Protein AF-A0A7S3TQ12-F1 (afdb_monomer_lite)

pLDDT: mean 71.75, std 22.71, range [23.5, 98.75]

Structure (mmCIF, N/CA/C/O backbone):
data_AF-A0A7S3TQ12-F1
#
_entry.id   AF-A0A7S3TQ12-F1
#
loop_
_atom_site.group_PDB
_atom_site.id
_atom_site.type_symbol
_atom_site.label_atom_id
_atom_site.label_alt_id
_atom_site.label_comp_id
_atom_site.label_asym_id
_atom_site.label_entity_id
_atom_site.label_seq_id
_atom_site.pdbx_PDB_ins_code
_atom_site.Cartn_x
_atom_site.Cartn_y
_atom_site.Cartn_z
_atom_site.occupancy
_atom_site.B_iso_or_equiv
_atom_site.auth_seq_id
_atom_site.auth_comp_id
_atom_site.auth_asym_id
_atom_site.auth_atom_id
_atom_site.pdbx_PDB_model_num
ATOM 1 N N . MET A 1 1 ? 10.642 45.759 5.817 1.00 55.00 1 MET A N 1
ATOM 2 C CA . MET A 1 1 ? 9.210 46.138 5.720 1.00 55.00 1 MET A CA 1
ATOM 3 C C . MET A 1 1 ? 8.360 45.030 6.314 1.00 55.00 1 MET A C 1
ATOM 5 O O . MET A 1 1 ? 8.680 43.887 6.025 1.00 55.00 1 MET A O 1
ATOM 9 N N . THR A 1 2 ? 7.345 45.321 7.137 1.00 54.53 2 THR A N 1
ATOM 10 C CA . THR A 1 2 ? 6.460 44.286 7.714 1.00 54.53 2 THR A CA 1
ATOM 11 C C . THR A 1 2 ? 4.990 44.557 7.395 1.00 54.53 2 THR A C 1
ATOM 13 O O . THR A 1 2 ? 4.515 45.676 7.584 1.00 54.53 2 THR A O 1
ATOM 16 N N . CYS A 1 3 ? 4.270 43.537 6.918 1.00 55.12 3 CYS A N 1
ATOM 17 C CA . CYS A 1 3 ? 2.811 43.570 6.753 1.00 55.12 3 CYS A CA 1
ATOM 18 C C . CYS A 1 3 ? 2.204 42.652 7.820 1.00 55.12 3 CYS A C 1
ATOM 20 O O . CYS A 1 3 ? 2.144 41.436 7.630 1.00 55.12 3 CYS A O 1
ATOM 22 N N . SER A 1 4 ? 1.874 43.208 8.989 1.00 52.31 4 SER A N 1
ATOM 23 C CA . SER A 1 4 ? 1.590 42.411 10.189 1.00 52.31 4 SER A CA 1
ATOM 24 C C . SER A 1 4 ? 0.135 41.963 10.291 1.00 52.31 4 SER A C 1
ATOM 26 O O . SER A 1 4 ? -0.778 42.781 10.173 1.00 52.31 4 SER A O 1
ATOM 28 N N . GLN A 1 5 ? -0.055 40.699 10.664 1.00 55.28 5 GLN A N 1
ATOM 29 C CA . GLN A 1 5 ? -1.237 40.247 11.397 1.00 55.28 5 GLN A CA 1
ATOM 30 C C . GLN A 1 5 ? -0.834 39.921 12.846 1.00 55.28 5 GLN A C 1
ATOM 32 O O . GLN A 1 5 ? 0.321 39.589 13.115 1.00 55.28 5 GLN A O 1
ATOM 37 N N . ALA A 1 6 ? -1.777 40.042 13.784 1.00 56.12 6 ALA A N 1
ATOM 38 C CA . ALA A 1 6 ? -1.541 39.993 15.232 1.00 56.12 6 ALA A CA 1
ATOM 39 C C . ALA A 1 6 ? -0.713 38.802 15.797 1.00 56.12 6 ALA A C 1
ATOM 41 O O . ALA A 1 6 ? 0.033 39.043 16.746 1.00 56.12 6 ALA A O 1
ATOM 42 N N . PRO A 1 7 ? -0.758 37.556 15.267 1.00 62.94 7 PRO A N 1
ATOM 43 C CA . PRO A 1 7 ? -0.213 36.394 15.987 1.00 62.94 7 PRO A CA 1
ATOM 44 C C . PRO A 1 7 ? 1.313 36.307 16.092 1.00 62.94 7 PRO A C 1
ATOM 46 O O . PRO A 1 7 ? 1.816 35.665 17.004 1.00 62.94 7 PRO A O 1
ATOM 49 N N . TRP A 1 8 ? 2.062 36.885 15.151 1.00 71.75 8 TRP A N 1
ATOM 50 C CA . TRP A 1 8 ? 3.530 36.757 15.106 1.00 71.75 8 TRP A CA 1
ATOM 51 C C . TRP A 1 8 ? 4.263 38.093 15.167 1.00 71.75 8 TRP A C 1
ATOM 53 O O . TRP A 1 8 ? 5.494 38.126 15.206 1.00 71.75 8 TRP A O 1
ATOM 63 N N . ALA A 1 9 ? 3.520 39.201 15.213 1.00 70.31 9 ALA A N 1
ATOM 64 C CA . ALA A 1 9 ? 4.102 40.529 15.314 1.00 70.31 9 ALA A CA 1
ATOM 65 C C . ALA A 1 9 ? 5.012 40.639 16.549 1.00 70.31 9 ALA A C 1
ATOM 67 O O . ALA A 1 9 ? 6.119 41.140 16.422 1.00 70.31 9 ALA A O 1
ATOM 68 N N . GLY A 1 10 ? 4.605 40.105 17.708 1.00 71.94 10 GLY A N 1
ATOM 69 C CA . GLY A 1 10 ? 5.402 40.150 18.942 1.00 71.94 10 GLY A CA 1
ATOM 70 C C . GLY A 1 10 ? 6.796 39.527 18.800 1.00 71.94 10 GLY A C 1
ATOM 71 O O . GLY A 1 10 ? 7.789 40.208 19.035 1.00 71.94 10 GLY A O 1
ATOM 72 N N . ALA A 1 11 ? 6.873 38.278 18.333 1.00 77.19 11 ALA A N 1
ATOM 73 C CA . ALA A 1 11 ? 8.138 37.557 18.163 1.00 77.19 11 ALA A CA 1
ATOM 74 C C . ALA A 1 11 ? 9.063 38.210 17.121 1.00 77.19 11 ALA A C 1
ATOM 76 O O . ALA A 1 11 ? 10.272 38.304 17.327 1.00 77.19 11 ALA A O 1
ATOM 77 N N . LEU A 1 12 ? 8.505 38.716 16.015 1.00 79.50 12 LEU A N 1
ATOM 78 C CA . LEU A 1 12 ? 9.281 39.471 15.027 1.00 79.50 12 LEU A CA 1
ATOM 79 C C . LEU A 1 12 ? 9.837 40.772 15.620 1.00 79.50 12 LEU A C 1
ATOM 81 O O . LEU A 1 12 ? 10.981 41.138 15.372 1.00 79.50 12 LEU A O 1
ATOM 85 N N . LEU A 1 13 ? 9.029 41.492 16.392 1.00 75.69 13 LEU A N 1
ATOM 86 C CA . LEU A 1 13 ? 9.428 42.752 17.014 1.00 75.69 13 LEU A CA 1
ATOM 87 C C . LEU A 1 13 ? 10.510 42.536 18.080 1.00 75.69 13 LEU A C 1
ATOM 89 O O . LEU A 1 13 ? 11.465 43.310 18.139 1.00 75.69 13 LEU A O 1
ATOM 93 N N . GLU A 1 14 ? 10.406 41.463 18.862 1.00 77.75 14 GLU A N 1
ATOM 94 C CA . GLU A 1 14 ? 11.444 41.032 19.799 1.00 77.75 14 GLU A CA 1
ATOM 95 C C . GLU A 1 14 ? 12.765 40.744 19.070 1.00 77.75 14 GLU A C 1
ATOM 97 O O . GLU A 1 14 ? 13.804 41.275 19.464 1.00 77.75 14 GLU A O 1
ATOM 102 N N . ALA A 1 15 ? 12.715 40.020 17.945 1.00 79.56 15 ALA A N 1
ATOM 103 C CA . ALA A 1 15 ? 13.879 39.712 17.112 1.00 79.56 15 ALA A CA 1
ATOM 104 C C . ALA A 1 15 ? 14.580 40.961 16.547 1.00 79.56 15 ALA A C 1
ATOM 106 O O . ALA A 1 15 ? 15.800 40.987 16.383 1.00 79.56 15 ALA A O 1
ATOM 107 N N . LEU A 1 16 ? 13.809 42.010 16.251 1.00 75.31 16 LEU A N 1
ATOM 108 C CA . LE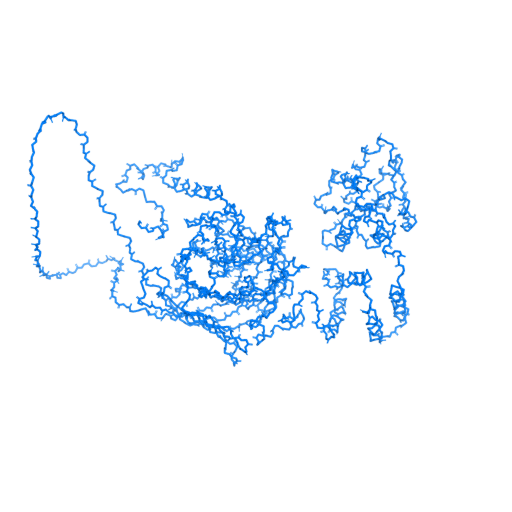U A 1 16 ? 14.318 43.273 15.712 1.00 75.31 16 LEU A CA 1
ATOM 109 C C . LEU A 1 16 ? 14.870 44.211 16.800 1.00 75.31 16 LEU A C 1
ATOM 111 O O . LEU A 1 16 ? 15.533 45.193 16.471 1.00 75.31 16 LEU A O 1
ATOM 115 N N . SER A 1 17 ? 14.628 43.939 18.086 1.00 69.25 17 SER A N 1
ATOM 116 C CA . SER A 1 17 ? 15.048 44.822 19.184 1.00 69.25 17 SER A CA 1
ATOM 117 C C . SER A 1 17 ? 16.577 44.931 19.388 1.00 69.25 17 SER A C 1
ATOM 119 O O . SER A 1 17 ? 17.050 46.058 19.573 1.00 69.25 17 SER A O 1
ATOM 121 N N . PRO A 1 18 ? 17.397 43.859 19.277 1.00 60.69 18 PRO A N 1
ATOM 122 C CA . PRO A 1 18 ? 18.849 43.942 19.469 1.00 60.69 18 PRO A CA 1
ATOM 123 C C . PRO A 1 18 ? 19.565 44.553 18.257 1.00 60.69 18 PRO A C 1
ATOM 125 O O . PRO A 1 18 ? 20.506 45.326 18.421 1.00 60.69 18 PRO A O 1
ATOM 128 N N . GLN A 1 19 ? 19.072 44.283 17.040 1.00 57.75 19 GLN A N 1
ATOM 129 C CA . GLN A 1 19 ? 19.636 44.787 15.776 1.00 57.75 19 GLN A CA 1
ATOM 130 C C . GLN A 1 19 ? 19.560 46.322 15.645 1.00 57.75 19 GLN A C 1
ATOM 132 O O . GLN A 1 19 ? 20.240 46.915 14.809 1.00 57.75 19 GLN A O 1
ATOM 137 N N . ARG A 1 20 ? 18.758 46.984 16.489 1.00 60.72 20 ARG A N 1
ATOM 138 C CA . ARG A 1 20 ? 18.564 48.443 16.491 1.00 60.72 20 ARG A CA 1
ATOM 139 C C . ARG A 1 20 ? 19.492 49.198 17.423 1.00 60.72 20 ARG A C 1
ATOM 141 O O . ARG A 1 20 ? 19.812 50.346 17.141 1.00 60.72 20 ARG A O 1
ATOM 148 N N . ARG A 1 21 ? 19.980 48.556 18.489 1.00 54.94 21 ARG A N 1
ATOM 149 C CA . ARG A 1 21 ? 20.946 49.177 19.413 1.00 54.94 21 ARG A CA 1
ATOM 150 C C . ARG A 1 21 ? 22.310 49.446 18.750 1.00 54.94 21 ARG A C 1
ATOM 152 O O . ARG A 1 21 ? 23.098 50.196 19.305 1.00 54.94 21 ARG A O 1
ATOM 159 N N . GLY A 1 22 ? 22.555 48.880 17.560 1.00 54.34 22 GLY A N 1
ATOM 160 C CA . GLY A 1 22 ? 23.761 49.070 16.744 1.00 54.34 22 GLY A CA 1
ATOM 161 C C . GLY A 1 22 ? 23.630 50.014 15.533 1.00 54.34 22 GLY A C 1
ATOM 162 O O . GLY A 1 22 ? 24.534 50.030 14.706 1.00 54.34 22 GLY A O 1
ATOM 163 N N . GLY A 1 23 ? 22.535 50.777 15.384 1.00 54.38 23 GLY A N 1
ATOM 164 C CA . GLY A 1 23 ? 22.472 51.935 14.468 1.00 54.38 23 GLY A CA 1
ATOM 165 C C . GLY A 1 23 ? 22.356 51.683 12.950 1.00 54.38 23 GLY A C 1
ATOM 166 O O . GLY A 1 23 ? 22.638 52.596 12.180 1.00 54.38 23 GLY A O 1
ATOM 167 N N . GLY A 1 24 ? 21.945 50.493 12.486 1.00 64.94 24 GLY A N 1
ATOM 168 C CA . GLY A 1 24 ? 22.000 50.148 11.048 1.00 64.94 24 GLY A CA 1
ATOM 169 C C . GLY A 1 24 ? 20.680 49.887 10.301 1.00 64.94 24 GLY A C 1
ATOM 170 O O . GLY A 1 24 ? 20.692 49.845 9.072 1.00 64.94 24 GLY A O 1
ATOM 171 N N . VAL A 1 25 ? 19.540 49.683 10.979 1.00 69.75 25 VAL A N 1
ATOM 172 C CA . VAL A 1 25 ? 18.304 49.176 10.333 1.00 69.75 25 VAL A CA 1
ATOM 173 C C . VAL A 1 25 ? 17.093 50.064 10.630 1.00 69.75 25 VAL A C 1
ATOM 175 O O . VAL A 1 25 ? 16.661 50.177 11.775 1.00 69.75 25 VAL A O 1
ATOM 178 N N . ARG A 1 26 ? 16.500 50.643 9.575 1.00 81.38 26 ARG A N 1
ATOM 179 C CA . ARG A 1 26 ? 15.239 51.407 9.630 1.00 81.38 26 ARG A CA 1
ATOM 180 C C . ARG A 1 26 ? 14.048 50.513 9.284 1.00 81.38 26 ARG A C 1
ATOM 182 O O . ARG A 1 26 ? 14.097 49.757 8.312 1.00 81.38 26 ARG A O 1
ATOM 189 N N . LEU A 1 27 ? 12.960 50.615 10.047 1.00 83.44 27 LEU A N 1
ATOM 190 C CA . LEU A 1 27 ? 11.768 49.777 9.882 1.00 83.44 27 LEU A CA 1
ATOM 191 C C . LEU A 1 27 ? 10.598 50.566 9.279 1.00 83.44 27 LEU A C 1
ATOM 193 O O . LEU A 1 27 ? 10.139 51.541 9.860 1.00 83.44 27 LEU A O 1
ATOM 197 N N . LEU A 1 28 ? 10.059 50.090 8.154 1.00 86.44 28 LEU A N 1
ATOM 198 C CA . LEU A 1 28 ? 8.741 50.490 7.644 1.00 86.44 28 LEU A CA 1
ATOM 199 C C . LEU A 1 28 ? 7.703 49.430 8.041 1.00 86.44 28 LEU A C 1
ATOM 201 O O . LEU A 1 28 ? 7.785 48.290 7.567 1.00 86.44 28 LEU A O 1
ATOM 205 N N . ALA A 1 29 ? 6.755 49.796 8.903 1.00 82.69 29 ALA A N 1
ATOM 206 C CA . ALA A 1 29 ? 5.682 48.925 9.388 1.00 82.69 29 ALA A CA 1
ATOM 207 C C . ALA A 1 29 ? 4.334 49.346 8.787 1.00 82.69 29 ALA A C 1
ATOM 209 O O . ALA A 1 29 ? 3.987 50.528 8.818 1.00 82.69 29 ALA A O 1
ATOM 210 N N . ILE A 1 30 ? 3.579 48.391 8.238 1.00 79.62 30 ILE A N 1
ATOM 211 C CA . ILE A 1 30 ? 2.382 48.675 7.437 1.00 79.62 30 ILE A CA 1
ATOM 212 C C . ILE A 1 30 ? 1.182 47.910 7.976 1.00 79.62 30 ILE A C 1
ATOM 214 O O . ILE A 1 30 ? 1.250 46.702 8.215 1.00 79.62 30 ILE A O 1
ATOM 218 N N . GLY A 1 31 ? 0.066 48.624 8.111 1.00 73.75 31 GLY A N 1
ATOM 219 C CA . GLY A 1 31 ? -1.235 48.052 8.437 1.00 73.75 31 GLY A CA 1
ATOM 220 C C . GLY A 1 31 ? -1.777 48.496 9.792 1.00 73.75 31 GLY A C 1
ATOM 221 O O . GLY A 1 31 ? -1.042 48.834 10.725 1.00 73.75 31 GLY A O 1
ATOM 222 N N . ALA A 1 32 ? -3.105 48.474 9.909 1.00 66.56 32 ALA A N 1
ATOM 223 C CA . ALA A 1 32 ? -3.823 48.896 11.112 1.00 66.56 32 ALA A CA 1
ATOM 224 C C . ALA A 1 32 ? -3.546 48.001 12.337 1.00 66.56 32 ALA A C 1
ATOM 226 O O . ALA A 1 32 ? -3.613 48.482 13.466 1.00 66.56 32 ALA A O 1
ATOM 227 N N . ALA A 1 33 ? -3.179 46.733 12.111 1.00 62.72 33 ALA A N 1
ATOM 228 C CA . ALA A 1 33 ? -2.918 45.731 13.146 1.00 62.72 33 ALA A CA 1
ATOM 229 C C . ALA A 1 33 ? -1.496 45.783 13.749 1.00 62.72 33 ALA A C 1
ATOM 231 O O . ALA A 1 33 ? -1.149 44.933 14.568 1.00 62.72 33 ALA A O 1
ATOM 232 N N . VAL A 1 34 ? -0.664 46.760 13.365 1.00 67.38 34 VAL A N 1
ATOM 233 C CA . VAL A 1 34 ? 0.664 46.952 13.971 1.00 67.38 34 VAL A CA 1
ATOM 234 C C . VAL A 1 34 ? 0.500 47.395 15.437 1.00 67.38 34 VAL A C 1
ATOM 236 O O . VAL A 1 34 ? -0.186 48.398 15.683 1.00 67.38 34 VAL A O 1
ATOM 239 N N . PRO A 1 35 ? 1.141 46.717 16.415 1.00 70.31 35 PRO A N 1
ATOM 240 C CA . PRO A 1 35 ? 1.020 47.069 17.830 1.00 70.31 35 PRO A CA 1
ATOM 241 C C . PRO A 1 35 ? 1.398 48.530 18.106 1.00 70.31 35 PRO A C 1
ATOM 243 O O . PRO A 1 35 ? 2.407 49.023 17.601 1.00 70.31 35 PRO A O 1
ATOM 246 N N . ARG A 1 36 ? 0.621 49.230 18.950 1.00 70.62 36 ARG A N 1
ATOM 247 C CA . ARG A 1 36 ? 0.847 50.659 19.269 1.00 70.62 36 ARG A CA 1
ATOM 248 C C . ARG A 1 36 ? 2.264 50.945 19.769 1.00 70.62 36 ARG A C 1
ATOM 250 O O . ARG A 1 36 ? 2.821 51.977 19.410 1.00 70.62 36 ARG A O 1
ATOM 257 N N . ALA A 1 37 ? 2.855 50.015 20.519 1.00 68.00 37 ALA A N 1
ATOM 258 C CA . ALA A 1 37 ? 4.220 50.125 21.033 1.00 68.00 37 ALA A CA 1
ATOM 259 C C . ALA A 1 37 ? 5.265 50.374 19.927 1.00 68.00 37 ALA A C 1
ATOM 261 O O . ALA A 1 37 ? 6.217 51.113 20.147 1.00 68.00 37 ALA A O 1
ATOM 262 N N . VAL A 1 38 ? 5.050 49.833 18.722 1.00 65.75 38 VAL A N 1
ATOM 263 C CA . VAL A 1 38 ? 5.962 49.950 17.568 1.00 65.75 38 VAL A CA 1
ATOM 264 C C . VAL A 1 38 ? 5.969 51.354 16.967 1.00 65.75 38 VAL A C 1
ATOM 266 O O . VAL A 1 38 ? 6.955 51.768 16.366 1.00 65.75 38 VAL A O 1
ATOM 269 N N . ARG A 1 39 ? 4.880 52.112 17.140 1.00 71.38 39 ARG A N 1
ATOM 270 C CA . ARG A 1 39 ? 4.736 53.460 16.568 1.00 71.38 39 ARG A CA 1
ATOM 271 C C . ARG A 1 39 ? 5.622 54.498 17.260 1.00 71.38 39 ARG A C 1
ATOM 273 O O . ARG A 1 39 ? 5.899 55.529 16.666 1.00 71.38 39 ARG A O 1
ATOM 280 N N . GLY A 1 40 ? 6.053 54.226 18.494 1.00 67.31 40 GLY A N 1
ATOM 281 C CA . GLY A 1 40 ? 6.948 55.094 19.269 1.00 67.31 40 GLY A CA 1
ATOM 282 C C . GLY A 1 40 ? 8.427 54.721 19.161 1.00 67.31 40 GLY A C 1
ATOM 283 O O . GLY A 1 40 ? 9.252 55.268 19.885 1.00 67.31 40 GLY A O 1
ATOM 284 N N . TRP A 1 41 ? 8.781 53.752 18.317 1.00 73.81 41 TRP A N 1
ATOM 285 C CA . TRP A 1 41 ? 10.149 53.270 18.211 1.00 73.81 41 TRP A CA 1
ATOM 286 C C . TRP A 1 41 ? 11.043 54.207 17.372 1.00 73.81 41 TRP A C 1
ATOM 288 O O . TRP A 1 41 ? 10.722 54.489 16.219 1.00 73.81 41 TRP A O 1
ATOM 298 N N . ALA A 1 42 ? 12.212 54.601 17.896 1.00 64.94 42 ALA A N 1
ATOM 299 C CA . ALA A 1 42 ? 13.214 55.391 17.161 1.00 64.94 42 ALA A CA 1
ATOM 300 C C . ALA A 1 42 ? 13.715 54.636 15.916 1.00 64.94 42 ALA A C 1
ATOM 302 O O . ALA A 1 42 ? 14.134 53.494 16.049 1.00 64.94 42 ALA A O 1
ATOM 303 N N . ASP A 1 43 ? 13.652 55.228 14.717 1.00 74.06 43 ASP A N 1
ATOM 304 C CA . ASP A 1 43 ? 13.915 54.580 13.410 1.00 74.06 43 ASP A CA 1
ATOM 305 C C . ASP A 1 43 ? 12.821 53.612 12.903 1.00 74.06 43 ASP A C 1
ATOM 307 O O . ASP A 1 43 ? 13.087 52.698 12.116 1.00 74.06 43 ASP A O 1
ATOM 311 N N . THR A 1 44 ? 11.566 53.789 13.335 1.00 78.00 44 THR A N 1
ATOM 312 C CA . THR A 1 44 ? 10.392 53.154 12.708 1.00 78.00 44 THR A CA 1
ATOM 313 C C . THR A 1 44 ? 9.456 54.190 12.102 1.00 78.00 44 THR A C 1
ATOM 315 O O . THR A 1 44 ? 9.029 55.119 12.777 1.00 78.00 44 THR A O 1
ATOM 318 N N . LEU A 1 45 ? 9.077 53.981 10.842 1.00 83.44 45 LEU A N 1
ATOM 319 C CA . LEU A 1 45 ? 7.961 54.672 10.212 1.00 83.44 45 LEU A CA 1
ATOM 320 C C . LEU A 1 45 ? 6.777 53.708 10.128 1.00 83.44 45 LEU A C 1
ATOM 322 O O . LEU A 1 45 ? 6.868 52.651 9.501 1.00 83.44 45 LEU A O 1
ATOM 326 N N . TRP A 1 46 ? 5.665 54.072 10.761 1.00 83.88 46 TRP A N 1
ATOM 327 C CA . TRP A 1 46 ? 4.407 53.344 10.635 1.00 83.88 46 TRP A CA 1
ATOM 328 C C . TRP A 1 46 ? 3.469 54.058 9.666 1.00 83.88 46 TRP A C 1
ATOM 330 O O . TRP A 1 46 ? 3.287 55.271 9.757 1.00 83.88 46 TRP A O 1
ATOM 340 N N . VAL A 1 47 ? 2.838 53.293 8.777 1.00 81.38 47 VAL A N 1
ATOM 341 C CA . VAL A 1 47 ? 1.805 53.784 7.858 1.00 81.38 47 VAL A CA 1
ATOM 342 C C . VAL A 1 47 ? 0.617 52.826 7.828 1.00 81.38 47 VAL A C 1
ATOM 344 O O . VAL A 1 47 ? 0.766 51.610 7.958 1.00 81.38 47 VAL A O 1
ATOM 347 N N . ALA A 1 48 ? -0.588 53.363 7.633 1.00 72.88 48 ALA A N 1
ATOM 348 C CA . ALA A 1 48 ? -1.793 52.539 7.527 1.00 72.88 48 ALA A CA 1
ATOM 349 C C . ALA A 1 48 ? -1.783 51.671 6.255 1.00 72.88 48 ALA A C 1
ATOM 351 O O . ALA A 1 48 ? -2.173 50.507 6.297 1.00 72.88 48 ALA A O 1
ATOM 352 N N . SER A 1 49 ? -1.297 52.230 5.146 1.00 76.31 49 SER A N 1
ATOM 353 C CA . SER A 1 49 ? -1.113 51.562 3.859 1.00 76.31 49 SER A CA 1
ATOM 354 C C . SER A 1 49 ? -0.056 52.314 3.046 1.00 76.31 49 SER A C 1
ATOM 356 O O . SER A 1 49 ? 0.136 53.515 3.242 1.00 76.31 49 SER A O 1
ATOM 358 N N . VAL A 1 50 ? 0.635 51.619 2.144 1.00 80.62 50 VAL A N 1
ATOM 359 C CA . VAL A 1 50 ? 1.559 52.219 1.172 1.00 80.62 50 VAL A CA 1
ATOM 360 C C . VAL A 1 50 ? 1.594 51.364 -0.098 1.00 80.62 50 VAL A C 1
ATOM 362 O O . VAL A 1 50 ? 1.605 50.135 0.008 1.00 80.62 50 VAL A O 1
ATOM 365 N N . PRO A 1 51 ? 1.651 51.962 -1.302 1.00 77.69 51 PRO A N 1
ATOM 366 C CA . PRO A 1 51 ? 1.839 51.199 -2.529 1.00 77.69 51 PRO A CA 1
ATOM 367 C C . PRO A 1 51 ? 3.154 50.408 -2.494 1.00 77.69 51 PRO A C 1
ATOM 369 O O . PRO A 1 51 ? 4.246 50.979 -2.456 1.00 77.69 51 PRO A O 1
ATOM 372 N N . HIS A 1 52 ? 3.062 49.078 -2.532 1.00 79.00 52 HIS A N 1
ATOM 373 C CA . HIS A 1 52 ? 4.227 48.191 -2.467 1.00 79.00 52 HIS A CA 1
ATOM 374 C C . HIS A 1 52 ? 5.208 48.414 -3.625 1.00 79.00 52 HIS A C 1
ATOM 376 O O . HIS A 1 52 ? 6.415 48.414 -3.402 1.00 79.00 52 HIS A O 1
ATOM 382 N N . ALA A 1 53 ? 4.703 48.705 -4.828 1.00 71.88 53 ALA A N 1
ATOM 383 C CA . ALA A 1 53 ? 5.525 49.049 -5.991 1.00 71.88 53 ALA A CA 1
ATOM 384 C C . ALA A 1 53 ? 6.406 50.292 -5.759 1.00 71.88 53 ALA A C 1
ATOM 386 O O . ALA A 1 53 ? 7.498 50.389 -6.310 1.00 71.88 53 ALA A O 1
ATOM 387 N N . TYR A 1 54 ? 5.964 51.223 -4.907 1.00 78.88 54 TYR A N 1
ATOM 388 C CA . TYR A 1 54 ? 6.753 52.387 -4.512 1.00 78.88 54 TYR A CA 1
ATOM 389 C C . TYR A 1 54 ? 7.709 52.062 -3.352 1.00 78.88 54 TYR A C 1
ATOM 391 O O . TYR A 1 54 ? 8.870 52.468 -3.363 1.00 78.88 54 TYR A O 1
ATOM 399 N N . ALA A 1 55 ? 7.245 51.337 -2.334 1.00 83.69 55 ALA A N 1
ATOM 400 C CA . ALA A 1 55 ? 8.024 51.104 -1.117 1.00 83.69 55 ALA A CA 1
ATOM 401 C C . ALA A 1 55 ? 9.127 50.041 -1.281 1.00 83.69 55 ALA A C 1
ATOM 403 O O . ALA A 1 55 ? 10.249 50.238 -0.810 1.00 83.69 55 ALA A O 1
ATOM 404 N N . PHE A 1 56 ? 8.835 48.922 -1.948 1.00 87.75 56 PHE A N 1
ATOM 405 C CA . PHE A 1 56 ? 9.728 47.761 -2.007 1.00 87.75 56 PHE A CA 1
ATOM 406 C C . PHE A 1 56 ? 11.076 48.002 -2.694 1.00 87.75 56 PHE A C 1
ATOM 408 O O . PHE A 1 56 ? 12.072 47.543 -2.136 1.00 87.75 56 PHE A O 1
ATOM 415 N N . PRO A 1 57 ? 11.182 48.765 -3.799 1.00 87.44 57 PRO A N 1
ATOM 416 C CA . PRO A 1 57 ? 12.481 49.059 -4.411 1.00 87.44 57 PRO A CA 1
ATOM 417 C C . PRO A 1 57 ? 13.455 49.822 -3.499 1.00 87.44 57 PRO A C 1
ATOM 419 O O . PRO A 1 57 ? 14.652 49.850 -3.762 1.00 87.44 57 PRO A O 1
ATOM 422 N N . ARG A 1 58 ? 12.951 50.458 -2.432 1.00 89.88 58 ARG A N 1
ATOM 423 C CA . ARG A 1 58 ? 13.741 51.223 -1.450 1.00 89.88 58 ARG A CA 1
ATOM 424 C C . ARG A 1 58 ? 14.024 50.435 -0.170 1.00 89.88 58 ARG A C 1
ATOM 426 O O . ARG A 1 58 ? 14.640 50.962 0.753 1.00 89.88 58 ARG A O 1
ATOM 433 N N . CYS A 1 59 ? 13.534 49.202 -0.082 1.00 90.56 59 CYS A N 1
ATOM 434 C CA . CYS A 1 59 ? 13.710 48.344 1.078 1.00 90.56 59 CYS A CA 1
ATOM 435 C C . CYS A 1 59 ? 14.876 47.377 0.862 1.00 90.56 59 CYS A C 1
ATOM 437 O O . CYS A 1 59 ? 15.103 46.892 -0.241 1.00 90.56 59 CYS A O 1
ATOM 439 N N . SER A 1 60 ? 15.566 47.023 1.946 1.00 89.69 60 SER A N 1
ATOM 440 C CA . SER A 1 60 ? 16.580 45.964 1.907 1.00 89.69 60 SER A CA 1
ATOM 441 C C . SER A 1 60 ? 15.953 44.570 1.991 1.00 89.69 60 SER A C 1
ATOM 443 O O . SER A 1 60 ? 16.423 43.663 1.313 1.00 89.69 60 SER A O 1
ATOM 445 N N . ALA A 1 61 ? 14.876 44.384 2.758 1.00 91.69 61 ALA A N 1
ATOM 446 C CA . ALA A 1 61 ? 14.120 43.130 2.814 1.00 91.69 61 ALA A CA 1
ATOM 447 C C . ALA A 1 61 ? 12.648 43.349 3.217 1.00 91.69 61 ALA A C 1
ATOM 449 O O . ALA A 1 61 ? 12.286 44.379 3.813 1.00 91.69 61 ALA A O 1
ATOM 450 N N . ALA A 1 62 ? 11.801 42.357 2.934 1.00 92.38 62 ALA A N 1
ATOM 451 C CA . ALA A 1 62 ? 10.407 42.298 3.378 1.00 92.38 62 ALA A CA 1
ATOM 452 C C . ALA A 1 62 ? 10.162 41.139 4.355 1.00 92.38 62 ALA A C 1
ATOM 454 O O . ALA A 1 62 ? 10.806 40.104 4.280 1.00 92.38 62 ALA A O 1
ATOM 455 N N . VAL A 1 63 ? 9.197 41.302 5.257 1.00 91.00 63 VAL A N 1
ATOM 456 C CA . VAL A 1 63 ? 8.622 40.239 6.084 1.00 91.00 63 VAL A CA 1
ATOM 457 C C . VAL A 1 63 ? 7.107 40.324 5.929 1.00 91.00 63 VAL A C 1
ATOM 459 O O . VAL A 1 63 ? 6.508 41.353 6.245 1.00 91.00 63 VAL A O 1
ATOM 462 N N . HIS A 1 64 ? 6.463 39.294 5.397 1.00 88.62 64 HIS A N 1
ATOM 463 C CA . HIS A 1 64 ? 5.025 39.341 5.122 1.00 88.62 64 HIS A CA 1
ATOM 464 C C . HIS A 1 64 ? 4.376 37.968 5.238 1.00 88.62 64 HIS A C 1
ATOM 466 O O . HIS A 1 64 ? 5.038 36.939 5.228 1.00 88.62 64 HIS A O 1
ATOM 472 N N . HIS A 1 65 ? 3.049 37.947 5.303 1.00 82.75 65 HIS A N 1
ATOM 473 C CA . HIS A 1 65 ? 2.285 36.717 5.497 1.00 82.75 65 HIS A CA 1
ATOM 474 C C . HIS A 1 65 ? 2.123 35.847 4.237 1.00 82.75 65 HIS A C 1
ATOM 476 O O . HIS A 1 65 ? 1.335 34.918 4.250 1.00 82.75 65 HIS A O 1
ATOM 482 N N . GLY A 1 66 ? 2.784 36.164 3.122 1.00 78.00 66 GLY A N 1
ATOM 483 C CA . GLY A 1 66 ? 2.675 35.376 1.884 1.00 78.00 66 GLY A CA 1
ATOM 484 C C . GLY A 1 66 ? 1.464 35.650 0.987 1.00 78.00 66 GLY A C 1
ATOM 485 O O . GLY A 1 66 ? 1.237 34.881 0.065 1.00 78.00 66 GLY A O 1
ATOM 486 N N . GLY A 1 67 ? 0.690 36.722 1.195 1.00 76.31 67 GLY A N 1
ATOM 487 C CA . GLY A 1 67 ? -0.416 37.061 0.283 1.00 76.31 67 GLY A CA 1
ATOM 488 C C . GLY A 1 67 ? 0.049 37.318 -1.159 1.00 76.31 67 GLY A C 1
ATOM 489 O O . GLY A 1 67 ? 1.051 38.008 -1.355 1.00 76.31 67 GLY A O 1
ATOM 490 N N . ALA A 1 68 ? -0.701 36.815 -2.148 1.00 67.44 68 ALA A N 1
ATOM 491 C CA . ALA A 1 68 ? -0.336 36.803 -3.572 1.00 67.44 68 ALA A CA 1
ATOM 492 C C . ALA A 1 68 ? 0.214 38.144 -4.096 1.00 67.44 68 ALA A C 1
ATOM 494 O O . ALA A 1 68 ? 1.323 38.198 -4.625 1.00 67.44 68 ALA A O 1
ATOM 495 N N . GLY A 1 69 ? -0.513 39.249 -3.883 1.00 70.44 69 GLY A N 1
ATOM 496 C CA . GLY A 1 69 ? -0.099 40.576 -4.357 1.00 70.44 69 GLY A CA 1
ATOM 497 C C . GLY A 1 69 ? 1.167 41.113 -3.676 1.00 70.44 69 GLY A C 1
ATOM 498 O O . GLY A 1 69 ? 1.998 41.754 -4.315 1.00 70.44 69 GLY A O 1
ATOM 499 N N . THR A 1 70 ? 1.360 40.816 -2.390 1.00 78.81 70 THR A N 1
ATOM 500 C CA . THR A 1 70 ? 2.562 41.220 -1.642 1.00 78.81 70 THR A CA 1
ATOM 501 C C . THR A 1 70 ? 3.776 40.402 -2.079 1.00 78.81 70 THR A C 1
ATOM 503 O O . THR A 1 70 ? 4.841 40.973 -2.299 1.00 78.81 70 THR A O 1
ATOM 506 N N . SER A 1 71 ? 3.600 39.090 -2.268 1.00 83.00 71 SER A N 1
ATOM 507 C CA . SER A 1 71 ? 4.628 38.176 -2.778 1.00 83.00 71 SER A CA 1
ATOM 508 C C . SER A 1 71 ? 5.068 38.563 -4.194 1.00 83.00 71 SER A C 1
ATOM 510 O O . SER A 1 71 ? 6.263 38.675 -4.461 1.00 83.00 71 SER A O 1
ATOM 512 N N . ALA A 1 72 ? 4.111 38.850 -5.082 1.00 74.44 72 ALA A N 1
ATOM 513 C CA . ALA A 1 72 ? 4.383 39.289 -6.449 1.00 74.44 72 ALA A CA 1
ATOM 514 C C . ALA A 1 72 ? 5.111 40.641 -6.485 1.00 74.44 72 ALA A C 1
ATOM 516 O O . ALA A 1 72 ? 6.100 40.794 -7.200 1.00 74.44 72 ALA A O 1
ATOM 517 N N . ALA A 1 73 ? 4.677 41.610 -5.675 1.00 79.00 73 ALA A N 1
ATOM 518 C CA . ALA A 1 73 ? 5.331 42.912 -5.607 1.00 79.00 73 ALA A CA 1
ATOM 519 C C . ALA A 1 73 ? 6.765 42.814 -5.049 1.00 79.00 73 ALA A C 1
ATOM 521 O O . ALA A 1 73 ? 7.657 43.500 -5.551 1.00 79.00 73 ALA A O 1
ATOM 522 N N . ALA A 1 74 ? 7.011 41.959 -4.048 1.00 86.00 74 ALA A N 1
ATOM 523 C CA . ALA A 1 74 ? 8.354 41.731 -3.513 1.00 86.00 74 ALA A CA 1
ATOM 524 C C . ALA A 1 74 ? 9.269 41.086 -4.568 1.00 86.00 74 ALA A C 1
ATOM 526 O O . ALA A 1 74 ? 10.387 41.558 -4.790 1.00 86.00 74 ALA A O 1
ATOM 527 N N . ALA A 1 75 ? 8.760 40.080 -5.285 1.00 83.50 75 ALA A N 1
ATOM 528 C CA . ALA A 1 75 ? 9.468 39.430 -6.382 1.00 83.50 75 ALA A CA 1
ATOM 529 C C . ALA A 1 75 ? 9.800 40.409 -7.522 1.00 83.50 75 ALA A C 1
ATOM 531 O O . ALA A 1 75 ? 10.946 40.474 -7.957 1.00 83.50 75 ALA A O 1
ATOM 532 N N . ALA A 1 76 ? 8.841 41.230 -7.964 1.00 79.00 76 ALA A N 1
ATOM 533 C CA . ALA A 1 76 ? 9.050 42.220 -9.026 1.00 79.00 76 ALA A CA 1
ATOM 534 C C . ALA A 1 76 ? 10.088 43.294 -8.640 1.00 79.00 76 ALA A C 1
ATOM 536 O O . ALA A 1 76 ? 10.898 43.734 -9.467 1.00 79.00 76 ALA A O 1
ATOM 537 N N . ALA A 1 77 ? 10.108 43.684 -7.362 1.00 84.81 77 ALA A N 1
ATOM 538 C CA . ALA A 1 77 ? 11.086 44.622 -6.821 1.00 84.81 77 ALA A CA 1
ATOM 539 C C . ALA A 1 77 ? 12.495 44.017 -6.669 1.00 84.81 77 ALA A C 1
ATOM 541 O O . ALA A 1 77 ? 13.455 44.768 -6.511 1.00 84.81 77 ALA A O 1
ATOM 542 N N . GLY A 1 78 ? 12.641 42.690 -6.746 1.00 89.31 78 GLY A N 1
ATOM 543 C CA . GLY A 1 78 ? 13.899 41.996 -6.453 1.00 89.31 78 GLY A CA 1
ATOM 544 C C . GLY A 1 78 ? 14.247 42.027 -4.973 1.00 89.31 78 GLY A C 1
ATOM 545 O O . GLY A 1 78 ? 15.417 42.101 -4.598 1.00 89.31 78 GLY A O 1
ATOM 546 N N . LEU A 1 79 ? 13.214 42.018 -4.132 1.00 92.88 79 LEU A N 1
ATOM 547 C CA . LEU A 1 79 ? 13.321 42.173 -2.695 1.00 92.88 79 LEU A CA 1
ATOM 548 C C . LEU A 1 79 ? 13.289 40.798 -2.012 1.00 92.88 79 LEU A C 1
ATOM 550 O O . LEU A 1 79 ? 12.244 40.148 -2.032 1.00 92.88 79 LEU A O 1
ATOM 554 N N . PRO A 1 80 ? 14.383 40.363 -1.361 1.00 94.56 80 PRO A N 1
ATOM 555 C CA . PRO A 1 80 ? 14.374 39.171 -0.532 1.00 94.56 80 PRO A CA 1
ATOM 556 C C . PRO A 1 80 ? 13.340 39.282 0.585 1.00 94.56 80 PRO A C 1
ATOM 558 O O . PRO A 1 80 ? 13.209 40.337 1.224 1.00 94.56 80 PRO A O 1
ATOM 561 N N . ALA A 1 81 ? 12.622 38.189 0.827 1.00 94.19 81 ALA A N 1
ATOM 562 C CA . ALA A 1 81 ? 11.504 38.175 1.760 1.00 94.19 81 ALA A CA 1
ATOM 563 C C . ALA A 1 81 ? 11.623 37.086 2.835 1.00 94.19 81 ALA A C 1
ATOM 565 O O . ALA A 1 81 ? 12.127 35.996 2.592 1.00 94.19 81 ALA A O 1
ATOM 566 N N . VAL A 1 82 ? 11.106 37.364 4.027 1.00 93.50 82 VAL A N 1
ATOM 567 C CA . VAL A 1 82 ? 10.722 36.345 5.006 1.00 93.50 82 VAL A CA 1
ATOM 568 C C . VAL A 1 82 ? 9.213 36.174 4.901 1.00 93.50 82 VAL A C 1
ATOM 570 O O . VAL A 1 82 ? 8.458 37.124 5.127 1.00 93.50 82 VAL A O 1
ATOM 573 N N . VAL A 1 83 ? 8.766 34.978 4.538 1.00 91.06 83 VAL A N 1
ATOM 574 C CA . VAL A 1 83 ? 7.347 34.681 4.342 1.00 91.06 83 VAL A CA 1
ATOM 575 C C . VAL A 1 83 ? 6.839 33.875 5.527 1.00 91.06 83 VAL A C 1
ATOM 577 O O . VAL A 1 83 ? 7.398 32.828 5.846 1.00 91.06 83 VAL A O 1
ATOM 580 N N . VAL A 1 84 ? 5.791 34.372 6.186 1.00 88.00 84 VAL A N 1
ATOM 581 C CA . VAL A 1 84 ? 5.230 33.788 7.415 1.00 88.00 84 VAL A CA 1
ATOM 582 C C . VAL A 1 84 ? 3.730 33.541 7.251 1.00 88.00 84 VAL A C 1
ATOM 584 O O . VAL A 1 84 ? 2.923 34.380 7.669 1.00 88.00 84 VAL A O 1
ATOM 587 N N . PRO A 1 85 ? 3.327 32.419 6.632 1.00 79.94 85 PRO A N 1
ATOM 588 C CA . PRO A 1 85 ? 1.918 32.094 6.431 1.00 79.94 85 PRO A CA 1
ATOM 589 C C . PRO A 1 85 ? 1.149 32.108 7.749 1.00 79.94 85 PRO A C 1
ATOM 591 O O . PRO A 1 85 ? 1.664 31.657 8.773 1.00 79.94 85 PRO A O 1
ATOM 594 N N . PHE A 1 86 ? -0.082 32.623 7.744 1.00 67.19 86 PHE A N 1
ATOM 595 C CA . PHE A 1 86 ? -0.947 32.678 8.929 1.00 67.19 86 PHE A CA 1
ATOM 596 C C . PHE A 1 86 ? -1.458 31.286 9.340 1.00 67.19 86 PHE A C 1
ATOM 598 O O . PHE A 1 86 ? -1.466 30.959 10.529 1.00 67.19 86 PHE A O 1
ATOM 605 N N . LEU A 1 87 ? -1.791 30.445 8.362 1.00 57.09 87 LEU A N 1
ATOM 606 C CA . LEU A 1 87 ? -2.179 29.045 8.531 1.00 57.09 87 LEU A CA 1
ATOM 607 C C . LEU A 1 87 ? -1.303 28.198 7.610 1.00 57.09 87 LEU A C 1
ATOM 609 O O . LEU A 1 87 ? -1.071 28.591 6.471 1.00 57.09 87 LEU A O 1
ATOM 613 N N . ALA A 1 88 ? -0.831 27.043 8.085 1.00 50.50 88 ALA A N 1
ATOM 614 C CA . ALA A 1 88 ? 0.058 26.173 7.308 1.00 50.50 88 ALA A CA 1
ATOM 615 C C . ALA A 1 88 ? -0.577 25.715 5.979 1.00 50.50 88 ALA A C 1
ATOM 617 O O . ALA A 1 88 ? 0.129 25.497 4.999 1.00 50.50 88 ALA A O 1
ATOM 618 N N . TRP A 1 89 ? -1.909 25.649 5.934 1.00 47.16 89 TRP A N 1
ATOM 619 C CA . TRP A 1 89 ? -2.702 25.077 4.844 1.00 47.16 89 TRP A CA 1
ATOM 620 C C . TRP A 1 89 ? -3.229 26.104 3.823 1.00 47.16 89 TRP A C 1
ATOM 622 O O . TRP A 1 89 ? -3.941 25.721 2.897 1.00 47.16 89 TRP A O 1
ATOM 632 N N . SER A 1 90 ? -2.935 27.402 3.979 1.00 54.78 90 SER A N 1
ATOM 633 C CA . SER A 1 90 ? -3.429 28.437 3.058 1.00 54.78 90 SER A CA 1
ATOM 634 C C . SER A 1 90 ? -2.564 28.584 1.798 1.00 54.78 90 SER A C 1
ATOM 636 O O . SER A 1 90 ? -1.445 28.074 1.704 1.00 54.78 90 SER A O 1
ATOM 638 N N . ASP A 1 91 ? -3.088 29.316 0.814 1.00 59.19 91 ASP A N 1
ATOM 639 C CA . ASP A 1 91 ? -2.385 29.724 -0.411 1.00 59.19 91 ASP A CA 1
ATOM 640 C C . ASP A 1 91 ? -1.042 30.431 -0.130 1.00 59.19 91 ASP A C 1
ATOM 642 O O . ASP A 1 91 ? -0.085 30.295 -0.891 1.00 59.19 91 ASP A O 1
ATOM 646 N N . GLN A 1 92 ? -0.937 31.105 1.016 1.00 74.06 92 GLN A N 1
ATOM 647 C CA . GLN A 1 92 ? 0.261 31.783 1.513 1.00 74.06 92 GLN A CA 1
ATOM 648 C C . GLN A 1 92 ? 1.489 30.871 1.630 1.00 74.06 92 GLN A C 1
ATOM 650 O O . GLN A 1 92 ? 2.596 31.304 1.305 1.00 74.06 92 GLN A O 1
ATOM 655 N N . SER A 1 93 ? 1.308 29.616 2.056 1.00 71.25 93 SER A N 1
ATOM 656 C CA . SER A 1 93 ? 2.398 28.632 2.139 1.00 71.25 93 SER A CA 1
ATOM 657 C C . SER A 1 93 ? 2.913 28.240 0.755 1.00 71.25 93 SER A C 1
ATOM 659 O O . SER A 1 93 ? 4.110 28.031 0.574 1.00 71.25 93 SER A O 1
ATOM 661 N N . SER A 1 94 ? 2.030 28.215 -0.246 1.00 62.31 94 SER A N 1
ATOM 662 C CA . SER A 1 94 ? 2.391 27.921 -1.637 1.00 62.31 94 SER A CA 1
ATOM 663 C C . SER A 1 94 ? 3.214 29.061 -2.242 1.00 62.31 94 SER A C 1
ATOM 665 O O . SER A 1 94 ? 4.234 28.822 -2.885 1.00 62.31 94 SER A O 1
ATOM 667 N N . PHE A 1 95 ? 2.841 30.316 -1.968 1.00 71.88 95 PHE A N 1
ATOM 668 C CA . PHE A 1 95 ? 3.644 31.473 -2.379 1.00 71.88 95 PHE A CA 1
ATOM 669 C C . PHE A 1 95 ? 4.994 31.535 -1.654 1.00 71.88 95 PHE A C 1
ATOM 671 O O . PHE A 1 95 ? 5.990 31.946 -2.252 1.00 71.88 95 PHE A O 1
ATOM 678 N N . ALA A 1 96 ? 5.051 31.103 -0.390 1.00 77.31 96 ALA A N 1
ATOM 679 C CA . ALA A 1 96 ? 6.305 30.963 0.342 1.00 77.31 96 ALA A CA 1
ATOM 680 C C . ALA A 1 96 ? 7.224 29.924 -0.319 1.00 77.31 96 ALA A C 1
ATOM 682 O O . ALA A 1 96 ? 8.381 30.232 -0.598 1.00 77.31 96 ALA A O 1
ATOM 683 N N . ALA A 1 97 ? 6.698 28.734 -0.626 1.00 70.19 97 ALA A N 1
ATOM 684 C CA . ALA A 1 97 ? 7.439 27.663 -1.291 1.00 70.19 97 ALA A CA 1
ATOM 685 C C . ALA A 1 97 ? 7.957 28.089 -2.674 1.00 70.19 97 ALA A C 1
ATOM 687 O O . ALA A 1 97 ? 9.125 27.863 -2.987 1.00 70.19 97 ALA A O 1
ATOM 688 N N . TRP A 1 98 ? 7.134 28.788 -3.463 1.00 76.38 98 TRP A N 1
ATOM 689 C CA . TRP A 1 98 ? 7.554 29.351 -4.747 1.00 76.38 98 TRP A CA 1
ATOM 690 C C . TRP A 1 98 ? 8.713 30.343 -4.593 1.00 76.38 98 TRP A C 1
ATOM 692 O O . TRP A 1 98 ? 9.721 30.224 -5.279 1.00 76.38 98 TRP A O 1
ATOM 702 N N . LEU A 1 99 ? 8.635 31.306 -3.672 1.00 78.44 99 LEU A N 1
ATOM 703 C CA . LEU A 1 99 ? 9.737 32.254 -3.479 1.00 78.44 99 LEU A CA 1
ATOM 704 C C . LEU A 1 99 ? 11.014 31.574 -2.953 1.00 78.44 99 LEU A C 1
ATOM 706 O O . LEU A 1 99 ? 12.117 31.976 -3.327 1.00 78.44 99 LEU A O 1
ATOM 710 N N . VAL A 1 100 ? 10.888 30.536 -2.121 1.00 82.75 100 VAL A N 1
ATOM 711 C CA . VAL A 1 100 ? 12.025 29.739 -1.628 1.00 82.75 100 VAL A CA 1
ATOM 712 C C . VAL A 1 100 ? 12.682 28.946 -2.760 1.00 82.75 100 VAL A C 1
ATOM 714 O O . VAL A 1 100 ? 13.906 28.989 -2.879 1.00 82.75 100 VAL A O 1
ATOM 717 N N . SER A 1 101 ? 11.911 28.298 -3.643 1.00 68.69 101 SER A N 1
ATOM 718 C CA . SER A 1 101 ? 12.464 27.526 -4.774 1.00 68.69 101 SER A CA 1
ATOM 719 C C . SER A 1 101 ? 13.246 28.399 -5.761 1.00 68.69 101 SER A C 1
ATOM 721 O O . SER A 1 101 ? 14.168 27.937 -6.430 1.00 68.69 101 SER A O 1
ATOM 723 N N . ARG A 1 102 ? 12.941 29.701 -5.806 1.00 79.25 102 ARG A N 1
ATOM 724 C CA . ARG A 1 102 ? 13.672 30.706 -6.596 1.00 79.25 102 ARG A CA 1
ATOM 725 C C . ARG A 1 102 ? 14.830 31.351 -5.838 1.00 79.25 102 ARG A C 1
ATOM 727 O O . ARG A 1 102 ? 15.420 32.309 -6.334 1.00 79.25 102 ARG A O 1
ATOM 734 N N . SER A 1 103 ? 15.161 30.848 -4.647 1.00 88.12 103 SER A N 1
ATOM 735 C CA . SER A 1 103 ? 16.150 31.448 -3.748 1.00 88.12 103 SER A CA 1
ATOM 736 C C . SER A 1 103 ? 15.874 32.936 -3.498 1.00 88.12 103 SER A C 1
ATOM 738 O O . SER A 1 103 ? 16.797 33.739 -3.460 1.00 88.12 103 SER A O 1
ATOM 740 N N . ALA A 1 104 ? 14.606 33.334 -3.387 1.00 86.94 104 ALA A N 1
ATOM 741 C CA . ALA A 1 104 ? 14.194 34.725 -3.190 1.00 86.94 104 ALA A CA 1
ATOM 742 C C . ALA A 1 104 ? 13.593 34.976 -1.796 1.00 86.94 104 ALA A C 1
ATOM 744 O O . ALA A 1 104 ? 13.368 36.128 -1.422 1.00 86.94 104 ALA A O 1
ATOM 745 N N . ALA A 1 105 ? 13.345 33.927 -1.005 1.00 92.25 105 ALA A N 1
ATOM 746 C CA . ALA A 1 105 ? 12.783 34.064 0.331 1.00 92.25 105 ALA A CA 1
ATOM 747 C C . ALA A 1 105 ? 13.259 33.002 1.328 1.00 92.25 105 ALA A C 1
ATOM 749 O O . ALA A 1 105 ? 13.790 31.962 0.950 1.00 92.25 105 ALA A O 1
ATOM 750 N N . VAL A 1 106 ? 13.005 33.278 2.608 1.00 92.44 106 VAL A N 1
ATOM 751 C CA . VAL A 1 106 ? 13.020 32.315 3.714 1.00 92.44 106 VAL A CA 1
ATOM 752 C C . VAL A 1 106 ? 11.576 32.087 4.158 1.00 92.44 106 VAL A C 1
ATOM 754 O O . VAL A 1 106 ? 10.857 33.048 4.435 1.00 92.44 106 VAL A O 1
ATOM 757 N N . HIS A 1 107 ? 11.146 30.831 4.241 1.00 91.19 107 HIS A N 1
ATOM 758 C CA . HIS A 1 107 ? 9.827 30.468 4.756 1.00 91.19 107 HIS A CA 1
ATOM 759 C C . HIS A 1 107 ? 9.917 30.137 6.250 1.00 91.19 107 HIS A C 1
ATOM 761 O O . HIS A 1 107 ? 10.699 29.275 6.643 1.00 91.19 107 HIS A O 1
ATOM 767 N N . LEU A 1 108 ? 9.114 30.812 7.077 1.00 86.69 108 LEU A N 1
ATOM 768 C CA . LEU A 1 108 ? 8.934 30.463 8.487 1.00 86.69 108 LEU A CA 1
ATOM 769 C C . LEU A 1 108 ? 7.534 29.865 8.694 1.00 86.69 108 LEU A C 1
ATOM 771 O O . LEU A 1 108 ? 6.549 30.615 8.652 1.00 86.69 108 LEU A O 1
ATOM 775 N N . PRO A 1 109 ? 7.420 28.545 8.927 1.00 77.25 109 PRO A N 1
ATOM 776 C CA . PRO A 1 109 ? 6.131 27.910 9.158 1.00 77.25 109 PRO A CA 1
ATOM 777 C C . PRO A 1 109 ? 5.535 28.334 10.513 1.00 77.25 109 PRO A C 1
ATOM 779 O O . PRO A 1 109 ? 6.248 28.849 11.382 1.00 77.25 109 PRO A O 1
ATOM 782 N N . PRO A 1 110 ? 4.227 28.104 10.744 1.00 65.75 110 PRO A N 1
ATOM 783 C CA . PRO A 1 110 ? 3.564 28.492 11.989 1.00 65.75 110 PRO A CA 1
ATOM 784 C C . PRO A 1 110 ? 4.213 27.961 13.275 1.00 65.75 110 PRO A C 1
ATOM 786 O O . PRO A 1 110 ? 4.184 28.655 14.290 1.00 65.75 110 PRO A O 1
ATOM 789 N N . SER A 1 111 ? 4.835 26.782 13.217 1.00 67.69 111 SER A N 1
ATOM 790 C CA . SER A 1 111 ? 5.569 26.144 14.317 1.00 67.69 111 SER A CA 1
ATOM 791 C C . SER A 1 111 ? 6.904 26.823 14.660 1.00 67.69 111 SER A C 1
ATOM 793 O O . SER A 1 111 ? 7.425 26.622 15.753 1.00 67.69 111 SER A O 1
ATOM 795 N N . SER A 1 112 ? 7.445 27.671 13.778 1.00 72.31 112 SER A N 1
ATOM 796 C CA . SER A 1 112 ? 8.769 28.301 13.924 1.00 72.31 112 SER A CA 1
ATOM 797 C C . SER A 1 112 ? 8.701 29.808 14.211 1.00 72.31 112 SER A C 1
ATOM 799 O O . SER A 1 112 ? 9.654 30.539 13.955 1.00 72.31 112 SER A O 1
ATOM 801 N N . ARG A 1 113 ? 7.591 30.315 14.762 1.00 74.81 113 ARG A N 1
ATOM 802 C CA . ARG A 1 113 ? 7.362 31.753 15.033 1.00 74.81 113 ARG A CA 1
ATOM 803 C C . ARG A 1 113 ? 8.003 32.254 16.339 1.00 74.81 113 ARG A C 1
ATOM 805 O O . ARG A 1 113 ? 7.361 32.963 17.109 1.00 74.81 113 ARG A O 1
ATOM 812 N N . SER A 1 114 ? 9.261 31.900 16.601 1.00 83.69 114 SER A N 1
ATOM 813 C CA . SER A 1 114 ? 10.011 32.419 17.757 1.00 83.69 114 SER A CA 1
ATOM 814 C C . SER A 1 114 ? 10.918 33.588 17.365 1.00 83.69 114 SER A C 1
ATOM 816 O O . SER A 1 114 ? 11.331 33.707 16.208 1.00 83.69 114 SER A O 1
ATOM 818 N N . ALA A 1 115 ? 11.268 34.443 18.331 1.00 82.00 115 ALA A N 1
ATOM 819 C CA . ALA A 1 115 ? 12.162 35.578 18.100 1.00 82.00 115 ALA A CA 1
ATOM 820 C C . ALA A 1 115 ? 13.528 35.150 17.526 1.00 82.00 115 ALA A C 1
ATOM 822 O O . ALA A 1 115 ? 14.070 35.820 16.650 1.00 82.00 115 ALA A O 1
ATOM 823 N N . ALA A 1 116 ? 14.051 33.992 17.943 1.00 82.94 116 ALA A N 1
ATOM 824 C CA . ALA A 1 116 ? 15.303 33.439 17.428 1.00 82.94 116 ALA A CA 1
ATOM 825 C C . ALA A 1 116 ? 15.223 33.077 15.933 1.00 82.94 116 ALA A C 1
ATOM 827 O O . ALA A 1 116 ? 16.092 33.469 15.151 1.00 82.94 116 ALA A O 1
ATOM 828 N N . HIS A 1 117 ? 14.156 32.392 15.510 1.00 85.12 117 HIS A N 1
ATOM 829 C CA . HIS A 1 117 ? 13.946 32.052 14.100 1.00 85.12 117 HIS A CA 1
ATOM 830 C C . HIS A 1 117 ? 13.738 33.303 13.240 1.00 85.12 117 HIS A C 1
ATOM 832 O O . HIS A 1 117 ? 14.296 33.405 12.146 1.00 85.12 117 HIS A O 1
ATOM 838 N N . PHE A 1 118 ? 12.999 34.292 13.751 1.00 87.06 118 PHE A N 1
ATOM 839 C CA . PHE A 1 118 ? 12.855 35.586 13.088 1.00 87.06 118 PHE A CA 1
ATOM 840 C C . PHE A 1 118 ? 14.190 36.323 12.953 1.00 87.06 118 PHE A C 1
ATOM 842 O O . PHE A 1 118 ? 14.471 36.858 11.883 1.00 87.06 118 PHE A O 1
ATOM 849 N N . ALA A 1 119 ? 15.031 36.324 13.990 1.00 85.19 119 ALA A N 1
ATOM 850 C CA . ALA A 1 119 ? 16.339 36.971 13.949 1.00 85.19 119 ALA A CA 1
ATOM 851 C C . ALA A 1 119 ? 17.243 36.335 12.883 1.00 85.19 119 ALA A C 1
ATOM 853 O O . ALA A 1 119 ? 17.843 37.058 12.086 1.00 85.19 119 ALA A O 1
ATOM 854 N N . GLY A 1 120 ? 17.278 34.999 12.820 1.00 86.19 120 GLY A N 1
ATOM 855 C CA . GLY A 1 120 ? 18.025 34.256 11.802 1.00 86.19 120 GLY A CA 1
ATOM 856 C C . GLY A 1 120 ? 17.513 34.518 10.383 1.00 86.19 120 GLY A C 1
ATOM 857 O O . GLY A 1 120 ? 18.296 34.846 9.492 1.00 86.19 120 GLY A O 1
ATOM 858 N N . ALA A 1 121 ? 16.194 34.459 10.176 1.00 89.38 121 ALA A N 1
ATOM 859 C CA . ALA A 1 121 ? 15.587 34.701 8.868 1.00 89.38 121 ALA A CA 1
ATOM 860 C C . ALA A 1 121 ? 15.804 36.143 8.382 1.00 89.38 121 ALA A C 1
ATOM 862 O O . ALA A 1 121 ? 16.162 36.355 7.223 1.00 89.38 121 ALA A O 1
ATOM 863 N N . VAL A 1 122 ? 15.645 37.136 9.268 1.00 87.94 122 VAL A N 1
ATOM 864 C CA . VAL A 1 122 ? 15.905 38.550 8.958 1.00 87.94 122 VAL A CA 1
ATOM 865 C C . VAL A 1 122 ? 17.385 38.774 8.646 1.00 87.94 122 VAL A C 1
ATOM 867 O O . VAL A 1 122 ? 17.698 39.437 7.658 1.00 87.94 122 VAL A O 1
ATOM 870 N N . ALA A 1 123 ? 18.300 38.193 9.427 1.00 86.19 123 ALA A N 1
ATOM 871 C CA . ALA A 1 123 ? 19.734 38.291 9.164 1.00 86.19 123 ALA A CA 1
ATOM 872 C C . ALA A 1 123 ? 20.104 37.702 7.792 1.00 86.19 123 ALA A C 1
ATOM 874 O O . ALA A 1 123 ? 20.857 38.326 7.040 1.00 86.19 123 ALA A O 1
ATOM 875 N N . ALA A 1 124 ? 19.519 36.558 7.420 1.00 86.06 124 ALA A N 1
ATOM 876 C CA . ALA A 1 124 ? 19.738 35.931 6.120 1.00 86.06 124 ALA A CA 1
ATOM 877 C C . ALA A 1 124 ? 19.327 36.852 4.955 1.00 86.06 124 ALA A C 1
ATOM 879 O O . ALA A 1 124 ? 20.135 37.092 4.054 1.00 86.06 124 ALA A O 1
ATOM 880 N N . VAL A 1 125 ? 18.118 37.432 4.992 1.00 89.31 125 VAL A N 1
ATOM 881 C CA . VAL A 1 125 ? 17.613 38.303 3.907 1.00 89.31 125 VAL A CA 1
ATOM 882 C C . VAL A 1 125 ? 18.275 39.688 3.868 1.00 89.31 125 VAL A C 1
ATOM 884 O O . VAL A 1 125 ? 18.345 40.310 2.805 1.00 89.31 125 VAL A O 1
ATOM 887 N N . MET A 1 126 ? 18.786 40.179 5.003 1.00 85.19 126 MET A N 1
ATOM 888 C CA . MET A 1 126 ? 19.438 41.492 5.113 1.00 85.19 126 MET A CA 1
ATOM 889 C C . MET A 1 126 ? 20.916 41.495 4.701 1.00 85.19 126 MET A C 1
ATOM 891 O O . MET A 1 126 ? 21.482 42.572 4.530 1.00 85.19 126 MET A O 1
ATOM 895 N N . GLY A 1 127 ? 21.535 40.330 4.491 1.00 75.62 127 GLY A N 1
ATOM 896 C CA . GLY A 1 127 ? 22.923 40.247 4.019 1.00 75.62 127 GLY A CA 1
ATOM 897 C C . GLY A 1 127 ? 23.666 38.964 4.387 1.00 75.62 127 GLY A C 1
ATOM 898 O O . GLY A 1 127 ? 24.693 38.681 3.781 1.00 75.62 127 GLY A O 1
ATOM 899 N N . GLY A 1 128 ? 23.142 38.161 5.320 1.00 70.56 128 GLY A N 1
ATOM 900 C CA . GLY A 1 128 ? 23.761 36.904 5.754 1.00 70.56 128 GLY A CA 1
ATOM 901 C C . GLY A 1 128 ? 23.768 35.799 4.693 1.00 70.56 128 GLY A C 1
ATOM 902 O O . GLY A 1 128 ? 24.578 34.884 4.776 1.00 70.56 128 GLY A O 1
ATOM 903 N N . ALA A 1 129 ? 22.909 35.889 3.671 1.00 80.06 129 ALA A N 1
ATOM 904 C CA . ALA A 1 129 ? 22.869 34.943 2.560 1.00 80.06 129 ALA A CA 1
ATOM 905 C C . ALA A 1 129 ? 22.855 35.677 1.203 1.00 80.06 129 ALA A C 1
ATOM 907 O O . ALA A 1 129 ? 21.785 35.984 0.666 1.00 80.06 129 ALA A O 1
ATOM 908 N N . PRO A 1 130 ? 24.027 35.921 0.581 1.00 83.44 130 PRO A N 1
ATOM 909 C CA . PRO A 1 130 ? 24.123 36.579 -0.728 1.00 83.44 130 PRO A CA 1
ATOM 910 C C . PRO A 1 130 ? 23.325 35.880 -1.841 1.00 83.44 130 PRO A C 1
ATOM 912 O O . PRO A 1 130 ? 22.891 36.526 -2.796 1.00 83.44 130 PRO A O 1
ATOM 915 N N . ALA A 1 131 ? 23.099 34.568 -1.710 1.00 82.56 131 ALA A N 1
ATOM 916 C CA . ALA A 1 131 ? 22.266 33.785 -2.618 1.00 82.56 131 ALA A CA 1
ATOM 917 C C . ALA A 1 131 ? 20.813 34.285 -2.668 1.00 82.56 131 ALA A C 1
ATOM 919 O O . ALA A 1 131 ? 20.256 34.364 -3.759 1.00 82.56 131 ALA A O 1
ATOM 920 N N . LEU A 1 132 ? 20.244 34.716 -1.533 1.00 88.25 132 LEU A N 1
ATOM 921 C CA . LEU A 1 132 ? 18.866 35.214 -1.474 1.00 88.25 132 LEU A CA 1
ATOM 922 C C . LEU A 1 132 ? 18.684 36.512 -2.266 1.00 88.25 132 LEU A C 1
ATOM 924 O O . LEU A 1 132 ? 17.694 36.707 -2.969 1.00 88.25 132 LEU A O 1
ATOM 928 N N . ARG A 1 133 ? 19.679 37.403 -2.196 1.00 89.62 133 ARG A N 1
ATOM 929 C CA . ARG A 1 133 ? 19.701 38.633 -2.997 1.00 89.62 133 ARG A CA 1
ATOM 930 C C . ARG A 1 133 ? 19.821 38.321 -4.483 1.00 89.62 133 ARG A C 1
ATOM 932 O O . ARG A 1 133 ? 19.095 38.907 -5.278 1.00 89.62 133 ARG A O 1
ATOM 939 N N . ARG A 1 134 ? 20.728 37.413 -4.858 1.00 86.81 134 ARG A N 1
ATOM 940 C CA . ARG A 1 134 ? 20.914 37.016 -6.261 1.00 86.81 134 ARG A CA 1
ATOM 941 C C . ARG A 1 134 ? 19.652 36.379 -6.837 1.00 86.81 134 ARG A C 1
ATOM 943 O O . ARG A 1 134 ? 19.253 36.766 -7.930 1.00 86.81 134 ARG A O 1
ATOM 950 N N . GLY A 1 135 ? 19.010 35.472 -6.099 1.00 86.44 135 GLY A N 1
ATOM 951 C CA . GLY A 1 135 ? 17.761 34.834 -6.515 1.00 86.44 135 GLY A CA 1
ATOM 952 C C . GLY A 1 135 ? 16.615 35.834 -6.659 1.00 86.44 135 GLY A C 1
ATOM 953 O O . GLY A 1 135 ? 15.962 35.861 -7.699 1.00 86.44 135 GLY A O 1
ATOM 954 N N . ALA A 1 136 ? 16.439 36.743 -5.693 1.00 87.62 136 ALA A N 1
ATOM 955 C CA . ALA A 1 136 ? 15.436 37.805 -5.793 1.00 87.62 136 ALA A CA 1
ATOM 956 C C . ALA A 1 136 ? 15.679 38.735 -6.999 1.00 87.62 136 ALA A C 1
ATOM 958 O O . ALA A 1 136 ? 14.749 39.020 -7.752 1.00 87.62 136 ALA A O 1
ATOM 959 N N . THR A 1 137 ? 16.922 39.168 -7.241 1.00 88.69 137 THR A N 1
ATOM 960 C CA . THR A 1 137 ? 17.272 39.996 -8.411 1.00 88.69 137 THR A CA 1
ATOM 961 C C . THR A 1 137 ? 17.052 39.251 -9.729 1.00 88.69 137 THR A C 1
ATOM 963 O O . THR A 1 137 ? 16.518 39.831 -10.675 1.00 88.69 137 THR A O 1
ATOM 966 N N . ALA A 1 138 ? 17.426 37.971 -9.802 1.00 81.06 138 ALA A N 1
ATOM 967 C CA . ALA A 1 138 ? 17.214 37.144 -10.987 1.00 81.06 138 ALA A CA 1
ATOM 968 C C . ALA A 1 138 ? 15.718 36.974 -11.290 1.00 81.06 138 ALA A C 1
ATOM 970 O O . ALA A 1 138 ? 15.293 37.165 -12.430 1.00 81.06 138 ALA A O 1
ATOM 971 N N . LEU A 1 139 ? 14.915 36.705 -10.256 1.00 79.12 139 LEU A N 1
ATOM 972 C CA . LEU A 1 139 ? 13.463 36.600 -10.356 1.00 79.12 139 LEU A CA 1
ATOM 973 C C . LEU A 1 139 ? 12.830 37.924 -10.806 1.00 79.12 139 LEU A C 1
ATOM 975 O O . LEU A 1 139 ? 11.980 37.930 -11.691 1.00 79.12 139 LEU A O 1
ATOM 979 N N . ALA A 1 140 ? 13.281 39.058 -10.272 1.00 80.50 140 ALA A N 1
ATOM 980 C CA . ALA A 1 140 ? 12.822 40.373 -10.711 1.00 80.50 140 ALA A CA 1
ATOM 981 C C . ALA A 1 140 ? 13.160 40.654 -12.175 1.00 80.50 140 ALA A C 1
ATOM 983 O O . ALA A 1 140 ? 12.324 41.175 -12.910 1.00 80.50 140 ALA A O 1
ATOM 984 N N . GLY A 1 141 ? 14.373 40.300 -12.605 1.00 75.44 141 GLY A N 1
ATOM 985 C CA . GLY A 1 141 ? 14.780 40.399 -14.004 1.00 75.44 141 GLY A CA 1
ATOM 986 C C . GLY A 1 141 ? 13.902 39.539 -14.909 1.00 75.44 141 GLY A C 1
ATOM 987 O O . GLY A 1 141 ? 13.554 39.956 -16.006 1.00 75.44 141 GLY A O 1
ATOM 988 N N . GLU A 1 142 ? 13.485 38.368 -14.437 1.00 69.31 142 GLU A N 1
ATOM 989 C CA . GLU A 1 142 ? 12.555 37.501 -15.154 1.00 69.31 142 GLU A CA 1
ATOM 990 C C . GLU A 1 142 ? 11.131 38.047 -15.227 1.00 69.31 142 GLU A C 1
ATOM 992 O O . GLU A 1 142 ? 10.488 37.905 -16.266 1.00 69.31 142 GLU A O 1
ATOM 997 N N . LEU A 1 143 ? 10.651 38.690 -14.164 1.00 64.38 143 LEU A N 1
ATOM 998 C CA . LEU A 1 143 ? 9.319 39.293 -14.118 1.00 64.38 143 LEU A CA 1
ATOM 999 C C . LEU A 1 143 ? 9.227 40.606 -14.908 1.00 64.38 143 LEU A C 1
ATOM 1001 O O . LEU A 1 143 ? 8.172 40.903 -15.452 1.00 64.38 143 LEU A O 1
ATOM 1005 N N . ARG A 1 144 ? 10.315 41.384 -14.988 1.00 64.75 144 ARG A N 1
ATOM 1006 C CA . ARG A 1 144 ? 10.367 42.655 -15.740 1.00 64.75 144 ARG A CA 1
ATOM 1007 C C . ARG A 1 144 ? 10.556 42.485 -17.238 1.00 64.75 144 ARG A C 1
ATOM 1009 O O . ARG A 1 144 ? 10.352 43.442 -17.977 1.00 64.75 144 ARG A O 1
ATOM 1016 N N . ARG A 1 145 ? 10.981 41.305 -17.692 1.00 60.62 145 ARG A N 1
ATOM 1017 C CA . ARG A 1 145 ? 10.966 40.987 -19.118 1.00 60.62 145 ARG A CA 1
ATOM 1018 C C . ARG A 1 145 ? 9.504 40.878 -19.544 1.00 60.62 145 ARG A C 1
ATOM 1020 O O . ARG A 1 145 ? 8.892 39.828 -19.354 1.00 60.62 145 ARG A O 1
ATOM 1027 N N . SER A 1 146 ? 8.961 41.978 -20.070 1.00 48.47 146 SER A N 1
ATOM 1028 C CA . SER A 1 146 ? 7.705 41.957 -20.812 1.00 48.47 146 SER A CA 1
ATOM 1029 C C . SER A 1 146 ? 7.851 40.939 -21.926 1.00 48.47 146 SER A C 1
ATOM 1031 O O . SER A 1 146 ? 8.781 41.022 -22.732 1.00 48.47 146 SER A O 1
ATOM 1033 N N . SER A 1 147 ? 6.964 39.955 -21.935 1.00 48.28 147 SER A N 1
ATOM 1034 C CA . SER A 1 147 ? 6.840 39.050 -23.060 1.00 48.28 147 SER A CA 1
ATOM 1035 C C . SER A 1 147 ? 5.560 39.399 -23.811 1.00 48.28 147 SER A C 1
ATOM 1037 O O . SER A 1 147 ? 4.535 39.657 -23.170 1.00 48.28 147 SER A O 1
ATOM 1039 N N . PRO A 1 148 ? 5.579 39.360 -25.153 1.00 45.94 148 PRO A N 1
ATOM 1040 C CA . PRO A 1 148 ? 4.367 39.490 -25.959 1.00 45.94 148 PRO A CA 1
ATOM 1041 C C . PRO A 1 148 ? 3.255 38.531 -25.501 1.00 45.94 148 PRO A C 1
ATOM 1043 O O . PRO A 1 148 ? 2.078 38.846 -25.605 1.00 45.94 148 PRO A O 1
ATOM 1046 N N . ALA A 1 149 ? 3.628 37.384 -24.922 1.00 43.88 149 ALA A N 1
ATOM 1047 C CA . ALA A 1 149 ? 2.722 36.405 -24.329 1.00 43.88 149 ALA A CA 1
ATOM 1048 C C . ALA A 1 149 ? 2.061 36.876 -23.023 1.00 43.88 149 ALA A C 1
ATOM 1050 O O . ALA A 1 149 ? 0.876 36.631 -22.817 1.00 43.88 149 ALA A O 1
ATOM 1051 N N . GLY A 1 150 ? 2.804 37.544 -22.135 1.00 45.03 150 GLY A N 1
ATOM 1052 C CA . GLY A 1 150 ? 2.249 38.132 -20.916 1.00 45.03 150 GLY A CA 1
ATOM 1053 C C . GLY A 1 150 ? 1.294 39.283 -21.226 1.00 45.03 150 GLY A C 1
ATOM 1054 O O . GLY A 1 150 ? 0.223 39.363 -20.634 1.00 45.03 150 GLY A O 1
ATOM 1055 N N . GLU A 1 151 ? 1.642 40.122 -22.202 1.00 48.69 151 GLU A N 1
ATOM 1056 C CA . GLU A 1 151 ? 0.780 41.210 -22.679 1.00 48.69 151 GLU A CA 1
ATOM 1057 C C . GLU A 1 151 ? -0.466 40.677 -23.396 1.00 48.69 151 GLU A C 1
ATOM 1059 O O . GLU A 1 151 ? -1.564 41.161 -23.138 1.00 48.69 151 GLU A O 1
ATOM 1064 N N . ALA A 1 152 ? -0.334 39.621 -24.206 1.00 48.88 152 ALA A N 1
ATOM 1065 C CA . ALA A 1 152 ? -1.470 38.945 -24.831 1.00 48.88 152 ALA A CA 1
ATOM 1066 C C . ALA A 1 152 ? -2.392 38.271 -23.802 1.00 48.88 152 ALA A C 1
ATOM 1068 O O . ALA A 1 152 ? -3.609 38.358 -23.926 1.00 48.88 152 ALA A O 1
ATOM 1069 N N . ALA A 1 153 ? -1.836 37.643 -22.760 1.00 47.97 153 ALA A N 1
ATOM 1070 C CA . ALA A 1 153 ? -2.623 37.037 -21.687 1.00 47.97 153 ALA A CA 1
ATOM 1071 C C . ALA A 1 153 ? -3.375 38.089 -20.856 1.00 47.97 153 ALA A C 1
ATOM 1073 O O . ALA A 1 153 ? -4.545 37.889 -20.538 1.00 47.97 153 ALA A O 1
ATOM 1074 N N . VAL A 1 154 ? -2.733 39.218 -20.533 1.00 48.44 154 VAL A N 1
ATOM 1075 C CA . VAL A 1 154 ? -3.387 40.345 -19.848 1.00 48.44 154 VAL A CA 1
ATOM 1076 C C . VAL A 1 154 ? -4.462 40.965 -20.738 1.00 48.44 154 VAL A C 1
ATOM 1078 O O . VAL A 1 154 ? -5.582 41.128 -20.275 1.00 48.44 154 VAL A O 1
ATOM 1081 N N . ALA A 1 155 ? -4.186 41.211 -22.021 1.00 50.19 155 ALA A N 1
ATOM 1082 C CA . ALA A 1 155 ? -5.172 41.741 -22.962 1.00 50.19 155 ALA A CA 1
ATOM 1083 C C . ALA A 1 155 ? -6.374 40.798 -23.153 1.00 50.19 155 ALA A C 1
ATOM 1085 O O . ALA A 1 155 ? -7.509 41.262 -23.219 1.00 50.19 155 ALA A O 1
ATOM 1086 N N . ALA A 1 156 ? -6.147 39.482 -23.191 1.00 50.47 156 ALA A N 1
ATOM 1087 C CA . ALA A 1 156 ? -7.212 38.484 -23.272 1.00 50.47 156 ALA A CA 1
ATOM 1088 C C . ALA A 1 156 ? -8.057 38.434 -21.988 1.00 50.47 156 ALA A C 1
ATOM 1090 O O . ALA A 1 156 ? -9.283 38.351 -22.060 1.00 50.47 156 ALA A O 1
ATOM 1091 N N . LEU A 1 157 ? -7.426 38.524 -20.812 1.00 47.25 157 LEU A N 1
ATOM 1092 C CA . LEU A 1 157 ? -8.128 38.590 -19.528 1.00 47.25 157 LEU A CA 1
ATOM 1093 C C . LEU A 1 157 ? -8.905 39.903 -19.373 1.00 47.25 157 LEU A C 1
ATOM 1095 O O . LEU A 1 157 ? -10.060 39.871 -18.960 1.00 47.25 157 LEU A O 1
ATOM 1099 N N . ASP A 1 158 ? -8.321 41.039 -19.748 1.00 46.56 158 ASP A N 1
ATOM 1100 C CA . ASP A 1 158 ? -8.973 42.349 -19.701 1.00 46.56 158 ASP A CA 1
ATOM 1101 C C . ASP A 1 158 ? -10.144 42.425 -20.687 1.00 46.56 158 ASP A C 1
ATOM 1103 O O . ASP A 1 158 ? -11.221 42.887 -20.315 1.00 46.56 158 ASP A O 1
ATOM 1107 N N . ALA A 1 159 ? -9.992 41.903 -21.909 1.00 49.94 159 ALA A N 1
ATOM 1108 C CA . ALA A 1 159 ? -11.090 41.780 -22.867 1.00 49.94 159 ALA A CA 1
ATOM 1109 C C . ALA A 1 159 ? -12.202 40.865 -22.334 1.00 49.94 159 ALA A C 1
ATOM 1111 O O . ALA A 1 159 ? -13.382 41.187 -22.465 1.00 49.94 159 ALA A O 1
ATOM 1112 N N . HIS A 1 160 ? -11.841 39.761 -21.674 1.00 48.00 160 HIS A N 1
ATOM 1113 C CA . HIS A 1 160 ? -12.798 38.853 -21.051 1.00 48.00 160 HIS A CA 1
ATOM 1114 C C . HIS A 1 160 ? -13.553 39.506 -19.889 1.00 48.00 160 HIS A C 1
ATOM 1116 O O . HIS A 1 160 ? -14.772 39.391 -19.826 1.00 48.00 160 HIS A O 1
ATOM 1122 N N . PHE A 1 161 ? -12.876 40.212 -18.980 1.00 43.44 161 PHE A N 1
ATOM 1123 C CA . PHE A 1 161 ? -13.534 40.882 -17.854 1.00 43.44 161 PHE A CA 1
ATOM 1124 C C . PHE A 1 161 ? -14.309 42.135 -18.282 1.00 43.44 161 PHE A C 1
ATOM 1126 O O . PHE A 1 161 ? -15.358 42.420 -17.704 1.00 43.44 161 PHE A O 1
ATOM 1133 N N . ALA A 1 162 ? -13.867 42.835 -19.331 1.00 47.34 162 ALA A N 1
ATOM 1134 C CA . ALA A 1 162 ? -14.631 43.906 -19.967 1.00 47.34 162 ALA A CA 1
ATOM 1135 C C . ALA A 1 162 ? -15.903 43.370 -20.648 1.00 47.34 162 ALA A C 1
ATOM 1137 O O . ALA A 1 162 ? -16.967 43.969 -20.507 1.00 47.34 162 ALA A O 1
ATOM 1138 N N . ALA A 1 163 ? -15.821 42.213 -21.315 1.00 46.59 163 ALA A N 1
ATOM 1139 C CA . ALA A 1 163 ? -16.974 41.530 -21.901 1.00 46.59 163 ALA A CA 1
ATOM 1140 C C . ALA A 1 163 ? -17.902 40.929 -20.829 1.00 46.59 163 ALA A C 1
ATOM 1142 O O . ALA A 1 163 ? -19.116 41.043 -20.935 1.00 46.59 163 ALA A O 1
ATOM 1143 N N . ALA A 1 164 ? -17.360 40.363 -19.748 1.00 43.34 164 ALA A N 1
ATOM 1144 C CA . ALA A 1 164 ? -18.131 39.810 -18.632 1.00 43.34 164 ALA A CA 1
ATOM 1145 C C . ALA A 1 164 ? -18.814 40.891 -17.769 1.00 43.34 164 ALA A C 1
ATOM 1147 O O . ALA A 1 164 ? -19.760 40.586 -17.040 1.00 43.34 164 ALA A O 1
ATOM 1148 N N . GLY A 1 165 ? -18.372 42.150 -17.870 1.00 40.28 165 GLY A N 1
ATOM 1149 C CA . GLY A 1 165 ? -19.054 43.316 -17.305 1.00 40.28 165 GLY A CA 1
ATOM 1150 C C . GLY A 1 165 ? -20.365 43.686 -18.018 1.00 40.28 165 GLY A C 1
ATOM 1151 O O . GLY A 1 165 ? -21.176 44.412 -17.445 1.00 40.28 165 GLY A O 1
ATOM 1152 N N . GLY A 1 166 ? -20.610 43.164 -19.227 1.00 42.41 166 GLY A N 1
ATOM 1153 C CA . GLY A 1 166 ? -21.877 43.267 -19.954 1.00 42.41 166 GLY A CA 1
ATOM 1154 C C . GLY A 1 166 ? -22.482 41.878 -20.140 1.00 42.41 166 GLY A C 1
ATOM 1155 O O . GLY A 1 166 ? -22.040 41.119 -20.989 1.00 42.41 166 GLY A O 1
ATOM 1156 N N . GLY A 1 167 ? -23.460 41.515 -19.309 1.00 42.25 167 GLY A N 1
ATOM 1157 C CA . GLY A 1 167 ? -23.942 40.138 -19.174 1.00 42.25 167 GLY A CA 1
ATOM 1158 C C . GLY A 1 167 ? -24.223 39.390 -20.486 1.00 42.25 167 GLY A C 1
ATOM 1159 O O . GLY A 1 167 ? -24.908 39.890 -21.373 1.00 42.25 167 GLY A O 1
ATOM 1160 N N . GLY A 1 168 ? -23.759 38.140 -20.549 1.00 38.91 168 GLY A N 1
ATOM 1161 C CA . GLY A 1 168 ? -24.111 37.185 -21.599 1.00 38.91 168 GLY A CA 1
ATOM 1162 C C . GLY A 1 168 ? -22.993 36.181 -21.854 1.00 38.91 168 GLY A C 1
ATOM 1163 O O . GLY A 1 168 ? -21.953 36.528 -22.392 1.00 38.91 168 GLY A O 1
ATOM 1164 N N . GLY A 1 169 ? -23.196 34.932 -21.431 1.00 44.94 169 GLY A N 1
ATOM 1165 C CA . GLY A 1 169 ? -22.232 33.849 -21.605 1.00 44.94 169 GLY A CA 1
ATOM 1166 C C . GLY A 1 169 ? -22.023 33.455 -23.069 1.00 44.94 169 GLY A C 1
ATOM 1167 O O . GLY A 1 169 ? -22.978 33.315 -23.825 1.00 44.94 169 GLY A O 1
ATOM 1168 N N . GLY A 1 170 ? -20.764 33.207 -23.428 1.00 46.09 170 GLY A N 1
ATOM 1169 C CA . GLY A 1 170 ? -20.364 32.614 -24.703 1.00 46.09 170 GLY A CA 1
ATOM 1170 C C . GLY A 1 170 ? -18.999 33.135 -25.142 1.00 46.09 170 GLY A C 1
ATOM 1171 O O . GLY A 1 170 ? -18.888 34.290 -25.522 1.00 46.09 170 GLY A O 1
ATOM 1172 N N . GLY A 1 171 ? -17.956 32.302 -25.073 1.00 40.91 171 GLY A N 1
ATOM 1173 C CA . GLY A 1 171 ? -16.625 32.699 -25.562 1.00 40.91 171 GLY A CA 1
ATOM 1174 C C . GLY A 1 171 ? -15.430 31.846 -25.126 1.00 40.91 171 GLY A C 1
ATOM 1175 O O . GLY A 1 171 ? -14.295 32.269 -25.303 1.00 40.91 171 GLY A O 1
ATOM 1176 N N . GLY A 1 172 ? -15.633 30.655 -24.549 1.00 37.66 172 GLY A N 1
ATOM 1177 C CA . GLY A 1 172 ? -14.517 29.804 -24.103 1.00 37.66 172 GLY A CA 1
ATOM 1178 C C . GLY A 1 172 ? -13.605 29.306 -25.235 1.00 37.66 172 GLY A C 1
ATOM 1179 O O . GLY A 1 172 ? -12.418 29.108 -25.009 1.00 37.66 172 GLY A O 1
ATOM 1180 N N . GLY A 1 173 ? -14.129 29.141 -26.456 1.00 39.62 173 GLY A N 1
ATOM 1181 C CA . GLY A 1 173 ? -13.367 28.596 -27.589 1.00 39.62 173 GLY A CA 1
ATOM 1182 C C . GLY A 1 173 ? -12.333 29.556 -28.186 1.00 39.62 173 GLY A C 1
ATOM 1183 O O . GLY A 1 173 ? -11.266 29.126 -28.611 1.00 39.62 173 GLY A O 1
ATOM 1184 N N . GLU A 1 174 ? -12.604 30.861 -28.170 1.00 43.78 174 GLU A N 1
ATOM 1185 C CA . GLU A 1 174 ? -11.718 31.869 -28.773 1.00 43.78 174 GLU A CA 1
ATOM 1186 C C . GLU A 1 174 ? -10.479 32.133 -27.898 1.00 43.78 174 GLU A C 1
ATOM 1188 O O . GLU A 1 174 ? -9.365 32.280 -28.399 1.00 43.78 174 GLU A O 1
ATOM 1193 N N . VAL A 1 175 ? -10.653 32.049 -26.574 1.00 41.28 175 VAL A N 1
ATOM 1194 C CA . VAL A 1 175 ? -9.561 32.094 -25.588 1.00 41.28 175 VAL A CA 1
ATOM 1195 C C . VAL A 1 175 ? -8.636 30.878 -25.726 1.00 41.28 175 VAL A C 1
ATOM 1197 O O . VAL A 1 175 ? -7.419 31.009 -25.603 1.00 41.28 175 VAL A O 1
ATOM 1200 N N . MET A 1 176 ? -9.189 29.697 -26.018 1.00 40.31 176 MET A N 1
ATOM 1201 C CA . MET A 1 176 ? -8.412 28.461 -26.176 1.00 40.31 176 MET A CA 1
ATOM 1202 C C . MET A 1 176 ? -7.530 28.479 -27.426 1.00 40.31 176 MET A C 1
ATOM 1204 O O . MET A 1 176 ? -6.352 28.143 -27.327 1.00 40.31 176 MET A O 1
ATOM 1208 N N . ALA A 1 177 ? -8.038 28.973 -28.558 1.00 45.25 177 ALA A N 1
ATOM 1209 C CA . ALA A 1 177 ? -7.239 29.140 -29.775 1.00 45.25 177 ALA A CA 1
ATOM 1210 C C . ALA A 1 177 ? -6.073 30.134 -29.578 1.00 45.25 177 ALA A C 1
ATOM 1212 O O . ALA A 1 177 ? -4.969 29.933 -30.089 1.00 45.25 177 ALA A O 1
ATOM 1213 N N . GLN A 1 178 ? -6.287 31.188 -28.783 1.00 44.53 178 GLN A N 1
ATOM 1214 C CA . GLN A 1 178 ? -5.254 32.175 -28.453 1.00 44.53 178 GLN A CA 1
ATOM 1215 C C . GLN A 1 178 ? -4.218 31.638 -27.448 1.00 44.53 178 GLN A C 1
ATOM 1217 O O . GLN A 1 178 ? -3.032 31.935 -27.582 1.00 44.53 178 GLN A O 1
ATOM 1222 N N . LEU A 1 179 ? -4.621 30.796 -26.487 1.00 43.66 179 LEU A N 1
ATOM 1223 C CA . LEU A 1 179 ? -3.710 30.088 -25.575 1.00 43.66 179 LEU A CA 1
ATOM 1224 C C . LEU A 1 179 ? -2.915 28.973 -26.280 1.00 43.66 179 LEU A C 1
ATOM 1226 O O . LEU A 1 179 ? -1.757 28.733 -25.936 1.00 43.66 179 LEU A O 1
ATOM 1230 N N . GLU A 1 180 ? -3.492 28.304 -27.281 1.00 44.25 180 GLU A N 1
ATOM 1231 C CA . GLU A 1 180 ? -2.782 27.318 -28.104 1.00 44.25 180 GLU A CA 1
ATOM 1232 C C . GLU A 1 180 ? -1.691 27.951 -28.968 1.00 44.25 180 GLU A C 1
ATOM 1234 O O . GLU A 1 180 ? -0.605 27.380 -29.077 1.00 44.25 180 GLU A O 1
ATOM 1239 N N . ALA A 1 181 ? -1.899 29.169 -29.477 1.00 43.62 181 ALA A N 1
ATOM 1240 C CA . ALA A 1 181 ? -0.847 29.923 -30.160 1.00 43.62 181 ALA A CA 1
ATOM 1241 C C . ALA A 1 181 ? 0.375 30.198 -29.249 1.00 43.62 181 ALA A C 1
ATOM 1243 O O . ALA A 1 181 ? 1.512 30.238 -29.729 1.00 43.62 181 ALA A O 1
ATOM 1244 N N . LEU A 1 182 ? 0.173 30.293 -27.925 1.00 40.69 182 LEU A N 1
ATOM 1245 C CA . LEU A 1 182 ? 1.237 30.493 -26.927 1.00 40.69 182 LEU A CA 1
ATOM 1246 C C . LEU A 1 182 ? 2.053 29.224 -26.619 1.00 40.69 182 LEU A C 1
ATOM 1248 O O . LEU A 1 182 ? 3.141 29.330 -26.052 1.00 40.69 182 LEU A O 1
ATOM 1252 N N . ARG A 1 183 ? 1.585 28.024 -27.004 1.00 40.44 183 ARG A N 1
ATOM 1253 C CA . ARG A 1 183 ? 2.330 26.756 -26.823 1.00 40.44 183 ARG A CA 1
ATOM 1254 C C . ARG A 1 183 ? 3.599 26.661 -27.663 1.00 40.44 183 ARG A C 1
ATOM 1256 O O . ARG A 1 183 ? 4.463 25.844 -27.361 1.00 40.44 183 ARG A O 1
ATOM 1263 N N . SER A 1 184 ? 3.717 27.493 -28.693 1.00 43.31 184 SER A N 1
ATOM 1264 C CA . SER A 1 184 ? 4.895 27.568 -29.561 1.00 43.31 184 SER A CA 1
ATOM 1265 C C . SER A 1 184 ? 6.124 28.212 -28.891 1.00 43.31 184 SER A C 1
ATOM 1267 O O . SER A 1 184 ? 7.198 28.249 -29.489 1.00 43.31 184 SER A O 1
ATOM 1269 N N . LEU A 1 185 ? 6.006 28.699 -27.647 1.00 41.97 185 LEU A N 1
ATOM 1270 C CA . LEU A 1 185 ? 7.057 29.447 -26.955 1.00 41.97 185 LEU A CA 1
ATOM 1271 C C . LEU A 1 185 ? 7.787 28.592 -25.904 1.00 41.97 185 LEU A C 1
ATOM 1273 O O . LEU A 1 185 ? 7.244 28.244 -24.855 1.00 41.97 185 LEU A O 1
ATOM 1277 N N . GLY A 1 186 ? 9.059 28.283 -26.167 1.00 42.66 186 GLY A N 1
ATOM 1278 C CA . GLY A 1 186 ? 9.988 27.727 -25.176 1.00 42.66 186 GLY A CA 1
ATOM 1279 C C . GLY A 1 186 ? 10.543 28.788 -24.210 1.00 42.66 186 GLY A C 1
ATOM 1280 O O . GLY A 1 186 ? 10.513 29.983 -24.493 1.00 42.66 186 GLY A O 1
ATOM 1281 N N . GLY A 1 187 ? 11.094 28.353 -23.069 1.00 49.28 187 GLY A N 1
ATOM 1282 C CA . GLY A 1 187 ? 11.807 29.218 -22.110 1.00 49.28 187 GLY A CA 1
ATOM 1283 C C . GLY A 1 187 ? 11.025 29.589 -20.837 1.00 49.28 187 GLY A C 1
ATOM 1284 O O . GLY A 1 187 ? 10.101 28.883 -20.430 1.00 49.28 187 GLY A O 1
ATOM 1285 N N . SER A 1 188 ? 11.417 30.693 -20.173 1.00 39.75 188 SER A N 1
ATOM 1286 C CA . SER A 1 188 ? 10.915 31.104 -18.840 1.00 39.75 188 SER A CA 1
ATOM 1287 C C . SER A 1 188 ? 9.409 31.364 -18.778 1.00 39.75 188 SER A C 1
ATOM 1289 O O . SER A 1 188 ? 8.813 31.330 -17.704 1.00 39.75 188 SER A O 1
ATOM 1291 N N . ASP A 1 189 ? 8.775 31.612 -19.918 1.00 40.09 189 ASP A N 1
ATOM 1292 C CA . ASP A 1 189 ? 7.367 31.997 -19.979 1.00 40.09 189 ASP A CA 1
ATOM 1293 C C . ASP A 1 189 ? 6.424 30.783 -19.937 1.00 40.09 189 ASP A C 1
ATOM 1295 O O . ASP A 1 189 ? 5.360 30.857 -19.322 1.00 40.09 189 ASP A O 1
ATOM 1299 N N . ALA A 1 190 ? 6.872 29.614 -20.416 1.00 46.44 190 ALA A N 1
ATOM 1300 C CA . ALA A 1 190 ? 6.189 28.340 -20.180 1.00 46.44 190 ALA A CA 1
ATOM 1301 C C . ALA A 1 190 ? 6.182 27.965 -18.685 1.00 46.44 190 ALA A C 1
ATOM 1303 O O . ALA A 1 190 ? 5.215 27.388 -18.190 1.00 46.44 190 ALA A O 1
ATOM 1304 N N . ALA A 1 191 ? 7.233 28.326 -17.942 1.00 38.94 191 ALA A N 1
ATOM 1305 C CA . ALA A 1 191 ? 7.318 28.083 -16.501 1.00 38.94 191 ALA A CA 1
ATOM 1306 C C . ALA A 1 191 ? 6.362 28.983 -15.692 1.00 38.94 191 ALA A C 1
ATOM 1308 O O . ALA A 1 191 ? 5.742 28.522 -14.729 1.00 38.94 191 ALA A O 1
ATOM 1309 N N . LYS A 1 192 ? 6.183 30.247 -16.106 1.00 41.44 192 LYS A N 1
ATOM 1310 C CA . LYS A 1 192 ? 5.232 31.192 -15.486 1.00 41.44 192 LYS A CA 1
ATOM 1311 C C . LYS A 1 192 ? 3.774 30.773 -15.696 1.00 41.44 192 LYS A C 1
ATOM 1313 O O . LYS A 1 192 ? 2.996 30.802 -14.745 1.00 41.44 192 LYS A O 1
ATOM 1318 N N . LEU A 1 193 ? 3.419 30.321 -16.903 1.00 46.12 193 LEU A N 1
ATOM 1319 C CA . LEU A 1 193 ? 2.062 29.859 -17.222 1.00 46.12 193 LEU A CA 1
ATOM 1320 C C . LEU A 1 193 ? 1.720 28.538 -16.504 1.00 46.12 193 LEU A C 1
ATOM 1322 O O . LEU A 1 193 ? 0.640 28.408 -15.929 1.00 46.12 193 LEU A O 1
ATOM 1326 N N . ARG A 1 194 ? 2.669 27.589 -16.444 1.00 43.41 194 ARG A N 1
ATOM 1327 C CA . ARG A 1 194 ? 2.525 26.337 -15.673 1.00 43.41 194 ARG A CA 1
ATOM 1328 C C . ARG A 1 194 ? 2.336 26.589 -14.173 1.00 43.41 194 ARG A C 1
ATOM 1330 O O . ARG A 1 194 ? 1.555 25.887 -13.545 1.00 43.41 194 ARG A O 1
ATOM 1337 N N . SER A 1 195 ? 2.984 27.617 -13.618 1.00 36.72 195 SER A N 1
ATOM 1338 C CA . SER A 1 195 ? 2.843 27.994 -12.199 1.00 36.72 195 SER A CA 1
ATOM 1339 C C . SER A 1 195 ? 1.459 28.576 -11.870 1.00 36.72 195 SER A C 1
ATOM 1341 O O . SER A 1 195 ? 0.928 28.327 -10.792 1.00 36.72 195 SER A O 1
ATOM 1343 N N . GLY A 1 196 ? 0.841 29.317 -12.798 1.00 41.88 196 GLY A N 1
ATOM 1344 C CA . GLY A 1 196 ? -0.542 29.797 -12.663 1.00 41.88 196 GLY A CA 1
ATOM 1345 C C . GLY A 1 196 ? -1.581 28.679 -12.804 1.00 41.88 196 GLY A C 1
ATOM 1346 O O . GLY A 1 196 ? -2.550 28.642 -12.047 1.00 41.88 196 GLY A O 1
ATOM 1347 N N . LEU A 1 197 ? -1.342 27.724 -13.713 1.00 44.06 197 LEU A N 1
ATOM 1348 C CA . LEU A 1 197 ? -2.157 26.510 -13.853 1.00 44.06 197 LEU A CA 1
ATOM 1349 C C . LEU A 1 197 ? -2.067 25.611 -12.607 1.00 44.06 197 LEU A C 1
ATOM 1351 O O . LEU A 1 197 ? -3.075 25.072 -12.168 1.00 44.06 197 LEU A O 1
ATOM 1355 N N . TYR A 1 198 ? -0.884 25.494 -11.997 1.00 35.81 198 TYR A N 1
ATOM 1356 C CA . TYR A 1 198 ? -0.658 24.728 -10.765 1.00 35.81 198 TYR A CA 1
ATOM 1357 C C . TYR A 1 198 ? -1.546 25.210 -9.603 1.00 35.81 198 TYR A C 1
ATOM 1359 O O . TYR A 1 198 ? -2.118 24.402 -8.876 1.00 35.81 198 TYR A O 1
ATOM 1367 N N . CYS A 1 199 ? -1.758 26.525 -9.480 1.00 39.62 199 CYS A N 1
ATOM 1368 C CA . CYS A 1 199 ? -2.670 27.102 -8.488 1.00 39.62 199 CYS A CA 1
ATOM 1369 C C . CYS A 1 199 ? -4.154 26.803 -8.766 1.00 39.62 199 CYS A C 1
ATOM 1371 O O . CYS A 1 199 ? -4.950 26.787 -7.830 1.00 39.62 199 CYS A O 1
ATOM 1373 N N . LEU A 1 200 ? -4.530 26.557 -10.026 1.00 43.22 200 LEU A N 1
ATOM 1374 C CA . LEU A 1 200 ? -5.887 26.157 -10.414 1.00 43.22 200 LEU A CA 1
ATOM 1375 C C . LEU A 1 200 ? -6.141 24.659 -10.200 1.00 43.22 200 LEU A C 1
ATOM 1377 O O . LEU A 1 200 ? -7.289 24.264 -10.053 1.00 43.22 200 LEU A O 1
ATOM 1381 N N . LEU A 1 201 ? -5.096 23.829 -10.162 1.00 39.56 201 LEU A N 1
ATOM 1382 C CA . LEU A 1 201 ? -5.200 22.366 -10.074 1.00 39.56 201 LEU A CA 1
ATOM 1383 C C . LEU A 1 201 ? -5.350 21.826 -8.639 1.00 39.56 201 LEU A C 1
ATOM 1385 O O . LEU A 1 201 ? -5.671 20.645 -8.473 1.00 39.56 201 LEU A O 1
ATOM 1389 N N . ARG A 1 202 ? -5.148 22.665 -7.611 1.00 39.22 202 ARG A N 1
ATOM 1390 C CA . ARG A 1 202 ? -5.222 22.268 -6.195 1.00 39.22 202 ARG A CA 1
ATOM 1391 C C . ARG A 1 202 ? -6.607 22.533 -5.602 1.00 39.22 202 ARG A C 1
ATOM 1393 O O . ARG A 1 202 ? -7.175 23.607 -5.794 1.00 39.22 202 ARG A O 1
ATOM 1400 N N . ASP A 1 203 ? -7.130 21.581 -4.835 1.00 39.25 203 ASP A N 1
ATOM 1401 C CA . ASP A 1 203 ? -8.328 21.812 -4.026 1.00 39.25 203 ASP A CA 1
ATOM 1402 C C . ASP A 1 203 ? -8.022 22.781 -2.867 1.00 39.25 203 ASP A C 1
ATOM 1404 O O . ASP A 1 203 ? -6.963 22.742 -2.233 1.00 39.25 203 ASP A O 1
ATOM 1408 N N . SER A 1 204 ? -8.965 23.684 -2.611 1.00 42.25 204 SER A N 1
ATOM 1409 C CA . SER A 1 204 ? -8.978 24.678 -1.536 1.00 42.25 204 SER A CA 1
ATOM 1410 C C . SER A 1 204 ? -10.274 24.561 -0.729 1.00 42.25 204 SER A C 1
ATOM 1412 O O . SER A 1 204 ? -11.354 24.879 -1.227 1.00 42.25 204 SER A O 1
ATOM 1414 N N . ALA A 1 205 ? -10.200 24.186 0.548 1.00 35.84 205 ALA A N 1
ATOM 1415 C CA . ALA A 1 205 ? -11.372 24.011 1.423 1.00 35.84 205 ALA A CA 1
ATOM 1416 C C . ALA A 1 205 ? -12.270 25.267 1.597 1.00 35.84 205 ALA A C 1
ATOM 1418 O O . ALA A 1 205 ? -13.267 25.222 2.309 1.00 35.84 205 ALA A O 1
ATOM 1419 N N . VAL A 1 206 ? -11.921 26.391 0.960 1.00 32.78 206 VAL A N 1
ATOM 1420 C CA . VAL A 1 206 ? -12.588 27.696 1.056 1.00 32.78 206 VAL A CA 1
ATOM 1421 C C . VAL A 1 206 ? -13.202 28.158 -0.277 1.00 32.78 206 VAL A C 1
ATOM 1423 O O . VAL A 1 206 ? -13.882 29.183 -0.316 1.00 32.78 206 VAL A O 1
ATOM 1426 N N . ALA A 1 207 ? -12.963 27.447 -1.385 1.00 36.69 207 ALA A N 1
ATOM 1427 C CA . ALA A 1 207 ? -13.507 27.822 -2.689 1.00 36.69 207 ALA A CA 1
ATOM 1428 C C . ALA A 1 207 ? -14.997 27.425 -2.808 1.00 36.69 207 ALA A C 1
ATOM 1430 O O . ALA A 1 207 ? -15.368 26.313 -2.428 1.00 36.69 207 ALA A O 1
ATOM 1431 N N . PRO A 1 208 ? -15.874 28.295 -3.344 1.00 40.59 208 PRO A N 1
ATOM 1432 C CA . PRO A 1 208 ? -17.280 27.954 -3.553 1.00 40.59 208 PRO A CA 1
ATOM 1433 C C . PRO A 1 208 ? -17.454 26.740 -4.478 1.00 40.59 208 PRO A C 1
ATOM 1435 O O . PRO A 1 208 ? -16.768 26.633 -5.493 1.00 40.59 208 PRO A O 1
ATOM 1438 N N . LEU A 1 209 ? -18.446 25.881 -4.206 1.00 40.81 209 LEU A N 1
ATOM 1439 C CA . LEU A 1 209 ? -18.799 24.713 -5.041 1.00 40.81 209 LEU A CA 1
ATOM 1440 C C . LEU A 1 209 ? -18.980 25.056 -6.531 1.00 40.81 209 LEU A C 1
ATOM 1442 O O . LEU A 1 209 ? -18.654 24.260 -7.404 1.00 40.81 209 LEU A O 1
ATOM 1446 N N . ARG A 1 210 ? -19.456 26.267 -6.842 1.00 40.41 210 ARG A N 1
ATOM 1447 C CA . ARG A 1 210 ? -19.590 26.746 -8.225 1.00 40.41 210 ARG A CA 1
ATOM 1448 C C . ARG A 1 210 ? -18.237 26.993 -8.898 1.00 40.41 210 ARG A C 1
ATOM 1450 O O . ARG A 1 210 ? -18.099 26.730 -10.087 1.00 40.41 210 ARG A O 1
ATOM 1457 N N . THR A 1 211 ? -17.249 27.475 -8.149 1.00 41.81 211 THR A N 1
ATOM 1458 C CA . THR A 1 211 ? -15.870 27.647 -8.627 1.00 41.81 211 THR A CA 1
ATOM 1459 C C . THR A 1 211 ? -15.247 26.291 -8.939 1.00 41.81 211 THR A C 1
ATOM 1461 O O . THR A 1 211 ? -14.599 26.155 -9.970 1.00 41.81 211 THR A O 1
ATOM 1464 N N . TYR A 1 212 ? -15.526 25.280 -8.113 1.00 46.81 212 TYR A N 1
ATOM 1465 C CA . TYR A 1 212 ? -15.155 23.893 -8.383 1.00 46.81 212 TYR A CA 1
ATOM 1466 C C . TYR A 1 212 ? -15.821 23.342 -9.634 1.00 46.81 212 TYR A C 1
ATOM 1468 O O . TYR A 1 212 ? -15.123 22.911 -10.537 1.00 46.81 212 TYR A O 1
ATOM 1476 N N . ALA A 1 213 ? -17.142 23.462 -9.759 1.00 45.44 213 ALA A N 1
ATOM 1477 C CA . ALA A 1 213 ? -17.857 22.977 -10.937 1.00 45.44 213 ALA A CA 1
ATOM 1478 C C . ALA A 1 213 ? -17.370 23.635 -12.244 1.00 45.44 213 ALA A C 1
ATOM 1480 O O . ALA A 1 213 ? -17.258 22.962 -13.264 1.00 45.44 213 ALA A O 1
ATOM 1481 N N . LEU A 1 214 ? -17.049 24.935 -12.222 1.00 44.94 214 LEU A N 1
ATOM 1482 C CA . LEU A 1 214 ? -16.506 25.654 -13.381 1.00 44.94 214 LEU A CA 1
ATOM 1483 C C . LEU A 1 214 ? -15.056 25.260 -13.688 1.00 44.94 214 LEU A C 1
ATOM 1485 O O . LEU A 1 214 ? -14.720 25.052 -14.852 1.00 44.94 214 LEU A O 1
ATOM 1489 N N . ARG A 1 215 ? -14.214 25.118 -12.657 1.00 47.66 215 ARG A N 1
ATOM 1490 C CA . ARG A 1 215 ? -12.851 24.588 -12.783 1.00 47.66 215 ARG A CA 1
ATOM 1491 C C . ARG A 1 215 ? -12.876 23.176 -13.357 1.00 47.66 215 ARG A C 1
ATOM 1493 O O . ARG A 1 215 ? -12.161 22.903 -14.309 1.00 47.66 215 ARG A O 1
ATOM 1500 N N . ASP A 1 216 ? -13.694 22.297 -12.800 1.00 48.62 216 ASP A N 1
ATOM 1501 C CA . ASP A 1 216 ? -13.770 20.887 -13.169 1.00 48.62 216 ASP A CA 1
ATOM 1502 C C . ASP A 1 216 ? -14.366 20.725 -14.570 1.00 48.62 216 ASP A C 1
ATOM 1504 O O . ASP A 1 216 ? -13.866 19.919 -15.345 1.00 48.62 216 ASP A O 1
ATOM 1508 N N . ALA A 1 217 ? -15.352 21.544 -14.957 1.00 50.41 217 ALA A N 1
ATOM 1509 C CA . ALA A 1 217 ? -15.846 21.599 -16.334 1.00 50.41 217 ALA A CA 1
ATOM 1510 C C . ALA A 1 217 ? -14.756 22.050 -17.325 1.00 50.41 217 ALA A C 1
ATOM 1512 O O . ALA A 1 217 ? -14.653 21.496 -18.419 1.00 50.41 217 ALA A O 1
ATOM 1513 N N . TRP A 1 218 ? -13.919 23.012 -16.930 1.00 45.22 218 TRP A N 1
ATOM 1514 C CA . TRP A 1 218 ? -12.789 23.500 -17.725 1.00 45.22 218 TRP A CA 1
ATOM 1515 C C . TRP A 1 218 ? -11.625 22.491 -17.796 1.00 45.22 218 TRP A C 1
ATOM 1517 O O . TRP A 1 218 ? -11.063 22.258 -18.864 1.00 45.22 218 TRP A O 1
ATOM 1527 N N . LEU A 1 219 ? -11.300 21.800 -16.699 1.00 45.91 219 LEU A N 1
ATOM 1528 C CA . LEU A 1 219 ? -10.329 20.697 -16.680 1.00 45.91 219 LEU A CA 1
ATOM 1529 C C . LEU A 1 219 ? -10.843 19.474 -17.463 1.00 45.91 219 LEU A C 1
ATOM 1531 O O . LEU A 1 219 ? -10.076 18.795 -18.148 1.00 45.91 219 LEU A O 1
ATOM 1535 N N . ALA A 1 220 ? -12.150 19.208 -17.424 1.00 46.50 220 ALA A N 1
ATOM 1536 C CA . ALA A 1 220 ? -12.801 18.167 -18.215 1.00 46.50 220 ALA A CA 1
ATOM 1537 C C . ALA A 1 220 ? -12.819 18.498 -19.715 1.00 46.50 220 ALA A C 1
ATOM 1539 O O . ALA A 1 220 ? -12.728 17.584 -20.534 1.00 46.50 220 ALA A O 1
ATOM 1540 N N . SER A 1 221 ? -12.907 19.777 -20.102 1.00 46.78 221 SER A N 1
ATOM 1541 C CA . SER A 1 221 ? -12.737 20.170 -21.505 1.00 46.78 221 SER A CA 1
ATOM 1542 C C . SER A 1 221 ? -11.273 20.072 -21.940 1.00 46.78 221 SER A C 1
ATOM 1544 O O . SER A 1 221 ? -11.001 19.514 -22.994 1.00 46.78 221 SER A O 1
ATOM 1546 N N . LEU A 1 222 ? -10.325 20.493 -21.095 1.00 38.72 222 LEU A N 1
ATOM 1547 C CA . LEU A 1 222 ? -8.884 20.367 -21.355 1.00 38.72 222 LEU A CA 1
ATOM 1548 C C . LEU A 1 222 ? -8.424 18.909 -21.500 1.00 38.72 222 LEU A C 1
ATOM 1550 O O . LEU A 1 222 ? -7.662 18.596 -22.405 1.00 38.72 222 LEU A O 1
ATOM 1554 N N . SER A 1 223 ? -8.894 18.000 -20.642 1.00 40.66 223 SER A N 1
ATOM 1555 C CA . SER A 1 223 ? -8.524 16.572 -20.679 1.00 40.66 223 SER A CA 1
ATOM 1556 C C . SER A 1 223 ? -9.109 15.798 -21.865 1.00 40.66 223 SER A C 1
ATOM 1558 O O . SER A 1 223 ? -8.646 14.698 -22.158 1.00 40.66 223 SER A O 1
ATOM 1560 N N . LYS A 1 224 ? -10.097 16.357 -22.579 1.00 40.53 224 LYS A N 1
ATOM 1561 C CA . LYS A 1 224 ? -10.546 15.820 -23.875 1.00 40.53 224 LYS A CA 1
ATOM 1562 C C . LYS A 1 224 ? -9.580 16.154 -25.016 1.00 40.53 224 LYS A C 1
ATOM 1564 O O . LYS A 1 224 ? -9.593 15.448 -26.018 1.00 40.53 224 LYS A O 1
ATOM 1569 N N . GLU A 1 225 ? -8.750 17.184 -24.856 1.00 35.84 225 GLU A N 1
ATOM 1570 C CA . GLU A 1 225 ? -7.878 17.729 -25.909 1.00 35.84 225 GLU A CA 1
ATOM 1571 C C . GLU A 1 225 ? -6.375 17.604 -25.585 1.00 35.84 225 GLU A C 1
ATOM 1573 O O . GLU A 1 225 ? -5.530 17.797 -26.456 1.00 35.84 225 GLU A O 1
ATOM 1578 N N . LEU A 1 226 ? -6.014 17.244 -24.346 1.00 37.78 226 LEU A N 1
ATOM 1579 C CA . LEU A 1 226 ? -4.634 17.085 -23.880 1.00 37.78 226 LEU A CA 1
ATOM 1580 C C . LEU A 1 226 ? -4.371 15.670 -23.362 1.00 37.78 226 LEU A C 1
ATOM 1582 O O . LEU A 1 226 ? -4.658 15.388 -22.198 1.00 37.78 226 LEU A O 1
ATOM 1586 N N . PRO A 1 227 ? -3.757 14.798 -24.178 1.00 39.28 227 PRO A N 1
ATOM 1587 C CA . PRO A 1 227 ? -3.429 13.436 -23.765 1.00 39.28 227 PRO A CA 1
ATOM 1588 C C . PRO A 1 227 ? -2.347 13.350 -22.675 1.00 39.28 227 PRO A C 1
ATOM 1590 O O . PRO A 1 227 ? -2.186 12.299 -22.069 1.00 39.28 227 PRO A O 1
ATOM 1593 N N . ALA A 1 228 ? -1.582 14.419 -22.423 1.00 45.72 228 ALA A N 1
ATOM 1594 C CA . ALA A 1 228 ? -0.377 14.370 -21.593 1.00 45.72 228 ALA A CA 1
ATOM 1595 C C . ALA A 1 228 ? -0.459 15.330 -20.397 1.00 45.72 228 ALA A C 1
ATOM 1597 O O . ALA A 1 228 ? -0.029 16.484 -20.468 1.00 45.72 228 ALA A O 1
ATOM 1598 N N . HIS A 1 229 ? -1.000 14.846 -19.278 1.00 46.09 229 HIS A N 1
ATOM 1599 C CA . HIS A 1 229 ? -0.811 15.493 -17.981 1.00 46.09 229 HIS A CA 1
ATOM 1600 C C . HIS A 1 229 ? 0.549 15.045 -17.409 1.00 46.09 229 HIS A C 1
ATOM 1602 O O . HIS A 1 229 ? 0.757 13.846 -17.279 1.00 46.09 229 HIS A O 1
ATOM 1608 N N . PRO A 1 230 ? 1.471 15.944 -17.014 1.00 47.78 230 PRO A N 1
ATOM 1609 C CA . PRO A 1 230 ? 2.846 15.574 -16.639 1.00 47.78 230 PRO A CA 1
ATOM 1610 C C . PRO A 1 230 ? 2.978 14.679 -15.391 1.00 47.78 230 PRO A C 1
ATOM 1612 O O . PRO A 1 230 ? 4.061 14.172 -15.136 1.00 47.78 230 PRO A O 1
ATOM 1615 N N . LEU A 1 231 ? 1.895 14.483 -14.629 1.00 52.44 231 LEU A N 1
ATOM 1616 C CA . LEU A 1 231 ? 1.841 13.564 -13.477 1.00 52.44 231 LEU A CA 1
ATOM 1617 C C . LEU A 1 231 ? 1.275 12.168 -13.803 1.00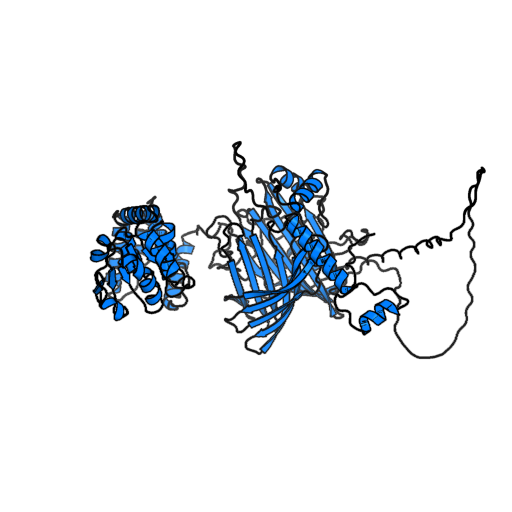 52.44 231 LEU A C 1
ATOM 1619 O O . LEU A 1 231 ? 1.412 11.272 -12.982 1.00 52.44 231 LEU A O 1
ATOM 1623 N N . TYR A 1 232 ? 0.609 11.981 -14.949 1.00 67.94 232 TYR A N 1
ATOM 1624 C CA . TYR A 1 232 ? -0.030 10.709 -15.312 1.00 67.94 232 TYR A CA 1
ATOM 1625 C C . TYR A 1 232 ? 0.677 10.129 -16.531 1.00 67.94 232 TYR A C 1
ATOM 1627 O O . TYR A 1 232 ? 0.783 10.795 -17.564 1.00 67.94 232 TYR A O 1
ATOM 1635 N N . LYS A 1 233 ? 1.167 8.893 -16.420 1.00 75.62 233 LYS A N 1
ATOM 1636 C CA . LYS A 1 233 ? 1.783 8.206 -17.558 1.00 75.62 233 LYS A CA 1
ATOM 1637 C C . LYS A 1 233 ? 0.705 7.781 -18.576 1.00 75.62 233 LYS A C 1
ATOM 1639 O O . LYS A 1 233 ? -0.466 7.689 -18.210 1.00 75.62 233 LYS A O 1
ATOM 1644 N N . PRO A 1 234 ? 1.059 7.549 -19.856 1.00 76.19 234 PRO A N 1
ATOM 1645 C CA . PRO A 1 234 ? 0.075 7.349 -20.929 1.00 76.19 234 PRO A CA 1
ATOM 1646 C C . PRO A 1 234 ? -0.876 6.159 -20.745 1.00 76.19 234 PRO A C 1
ATOM 1648 O O . PRO A 1 234 ? -1.987 6.186 -21.262 1.00 76.19 234 PRO A O 1
ATOM 1651 N N . ASP A 1 235 ? -0.434 5.120 -20.039 1.00 84.56 235 ASP A N 1
ATOM 1652 C CA . ASP A 1 235 ? -1.190 3.903 -19.735 1.00 84.56 235 ASP A CA 1
ATOM 1653 C C . ASP A 1 235 ? -1.860 3.942 -18.348 1.00 84.56 235 ASP A C 1
ATOM 1655 O O . ASP A 1 235 ? -2.484 2.967 -17.946 1.00 84.56 235 ASP A O 1
ATOM 1659 N N . TRP A 1 236 ? -1.778 5.059 -17.614 1.00 87.56 236 TRP A N 1
ATOM 1660 C CA . TRP A 1 236 ? -2.419 5.206 -16.305 1.00 87.56 236 TRP A CA 1
ATOM 1661 C C . TRP A 1 236 ? -3.878 5.668 -16.423 1.00 87.56 236 TRP A C 1
ATOM 1663 O O . TRP A 1 236 ? -4.202 6.492 -17.289 1.00 87.56 236 TRP A O 1
ATOM 1673 N N . PRO A 1 237 ? -4.768 5.263 -15.496 1.00 86.50 237 PRO A N 1
ATOM 1674 C CA . PRO A 1 237 ? -6.114 5.806 -15.472 1.00 86.50 237 PRO A CA 1
ATOM 1675 C C . PRO A 1 237 ? -6.094 7.304 -15.133 1.00 86.50 237 PRO A C 1
ATOM 1677 O O . PRO A 1 237 ? -5.555 7.745 -14.117 1.00 86.50 237 PRO A O 1
ATOM 1680 N N . LEU A 1 238 ? -6.729 8.116 -15.974 1.00 76.69 238 LEU A N 1
ATOM 1681 C CA . LEU A 1 238 ? -6.767 9.568 -15.789 1.00 76.69 238 LEU A CA 1
ATOM 1682 C C . LEU A 1 238 ? -7.652 9.976 -14.597 1.00 76.69 238 LEU A C 1
ATOM 1684 O O . LEU A 1 238 ? -8.710 9.384 -14.376 1.00 76.69 238 LEU A O 1
ATOM 1688 N N . ARG A 1 239 ? -7.269 11.064 -13.909 1.00 66.75 239 ARG A N 1
ATOM 1689 C CA . ARG A 1 239 ? -7.927 11.658 -12.720 1.00 66.75 239 ARG A CA 1
ATOM 1690 C C . ARG A 1 239 ? -9.465 11.609 -12.725 1.00 66.75 239 ARG A C 1
ATOM 1692 O O . ARG A 1 239 ? -10.081 11.266 -11.725 1.00 66.75 239 ARG A O 1
ATOM 1699 N N . HIS A 1 240 ? -10.091 11.934 -13.857 1.00 65.56 240 HIS A N 1
ATOM 1700 C CA . HIS A 1 240 ? -11.552 12.073 -13.990 1.00 65.56 240 HIS A CA 1
ATOM 1701 C C . HIS A 1 240 ? -12.214 10.977 -14.835 1.00 65.56 240 HIS A C 1
ATOM 1703 O O . HIS A 1 240 ? -13.383 11.089 -15.210 1.00 65.56 240 HIS A O 1
ATOM 1709 N N . ARG A 1 241 ? -11.472 9.925 -15.184 1.00 75.56 241 ARG A N 1
ATOM 1710 C CA . ARG A 1 241 ? -12.020 8.735 -15.835 1.00 75.56 241 ARG A CA 1
ATOM 1711 C C . ARG A 1 241 ? -12.207 7.649 -14.789 1.00 75.56 241 ARG A C 1
ATOM 1713 O O . ARG A 1 241 ? -11.436 7.572 -13.837 1.00 75.56 241 ARG A O 1
ATOM 1720 N N . ALA A 1 242 ? -13.236 6.825 -14.952 1.00 83.81 242 ALA A N 1
ATOM 1721 C CA . ALA A 1 242 ? -13.362 5.615 -14.152 1.00 83.81 242 ALA A CA 1
ATOM 1722 C C . ALA A 1 242 ? -12.176 4.681 -14.442 1.00 83.81 242 ALA A C 1
ATOM 1724 O O . ALA A 1 242 ? -11.639 4.685 -15.553 1.00 83.81 242 ALA A O 1
ATOM 1725 N N . ILE A 1 243 ? -11.776 3.889 -13.450 1.00 92.06 243 ILE A N 1
ATOM 1726 C CA . ILE A 1 243 ? -10.819 2.803 -13.662 1.00 92.06 243 ILE A CA 1
ATOM 1727 C C . ILE A 1 243 ? -11.520 1.743 -14.516 1.00 92.06 243 ILE A C 1
ATOM 1729 O O . ILE A 1 243 ? -12.484 1.121 -14.076 1.00 92.06 243 ILE A O 1
ATOM 1733 N N . ASP A 1 244 ? -11.058 1.566 -15.751 1.00 92.12 244 ASP A N 1
ATOM 1734 C CA . ASP A 1 244 ? -11.483 0.458 -16.609 1.00 92.12 244 ASP A CA 1
ATOM 1735 C C . ASP A 1 244 ? -10.641 -0.783 -16.299 1.00 92.12 244 ASP A C 1
ATOM 1737 O O . ASP A 1 244 ? -9.496 -0.873 -16.738 1.00 92.12 244 ASP A O 1
ATOM 1741 N N . LEU A 1 245 ? -11.197 -1.727 -15.543 1.00 94.06 245 LEU A N 1
ATOM 1742 C CA . LEU A 1 245 ? -10.503 -2.950 -15.123 1.00 94.06 245 LEU A CA 1
ATOM 1743 C C . LEU A 1 245 ? -10.220 -3.932 -16.279 1.00 94.06 245 LEU A C 1
ATOM 1745 O O . LEU A 1 245 ? -9.604 -4.965 -16.059 1.00 94.06 245 LEU A O 1
ATOM 1749 N N . ARG A 1 246 ? -10.677 -3.670 -17.511 1.00 91.00 246 ARG A N 1
ATOM 1750 C CA . ARG A 1 246 ? -10.263 -4.462 -18.691 1.00 91.00 246 ARG A CA 1
ATOM 1751 C C . ARG A 1 246 ? -8.909 -4.017 -19.232 1.00 91.00 246 ARG A C 1
ATOM 1753 O O . ARG A 1 246 ? -8.278 -4.739 -19.990 1.00 91.00 246 ARG A O 1
ATOM 1760 N N . VAL A 1 247 ? -8.500 -2.801 -18.873 1.00 91.62 247 VAL A N 1
ATOM 1761 C CA . VAL A 1 247 ? -7.257 -2.177 -19.330 1.00 91.62 247 VAL A CA 1
ATOM 1762 C C . VAL A 1 247 ? -6.285 -2.036 -18.169 1.00 91.62 247 VAL A C 1
ATOM 1764 O O . VAL A 1 247 ? -5.135 -2.422 -18.294 1.00 91.62 247 VAL A O 1
ATOM 1767 N N . HIS A 1 248 ? -6.743 -1.523 -17.029 1.00 94.81 248 HIS A N 1
ATOM 1768 C CA . HIS A 1 248 ? -5.870 -1.146 -15.914 1.00 94.81 248 HIS A CA 1
ATOM 1769 C C . HIS A 1 248 ? -5.615 -2.275 -14.903 1.00 94.81 248 HIS A C 1
ATOM 1771 O O . HIS A 1 248 ? -4.894 -2.058 -13.934 1.00 94.81 248 HIS A O 1
ATOM 1777 N N . ASP A 1 249 ? -6.199 -3.460 -15.104 1.00 95.06 249 ASP A N 1
ATOM 1778 C CA . ASP A 1 249 ? -5.742 -4.687 -14.430 1.00 95.06 249 ASP A CA 1
ATOM 1779 C C . ASP A 1 249 ? -4.512 -5.278 -15.144 1.00 95.06 249 ASP A C 1
ATOM 1781 O O . ASP A 1 249 ? -3.803 -6.113 -14.584 1.00 95.06 249 ASP A O 1
ATOM 1785 N N . LEU A 1 250 ? -4.286 -4.896 -16.407 1.00 96.88 250 LEU A N 1
ATOM 1786 C CA . LEU A 1 250 ? -3.209 -5.423 -17.238 1.00 96.88 250 LEU A CA 1
ATOM 1787 C C . LEU A 1 250 ? -1.862 -4.797 -16.849 1.00 96.88 250 LEU A C 1
ATOM 1789 O O . LEU A 1 250 ? -1.823 -3.693 -16.308 1.00 96.88 250 LEU A O 1
ATOM 1793 N N . PRO A 1 251 ? -0.743 -5.475 -17.154 1.00 95.44 251 PRO A N 1
ATOM 1794 C CA . PRO A 1 251 ? 0.596 -4.944 -16.933 1.00 95.44 251 PRO A CA 1
ATOM 1795 C C . PRO A 1 251 ? 0.830 -3.602 -17.634 1.00 95.44 251 PRO A C 1
ATOM 1797 O O . PRO A 1 251 ? 0.653 -3.483 -18.849 1.00 95.44 251 PRO A O 1
ATOM 1800 N N . HIS A 1 252 ? 1.351 -2.627 -16.894 1.00 92.69 252 HIS A N 1
ATOM 1801 C CA . HIS A 1 252 ? 1.635 -1.290 -17.413 1.00 92.69 252 HIS A CA 1
ATOM 1802 C C . HIS A 1 252 ? 3.046 -1.224 -18.013 1.00 92.69 252 HIS A C 1
ATOM 1804 O O . HIS A 1 252 ? 4.049 -1.548 -17.371 1.00 92.69 252 HIS A O 1
ATOM 1810 N N . ALA A 1 253 ? 3.143 -0.805 -19.275 1.00 88.50 253 ALA A N 1
ATOM 1811 C CA . ALA A 1 253 ? 4.410 -0.736 -20.002 1.00 88.50 253 ALA A CA 1
ATOM 1812 C C . ALA A 1 253 ? 5.314 0.387 -19.478 1.00 88.50 253 ALA A C 1
ATOM 1814 O O . ALA A 1 253 ? 6.540 0.269 -19.532 1.00 88.50 253 ALA A O 1
ATOM 1815 N N . SER A 1 254 ? 4.711 1.463 -18.969 1.00 84.44 254 SER A N 1
ATOM 1816 C CA . SER A 1 254 ? 5.418 2.623 -18.426 1.00 84.44 254 SER A CA 1
ATOM 1817 C C . SER A 1 254 ? 5.970 2.410 -17.009 1.00 84.44 254 SER A C 1
ATOM 1819 O O . SER A 1 254 ? 6.680 3.278 -16.485 1.00 84.44 254 SER A O 1
ATOM 1821 N N . SER A 1 255 ? 5.638 1.280 -16.380 1.00 85.69 255 SER A N 1
ATOM 1822 C CA . SER A 1 255 ? 5.977 0.974 -14.994 1.00 85.69 255 SER A CA 1
ATOM 1823 C C . SER A 1 255 ? 7.313 0.240 -14.886 1.00 85.69 255 SER A C 1
ATOM 1825 O O . SER A 1 255 ? 7.598 -0.727 -15.597 1.00 85.69 255 SER A O 1
ATOM 1827 N N . MET A 1 256 ? 8.148 0.724 -13.970 1.00 83.56 256 MET A N 1
ATOM 1828 C CA . MET A 1 256 ? 9.372 0.050 -13.537 1.00 83.56 256 MET A CA 1
ATOM 1829 C C . MET A 1 256 ? 9.085 -0.988 -12.468 1.00 83.56 256 MET A C 1
ATOM 1831 O O . MET A 1 256 ? 9.772 -2.005 -12.396 1.00 83.56 256 MET A O 1
ATOM 1835 N N . ILE A 1 257 ? 8.089 -0.694 -11.644 1.00 85.94 257 ILE A N 1
ATOM 1836 C CA . ILE A 1 257 ? 7.659 -1.502 -10.525 1.00 85.94 257 ILE A CA 1
ATOM 1837 C C . ILE A 1 257 ? 6.138 -1.623 -10.614 1.00 85.94 257 ILE A C 1
ATOM 1839 O O . ILE A 1 257 ? 5.460 -0.631 -10.886 1.00 85.94 257 ILE A O 1
ATOM 1843 N N . GLU A 1 258 ? 5.613 -2.825 -10.421 1.00 92.31 258 GLU A N 1
ATOM 1844 C CA . GLU A 1 258 ? 4.183 -3.107 -10.463 1.00 92.31 258 GLU A CA 1
ATOM 1845 C C . GLU A 1 258 ? 3.817 -4.326 -9.607 1.00 92.31 258 GLU A C 1
ATOM 1847 O O . GLU A 1 258 ? 4.568 -5.303 -9.556 1.00 92.31 258 GLU A O 1
ATOM 1852 N N . TRP A 1 259 ? 2.661 -4.258 -8.950 1.00 91.56 259 TRP A N 1
ATOM 1853 C CA . TRP A 1 259 ? 2.225 -5.172 -7.902 1.00 91.56 259 TRP A CA 1
ATOM 1854 C C . TRP A 1 259 ? 0.726 -5.487 -8.053 1.00 91.56 259 TRP A C 1
ATOM 1856 O O . TRP A 1 259 ? -0.070 -4.566 -8.229 1.00 91.56 259 TRP A O 1
ATOM 1866 N N . TRP A 1 260 ? 0.347 -6.764 -7.932 1.00 97.69 260 TRP A N 1
ATOM 1867 C CA . TRP A 1 260 ? -1.050 -7.227 -7.839 1.00 97.69 260 TRP A CA 1
ATOM 1868 C C . TRP A 1 260 ? -1.241 -8.014 -6.556 1.00 97.69 260 TRP A C 1
ATOM 1870 O O . TRP A 1 260 ? -0.640 -9.084 -6.447 1.00 97.69 260 TRP A O 1
ATOM 1880 N N . TYR A 1 261 ? -2.066 -7.541 -5.623 1.00 95.44 261 TYR A N 1
ATOM 1881 C CA . TYR A 1 261 ? -2.269 -8.188 -4.321 1.00 95.44 261 TYR A CA 1
ATOM 1882 C C . TYR A 1 261 ? -3.710 -8.627 -4.136 1.00 95.44 261 TYR A C 1
ATOM 1884 O O . TYR A 1 261 ? -4.635 -7.844 -4.331 1.00 95.44 261 TYR A O 1
ATOM 1892 N N . PHE A 1 262 ? -3.898 -9.854 -3.670 1.00 98.00 262 PHE A N 1
ATOM 1893 C CA . PHE A 1 262 ? -5.175 -10.362 -3.196 1.00 98.00 262 PHE A CA 1
ATOM 1894 C C . PHE A 1 262 ? -5.048 -10.766 -1.741 1.00 98.00 262 PHE A C 1
ATOM 1896 O O . PHE A 1 262 ? -4.195 -11.580 -1.389 1.00 98.00 262 PHE A O 1
ATOM 1903 N N . HIS A 1 263 ? -5.963 -10.267 -0.922 1.00 96.69 263 HIS A N 1
ATOM 1904 C CA . HIS A 1 263 ? -6.112 -10.708 0.453 1.00 96.69 263 HIS A CA 1
ATOM 1905 C C . HIS A 1 263 ? -7.514 -11.241 0.701 1.00 96.69 263 HIS A C 1
ATOM 1907 O O . HIS A 1 263 ? -8.482 -10.739 0.131 1.00 96.69 263 HIS A O 1
ATOM 1913 N N . ALA A 1 264 ? -7.643 -12.221 1.591 1.00 97.31 264 ALA A N 1
ATOM 1914 C CA . ALA A 1 264 ? -8.936 -12.721 2.031 1.00 97.31 264 ALA A CA 1
ATOM 1915 C C . ALA A 1 264 ? -8.949 -13.044 3.523 1.00 97.31 264 ALA A C 1
ATOM 1917 O O . ALA A 1 264 ? -8.113 -13.806 4.009 1.00 97.31 264 ALA A O 1
ATOM 1918 N N . HIS A 1 265 ? -9.964 -12.539 4.220 1.00 96.06 265 HIS A N 1
ATOM 1919 C CA . HIS A 1 265 ? -10.387 -13.050 5.517 1.00 96.06 265 HIS A CA 1
ATOM 1920 C C . HIS A 1 265 ? -11.476 -14.089 5.288 1.00 96.06 265 HIS A C 1
ATOM 1922 O O . HIS A 1 265 ? -12.510 -13.801 4.688 1.00 96.06 265 HIS A O 1
ATOM 1928 N N . LEU A 1 266 ? -11.244 -15.307 5.755 1.00 96.38 266 LEU A N 1
ATOM 1929 C CA . LEU A 1 266 ? -12.046 -16.471 5.415 1.00 96.38 266 LEU A CA 1
ATOM 1930 C C . LEU A 1 266 ? -12.470 -17.208 6.683 1.00 96.38 266 LEU A C 1
ATOM 1932 O O . LEU A 1 266 ? -11.761 -17.218 7.687 1.00 96.38 266 LEU A O 1
ATOM 1936 N N . ALA A 1 267 ? -13.618 -17.867 6.616 1.00 95.69 267 ALA A N 1
ATOM 1937 C CA . ALA A 1 267 ? -14.071 -18.807 7.624 1.00 95.69 267 ALA A CA 1
ATOM 1938 C C . ALA A 1 267 ? -14.560 -20.095 6.955 1.00 95.69 267 ALA A C 1
ATOM 1940 O O . ALA A 1 267 ? -15.243 -20.052 5.924 1.00 95.69 267 ALA A O 1
ATOM 1941 N N . ALA A 1 268 ? -14.220 -21.236 7.551 1.00 95.44 268 ALA A N 1
ATOM 1942 C CA . ALA A 1 268 ? -14.846 -22.512 7.223 1.00 95.44 268 ALA A CA 1
ATOM 1943 C C . ALA A 1 268 ? -16.267 -22.592 7.810 1.00 95.44 268 ALA A C 1
ATOM 1945 O O . ALA A 1 268 ? -16.693 -21.742 8.596 1.00 95.44 268 ALA A O 1
ATOM 1946 N N . ALA A 1 269 ? -17.019 -23.629 7.434 1.00 93.12 269 ALA A N 1
ATOM 1947 C CA . ALA A 1 269 ? -18.401 -23.820 7.885 1.00 93.12 269 ALA A CA 1
ATOM 1948 C C . ALA A 1 269 ? -18.545 -23.959 9.415 1.00 93.12 269 ALA A C 1
ATOM 1950 O O . ALA A 1 269 ? -19.599 -23.640 9.961 1.00 93.12 269 ALA A O 1
ATOM 1951 N N . ASP A 1 270 ? -17.495 -24.414 10.102 1.00 91.50 270 ASP A N 1
ATOM 1952 C CA . ASP A 1 270 ? -17.432 -24.538 11.563 1.00 91.50 270 ASP A CA 1
ATOM 1953 C C . ASP A 1 270 ? -16.966 -23.249 12.272 1.00 91.50 270 ASP A C 1
ATOM 1955 O O . ASP A 1 270 ? -16.861 -23.220 13.497 1.00 91.50 270 ASP A O 1
ATOM 1959 N N . GLY A 1 271 ? -16.710 -22.176 11.515 1.00 91.31 271 GLY A N 1
ATOM 1960 C CA . GLY A 1 271 ? -16.226 -20.896 12.026 1.00 91.31 271 GLY A CA 1
ATOM 1961 C C . GLY A 1 271 ? -14.705 -20.802 12.167 1.00 91.31 271 GLY A C 1
ATOM 1962 O O . GLY A 1 271 ? -14.216 -19.765 12.615 1.00 91.31 271 GLY A O 1
ATOM 1963 N N . THR A 1 272 ? -13.949 -21.834 11.778 1.00 91.38 272 THR A N 1
ATOM 1964 C CA . THR A 1 272 ? -12.482 -21.802 11.817 1.00 91.38 272 THR A CA 1
ATOM 1965 C C . THR A 1 272 ? -11.944 -20.693 10.903 1.00 91.38 272 THR A C 1
ATOM 1967 O O . THR A 1 272 ? -12.278 -20.689 9.712 1.00 91.38 272 THR A O 1
ATOM 1970 N N . PRO A 1 273 ? -11.127 -19.750 11.419 1.00 92.94 273 PRO A N 1
ATOM 1971 C CA . PRO A 1 273 ? -10.655 -18.612 10.643 1.00 92.94 273 PRO A CA 1
ATOM 1972 C C . PRO A 1 273 ? -9.425 -18.961 9.801 1.00 92.94 273 PRO A C 1
ATOM 1974 O O . PRO A 1 273 ? -8.511 -19.651 10.257 1.00 92.94 273 PRO A O 1
ATOM 1977 N N . TYR A 1 274 ? -9.374 -18.400 8.599 1.00 94.25 274 TYR A N 1
ATOM 1978 C CA . TYR A 1 274 ? -8.229 -18.452 7.699 1.00 94.25 274 TYR A CA 1
ATOM 1979 C C . TYR A 1 274 ? -7.940 -17.063 7.142 1.00 94.25 274 TYR A C 1
ATOM 1981 O O . TYR A 1 274 ? -8.848 -16.250 6.952 1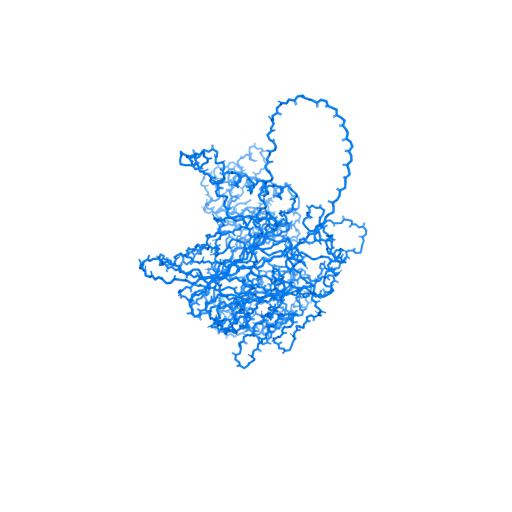.00 94.25 274 TYR A O 1
ATOM 1989 N N . CYS A 1 275 ? -6.675 -16.808 6.842 1.00 94.88 275 CYS A N 1
ATOM 1990 C CA . CYS A 1 275 ? -6.262 -15.624 6.109 1.00 94.88 275 CYS A CA 1
ATOM 1991 C C . CYS A 1 275 ? -5.404 -16.048 4.927 1.00 94.88 275 CYS A C 1
ATOM 1993 O O . CYS A 1 275 ? -4.402 -16.726 5.135 1.00 94.88 275 CYS A O 1
ATOM 1995 N N . ALA A 1 276 ? -5.798 -15.680 3.712 1.00 95.88 276 ALA A N 1
ATOM 1996 C CA . ALA A 1 276 ? -5.033 -15.978 2.508 1.00 95.88 276 ALA A CA 1
ATOM 1997 C C . ALA A 1 276 ? -4.495 -14.684 1.898 1.00 95.88 276 ALA A C 1
ATOM 1999 O O . ALA A 1 276 ? -5.207 -13.680 1.843 1.00 95.88 276 ALA A O 1
ATOM 2000 N N . PHE A 1 277 ? -3.259 -14.737 1.417 1.00 95.69 277 PHE A N 1
ATOM 2001 C CA . PHE A 1 277 ? -2.613 -13.662 0.678 1.00 95.69 277 PHE A CA 1
ATOM 2002 C C . PHE A 1 277 ? -1.963 -14.220 -0.584 1.00 95.69 277 PHE A C 1
ATOM 2004 O O . PHE A 1 277 ? -1.413 -15.324 -0.563 1.00 95.69 277 PHE A O 1
ATOM 2011 N N . ALA A 1 278 ? -2.016 -13.463 -1.674 1.00 96.94 278 ALA A N 1
ATOM 2012 C CA . ALA A 1 278 ? -1.293 -13.755 -2.900 1.00 96.94 278 ALA A CA 1
ATOM 2013 C C . ALA A 1 278 ? -0.866 -12.460 -3.586 1.00 96.94 278 ALA A C 1
ATOM 2015 O O . ALA A 1 278 ? -1.688 -11.567 -3.783 1.00 96.94 278 ALA A O 1
ATOM 2016 N N . ALA A 1 279 ? 0.386 -12.405 -4.023 1.00 95.88 279 ALA A N 1
ATOM 2017 C CA . ALA A 1 279 ? 0.949 -11.278 -4.734 1.00 95.88 279 ALA A CA 1
ATOM 2018 C C . ALA A 1 279 ? 1.784 -11.709 -5.943 1.00 95.88 279 ALA A C 1
ATOM 2020 O O . ALA A 1 279 ? 2.487 -12.724 -5.914 1.00 95.88 279 ALA A O 1
ATOM 2021 N N . LEU A 1 280 ? 1.735 -10.897 -6.999 1.00 96.31 280 LEU A N 1
ATOM 2022 C CA . LEU A 1 280 ? 2.744 -10.883 -8.054 1.00 96.31 280 LEU A CA 1
ATOM 2023 C C . LEU A 1 280 ? 3.443 -9.527 -8.059 1.00 96.31 280 LEU A C 1
ATOM 2025 O O . LEU A 1 280 ? 2.797 -8.482 -8.068 1.00 96.31 280 LEU A O 1
ATOM 2029 N N . PHE A 1 281 ? 4.762 -9.577 -8.154 1.00 93.56 281 PHE A N 1
ATOM 2030 C CA . PHE A 1 281 ? 5.654 -8.439 -8.220 1.00 93.56 281 PHE A CA 1
ATOM 2031 C C . PHE A 1 281 ? 6.380 -8.434 -9.561 1.00 93.56 281 PHE A C 1
ATOM 2033 O O . PHE A 1 281 ? 6.950 -9.448 -9.970 1.00 93.56 281 PHE A O 1
ATOM 2040 N N . ARG A 1 282 ? 6.386 -7.292 -10.243 1.00 91.50 282 ARG A N 1
ATOM 2041 C CA . ARG A 1 282 ? 7.140 -7.044 -11.474 1.00 91.50 282 ARG A CA 1
ATOM 2042 C C . ARG A 1 282 ? 8.073 -5.877 -11.245 1.00 91.50 282 ARG A C 1
ATOM 2044 O O . ARG A 1 282 ? 7.624 -4.776 -10.953 1.00 91.50 282 ARG A O 1
ATOM 2051 N N . VAL A 1 283 ? 9.369 -6.110 -11.411 1.00 87.19 283 VAL A N 1
ATOM 2052 C CA . VAL A 1 283 ? 10.390 -5.100 -11.136 1.00 87.19 283 VAL A CA 1
ATOM 2053 C C . VAL A 1 283 ? 11.453 -5.097 -12.223 1.00 87.19 283 VAL A C 1
ATOM 2055 O O . VAL A 1 283 ? 11.939 -6.146 -12.638 1.00 87.19 283 VAL A O 1
ATOM 2058 N N . ARG A 1 284 ? 11.835 -3.912 -12.700 1.00 84.56 284 ARG A N 1
ATOM 2059 C CA . ARG A 1 284 ? 12.930 -3.741 -13.658 1.00 84.56 284 ARG A CA 1
ATOM 2060 C C . ARG A 1 284 ? 14.244 -3.431 -12.949 1.00 84.56 284 ARG A C 1
ATOM 2062 O O . ARG A 1 284 ? 14.385 -2.395 -12.304 1.00 84.56 284 ARG A O 1
ATOM 2069 N N . VAL A 1 285 ? 15.239 -4.292 -13.143 1.00 79.06 285 VAL A N 1
ATOM 2070 C CA . VAL A 1 285 ? 16.585 -4.168 -12.570 1.00 79.06 285 VAL A CA 1
ATOM 2071 C C . VAL A 1 285 ? 17.613 -4.182 -13.700 1.00 79.06 285 VAL A C 1
ATOM 2073 O O . VAL A 1 285 ? 17.697 -5.151 -14.447 1.00 79.06 285 VAL A O 1
ATOM 2076 N N . GLY A 1 286 ? 18.372 -3.091 -13.864 1.00 75.38 286 GLY A N 1
ATOM 2077 C CA . GLY A 1 286 ? 19.342 -2.963 -14.964 1.00 75.38 286 GLY A CA 1
ATOM 2078 C C . GLY A 1 286 ? 18.717 -3.129 -16.357 1.00 75.38 286 GLY A C 1
ATOM 2079 O O . GLY A 1 286 ? 19.332 -3.698 -17.253 1.00 75.38 286 GLY A O 1
ATOM 2080 N N . GLY A 1 287 ? 17.455 -2.711 -16.519 1.00 78.69 287 GLY A N 1
ATOM 2081 C CA . GLY A 1 287 ? 16.664 -2.884 -17.745 1.00 78.69 287 GLY A CA 1
ATOM 2082 C C . GLY A 1 287 ? 16.002 -4.262 -17.905 1.00 78.69 287 GLY A C 1
ATOM 2083 O O . GLY A 1 287 ? 15.058 -4.394 -18.688 1.00 78.69 287 GLY A O 1
ATOM 2084 N N . GLU A 1 288 ? 16.421 -5.271 -17.139 1.00 84.50 288 GLU A N 1
ATOM 2085 C CA . GLU A 1 288 ? 15.818 -6.606 -17.142 1.00 84.50 288 GLU A CA 1
ATOM 2086 C C . GLU A 1 288 ? 14.530 -6.610 -16.312 1.00 84.50 288 GLU A C 1
ATOM 2088 O O . GLU A 1 288 ? 14.521 -6.154 -15.172 1.00 84.50 288 GLU A O 1
ATOM 2093 N N . LEU A 1 289 ? 13.433 -7.126 -16.874 1.00 88.06 289 LEU A N 1
ATOM 2094 C CA . LEU A 1 289 ? 12.188 -7.330 -16.134 1.00 88.06 289 LEU A CA 1
ATOM 2095 C C . LEU A 1 289 ? 12.273 -8.641 -15.348 1.00 88.06 289 LEU A C 1
ATOM 2097 O O . LEU A 1 289 ? 12.537 -9.699 -15.927 1.00 88.06 289 LEU A O 1
ATOM 2101 N N . LEU A 1 290 ? 12.041 -8.550 -14.045 1.00 90.19 290 LEU A N 1
ATOM 2102 C CA . LEU A 1 290 ? 12.047 -9.655 -13.101 1.00 90.19 290 LEU A CA 1
ATOM 2103 C C . LEU A 1 290 ? 10.649 -9.798 -12.513 1.00 90.19 290 LEU A C 1
ATOM 2105 O O . LEU A 1 290 ? 10.049 -8.799 -12.109 1.00 90.19 290 LEU A O 1
ATOM 2109 N N . CYS A 1 291 ? 10.149 -11.027 -12.450 1.00 93.12 291 CYS A N 1
ATOM 2110 C CA . CYS A 1 291 ? 8.908 -11.322 -11.750 1.00 93.12 291 CYS A CA 1
ATOM 2111 C C . CYS A 1 291 ? 9.172 -12.163 -10.497 1.00 93.12 291 CYS A C 1
ATOM 2113 O O . CYS A 1 291 ? 10.041 -13.041 -10.491 1.00 93.12 291 CYS A O 1
ATOM 2115 N N . HIS A 1 292 ? 8.394 -11.910 -9.451 1.00 93.69 292 HIS A N 1
ATOM 2116 C CA . HIS A 1 292 ? 8.410 -12.682 -8.214 1.00 93.69 292 HIS A CA 1
ATOM 2117 C C . HIS A 1 292 ? 6.978 -12.876 -7.728 1.00 93.69 292 HIS A C 1
ATOM 2119 O O . HIS A 1 292 ? 6.164 -11.963 -7.811 1.00 93.69 292 HIS A O 1
ATOM 2125 N N . ALA A 1 293 ? 6.652 -14.072 -7.267 1.00 94.88 293 ALA A N 1
ATOM 2126 C CA . ALA A 1 293 ? 5.340 -14.434 -6.764 1.00 94.88 293 ALA A CA 1
ATOM 2127 C C . ALA A 1 293 ? 5.437 -14.760 -5.281 1.00 94.88 293 ALA A C 1
ATOM 2129 O O . ALA A 1 293 ? 6.387 -15.407 -4.842 1.00 94.88 293 ALA A O 1
ATOM 2130 N N . HIS A 1 294 ? 4.437 -14.340 -4.523 1.00 93.56 294 HIS A N 1
ATOM 2131 C CA . HIS A 1 294 ? 4.328 -14.650 -3.112 1.00 93.56 294 HIS A CA 1
ATOM 2132 C C . HIS A 1 294 ? 2.904 -15.077 -2.779 1.00 93.56 294 HIS A C 1
ATOM 2134 O O . HIS A 1 294 ? 1.945 -14.594 -3.372 1.00 93.56 294 HIS A O 1
ATOM 2140 N N . ALA A 1 295 ? 2.756 -15.999 -1.839 1.00 94.44 295 ALA A N 1
ATOM 2141 C CA . ALA A 1 295 ? 1.474 -16.343 -1.262 1.00 94.44 295 ALA A CA 1
ATOM 2142 C C . ALA A 1 295 ? 1.654 -16.835 0.170 1.00 94.44 295 ALA A C 1
ATOM 2144 O O . ALA A 1 295 ? 2.661 -17.461 0.506 1.00 94.44 295 ALA A O 1
ATOM 2145 N N . SER A 1 296 ? 0.653 -16.611 1.012 1.00 92.69 296 SER A N 1
ATOM 2146 C CA . SER A 1 296 ? 0.660 -17.135 2.370 1.00 92.69 296 SER A CA 1
ATOM 2147 C C . SER A 1 296 ? -0.729 -17.551 2.838 1.00 92.69 296 SER A C 1
ATOM 2149 O O . SER A 1 296 ? -1.751 -17.124 2.293 1.00 92.69 296 SER A O 1
ATOM 2151 N N . LEU A 1 297 ? -0.754 -18.441 3.829 1.00 92.88 297 LEU A N 1
ATOM 2152 C CA . LEU A 1 297 ? -1.969 -18.907 4.485 1.00 92.88 297 LEU A CA 1
ATOM 2153 C C . LEU A 1 297 ? -1.751 -18.924 6.001 1.00 92.88 297 LEU A C 1
ATOM 2155 O O . LEU A 1 297 ? -0.946 -19.708 6.508 1.00 92.88 297 LEU A O 1
ATOM 2159 N N . LEU A 1 298 ? -2.490 -18.085 6.725 1.00 90.38 298 LEU A N 1
ATOM 2160 C CA . LEU A 1 298 ? -2.606 -18.150 8.179 1.00 90.38 298 LEU A CA 1
ATOM 2161 C C . LEU A 1 298 ? -3.782 -19.063 8.533 1.00 90.38 298 LEU A C 1
ATOM 2163 O O . LEU A 1 298 ? -4.946 -18.716 8.328 1.00 90.38 298 LEU A O 1
ATOM 2167 N N . CYS A 1 299 ? -3.472 -20.241 9.059 1.00 86.00 299 CYS A N 1
ATOM 2168 C CA . CYS A 1 299 ? -4.439 -21.251 9.458 1.00 86.00 299 CYS A CA 1
ATOM 2169 C C . CYS A 1 299 ? -4.800 -21.066 10.928 1.00 86.00 299 CYS A C 1
ATOM 2171 O O . CYS A 1 299 ? -3.922 -21.063 11.798 1.00 86.00 299 CYS A O 1
ATOM 2173 N N . ARG A 1 300 ? -6.102 -20.951 11.210 1.00 83.44 300 ARG A N 1
ATOM 2174 C CA . ARG A 1 300 ? -6.669 -20.945 12.569 1.00 83.44 300 ARG A CA 1
ATOM 2175 C C . ARG A 1 300 ? -6.140 -19.823 13.475 1.00 83.44 300 ARG A C 1
ATOM 2177 O O . ARG A 1 300 ? -6.326 -19.874 14.682 1.00 83.44 300 ARG A O 1
ATOM 2184 N N . GLY A 1 301 ? -5.503 -18.802 12.895 1.00 75.31 301 GLY A N 1
ATOM 2185 C CA . GLY A 1 301 ? -4.856 -17.706 13.622 1.00 75.31 301 GLY A CA 1
ATOM 2186 C C . GLY A 1 301 ? -3.535 -18.074 14.307 1.00 75.31 301 GLY A C 1
ATOM 2187 O O . GLY A 1 301 ? -3.049 -17.285 15.108 1.00 75.31 301 GLY A O 1
ATOM 2188 N N . GLU A 1 302 ? -2.961 -19.243 14.014 1.00 76.00 302 GLU A N 1
ATOM 2189 C CA . GLU A 1 302 ? -1.794 -19.767 14.740 1.00 76.00 302 GLU A CA 1
ATOM 2190 C C . GLU A 1 302 ? -0.650 -20.179 13.810 1.00 76.00 302 GLU A C 1
ATOM 2192 O O . GLU A 1 302 ? 0.510 -19.880 14.079 1.00 76.00 302 GLU A O 1
ATOM 2197 N N . THR A 1 303 ? -0.961 -20.881 12.717 1.00 76.31 303 THR A N 1
ATOM 2198 C CA . THR A 1 303 ? 0.057 -21.452 11.824 1.00 76.31 303 THR A CA 1
ATOM 2199 C C . THR A 1 303 ? 0.134 -20.651 10.539 1.00 76.31 303 THR A C 1
ATOM 2201 O O . THR A 1 303 ? -0.816 -20.651 9.760 1.00 76.31 303 THR A O 1
ATOM 2204 N N . HIS A 1 304 ? 1.267 -19.999 10.291 1.00 83.88 304 HIS A N 1
ATOM 2205 C CA . HIS A 1 304 ? 1.504 -19.246 9.061 1.00 83.88 304 HIS A CA 1
ATOM 2206 C C . HIS A 1 304 ? 2.394 -20.047 8.112 1.00 83.88 304 HIS A C 1
ATOM 2208 O O . HIS A 1 304 ? 3.515 -20.412 8.466 1.00 83.88 304 HIS A O 1
ATOM 2214 N N . ALA A 1 305 ? 1.887 -20.335 6.915 1.00 87.00 305 ALA A N 1
ATOM 2215 C CA . ALA A 1 305 ? 2.638 -20.967 5.839 1.00 87.00 305 ALA A CA 1
ATOM 2216 C C . ALA A 1 305 ? 2.905 -19.970 4.709 1.00 87.00 305 ALA A C 1
ATOM 2218 O O . ALA A 1 305 ? 2.027 -19.179 4.364 1.00 87.00 305 ALA A O 1
ATOM 2219 N N . TYR A 1 306 ? 4.098 -20.041 4.120 1.00 88.31 306 TYR A N 1
ATOM 2220 C CA . TYR A 1 306 ? 4.557 -19.122 3.082 1.00 88.31 306 TYR A CA 1
ATOM 2221 C C . TYR A 1 306 ? 5.010 -19.876 1.833 1.00 88.31 306 TYR A C 1
ATOM 2223 O O . TYR A 1 306 ? 5.619 -20.944 1.914 1.00 88.31 306 TYR A O 1
ATOM 2231 N N . TYR A 1 307 ? 4.751 -19.273 0.683 1.00 91.19 307 TYR A N 1
ATOM 2232 C CA . TYR A 1 307 ? 5.268 -19.628 -0.628 1.00 91.19 307 TYR A CA 1
ATOM 2233 C C . TYR A 1 307 ? 5.857 -18.360 -1.243 1.00 91.19 307 TYR A C 1
ATOM 2235 O O . TYR A 1 307 ? 5.188 -17.331 -1.294 1.00 91.19 307 TYR A O 1
ATOM 2243 N N . SER A 1 308 ? 7.105 -18.412 -1.698 1.00 91.69 308 SER A N 1
ATOM 2244 C CA . SER A 1 308 ? 7.759 -17.268 -2.329 1.00 91.69 308 SER A CA 1
ATOM 2245 C C . SER A 1 308 ? 8.694 -17.755 -3.425 1.00 91.69 308 SER A C 1
ATOM 2247 O O . SER A 1 308 ? 9.484 -18.671 -3.208 1.00 91.69 308 SER A O 1
ATOM 2249 N N . CYS A 1 309 ? 8.577 -17.201 -4.628 1.00 92.06 309 CYS A N 1
ATOM 2250 C CA . CYS A 1 309 ? 9.267 -17.741 -5.789 1.00 92.06 309 CYS A CA 1
ATOM 2251 C C . CYS A 1 309 ? 9.604 -16.670 -6.831 1.00 92.06 309 CYS A C 1
ATOM 2253 O O . CYS A 1 309 ? 8.720 -15.952 -7.294 1.00 92.06 309 CYS A O 1
ATOM 2255 N N . GLY A 1 310 ? 10.874 -16.597 -7.233 1.00 92.06 310 GLY A N 1
ATOM 2256 C CA . GLY A 1 310 ? 11.364 -15.691 -8.275 1.00 92.06 310 GLY A CA 1
ATOM 2257 C C . GLY A 1 310 ? 11.714 -16.416 -9.575 1.00 92.06 310 GLY A C 1
ATOM 2258 O O . GLY A 1 310 ? 12.033 -17.606 -9.574 1.00 92.06 310 GLY A O 1
ATOM 2259 N N . GLU A 1 311 ? 11.694 -15.704 -10.704 1.00 93.19 311 GLU A N 1
ATOM 2260 C CA . GLU A 1 311 ? 12.091 -16.279 -11.997 1.00 93.19 311 GLU A CA 1
ATOM 2261 C C . GLU A 1 311 ? 13.553 -16.784 -12.017 1.00 93.19 311 GLU A C 1
ATOM 2263 O O . GLU A 1 311 ? 14.417 -16.206 -11.352 1.00 93.19 311 GLU A O 1
ATOM 2268 N N . PRO A 1 312 ? 13.890 -17.790 -12.857 1.00 89.81 312 PRO A N 1
ATOM 2269 C CA . PRO A 1 312 ? 15.224 -18.402 -12.886 1.00 89.81 312 PRO A CA 1
ATOM 2270 C C . PRO A 1 312 ? 16.397 -17.429 -13.064 1.00 89.81 312 PRO A C 1
ATOM 2272 O O . PRO A 1 312 ? 17.494 -17.671 -12.564 1.00 89.81 312 PRO A O 1
ATOM 2275 N N . HIS A 1 313 ? 16.193 -16.330 -13.799 1.00 89.00 313 HIS A N 1
ATOM 2276 C CA . HIS A 1 313 ? 17.235 -15.335 -14.069 1.00 89.00 313 HIS A CA 1
ATOM 2277 C C . HIS A 1 313 ? 17.288 -14.199 -13.041 1.00 89.00 313 HIS A C 1
ATOM 2279 O O . HIS A 1 313 ? 18.225 -13.400 -13.100 1.00 89.00 313 HIS A O 1
ATOM 2285 N N . ALA A 1 314 ? 16.325 -14.112 -12.117 1.00 87.44 314 ALA A N 1
ATOM 2286 C CA . ALA A 1 314 ? 16.151 -12.953 -11.244 1.00 87.44 314 ALA A CA 1
ATOM 2287 C C . ALA A 1 314 ? 17.345 -12.738 -10.308 1.00 87.44 314 ALA A C 1
ATOM 2289 O O . ALA A 1 314 ? 17.952 -11.668 -10.336 1.00 87.44 314 ALA A O 1
ATOM 2290 N N . ALA A 1 315 ? 17.760 -13.766 -9.562 1.00 86.19 315 ALA A N 1
ATOM 2291 C CA . ALA A 1 315 ? 18.900 -13.666 -8.645 1.00 86.19 315 ALA A CA 1
ATOM 2292 C C . ALA A 1 315 ? 20.192 -13.247 -9.370 1.00 86.19 315 ALA A C 1
ATOM 2294 O O . ALA A 1 315 ? 20.926 -12.374 -8.911 1.00 86.19 315 ALA A O 1
ATOM 2295 N N . ALA A 1 316 ? 20.442 -13.810 -10.556 1.00 87.56 316 ALA A N 1
ATOM 2296 C CA . ALA A 1 316 ? 21.608 -13.459 -11.360 1.00 87.56 316 ALA A CA 1
ATOM 2297 C C . ALA A 1 316 ? 21.555 -12.008 -11.871 1.00 87.56 316 ALA A C 1
ATOM 2299 O O . ALA A 1 316 ? 22.589 -11.347 -11.924 1.00 87.56 316 ALA A O 1
ATOM 2300 N N . ALA A 1 317 ? 20.375 -11.503 -12.246 1.00 85.62 317 ALA A N 1
ATOM 2301 C CA . ALA A 1 317 ? 20.197 -10.107 -12.641 1.00 85.62 317 ALA A CA 1
ATOM 2302 C C . ALA A 1 317 ? 20.429 -9.147 -11.464 1.00 85.62 317 ALA A C 1
ATOM 2304 O O . ALA A 1 317 ? 21.123 -8.144 -11.625 1.00 85.62 317 ALA A O 1
ATOM 2305 N N . VAL A 1 318 ? 19.934 -9.486 -10.270 1.00 82.62 318 VAL A N 1
ATOM 2306 C CA . VAL A 1 318 ? 20.190 -8.712 -9.045 1.00 82.62 318 VAL A CA 1
ATOM 2307 C C . VAL A 1 318 ? 21.690 -8.625 -8.765 1.00 82.62 318 VAL A C 1
ATOM 2309 O O . VAL A 1 318 ? 22.212 -7.521 -8.650 1.00 82.62 318 VAL A O 1
ATOM 2312 N N . LEU A 1 319 ? 22.405 -9.755 -8.762 1.00 84.94 319 LEU A N 1
ATOM 2313 C CA . LEU A 1 319 ? 23.858 -9.795 -8.532 1.00 84.94 319 LEU A CA 1
ATOM 2314 C C . LEU A 1 319 ? 24.668 -8.984 -9.560 1.00 84.94 319 LEU A C 1
ATOM 2316 O O . LEU A 1 319 ? 25.728 -8.451 -9.233 1.00 84.94 319 LEU A O 1
ATOM 2320 N N . ARG A 1 320 ? 24.205 -8.906 -10.817 1.00 86.38 320 ARG A N 1
ATOM 2321 C CA . ARG A 1 320 ? 24.884 -8.135 -11.876 1.00 86.38 320 ARG A CA 1
ATOM 2322 C C . ARG A 1 320 ? 24.723 -6.631 -11.699 1.00 86.38 320 ARG A C 1
ATOM 2324 O O . ARG A 1 320 ? 25.675 -5.887 -11.917 1.00 86.38 320 ARG A O 1
ATOM 2331 N N . HIS A 1 321 ? 23.517 -6.192 -11.357 1.00 81.75 321 HIS A N 1
ATOM 2332 C CA . HIS A 1 321 ? 23.126 -4.783 -11.455 1.00 81.75 321 HIS A CA 1
ATOM 2333 C C . HIS A 1 321 ? 23.048 -4.073 -10.103 1.00 81.75 321 HIS A C 1
ATOM 2335 O O . HIS A 1 321 ? 22.868 -2.856 -10.064 1.00 81.75 321 HIS A O 1
ATOM 2341 N N . ARG A 1 322 ? 23.163 -4.802 -8.987 1.00 74.38 322 ARG A N 1
ATOM 2342 C CA . ARG A 1 322 ? 23.070 -4.251 -7.630 1.00 74.38 322 ARG A CA 1
ATOM 2343 C C . ARG A 1 322 ? 24.279 -4.653 -6.801 1.00 74.38 322 ARG A C 1
ATOM 2345 O O . ARG A 1 322 ? 24.747 -5.782 -6.866 1.00 74.38 322 ARG A O 1
ATOM 2352 N N . GLN A 1 323 ? 24.778 -3.703 -6.017 1.00 77.69 323 GLN A N 1
ATOM 2353 C CA . GLN A 1 323 ? 25.874 -3.914 -5.078 1.00 77.69 323 GLN A CA 1
ATOM 2354 C C . GLN A 1 323 ? 25.394 -3.555 -3.672 1.00 77.69 323 GLN A C 1
ATOM 2356 O O . GLN A 1 323 ? 24.860 -2.457 -3.498 1.00 77.69 323 GLN A O 1
ATOM 2361 N N . PRO A 1 324 ? 25.595 -4.438 -2.680 1.00 75.81 324 PRO A N 1
ATOM 2362 C CA . PRO A 1 324 ? 25.083 -4.220 -1.339 1.00 75.81 324 PRO A CA 1
ATOM 2363 C C . PRO A 1 324 ? 25.842 -3.093 -0.643 1.00 75.81 324 PRO A C 1
ATOM 2365 O O . PRO A 1 324 ? 27.049 -2.894 -0.848 1.00 75.81 324 PRO A O 1
ATOM 2368 N N . ARG A 1 325 ? 25.164 -2.363 0.242 1.00 73.00 325 ARG A N 1
ATOM 2369 C CA . ARG A 1 325 ? 25.810 -1.282 0.992 1.00 73.00 325 ARG A CA 1
ATOM 2370 C C . ARG A 1 325 ? 26.807 -1.845 2.003 1.00 73.00 325 ARG A C 1
ATOM 2372 O O . ARG A 1 325 ? 26.561 -2.817 2.716 1.00 73.00 325 ARG A O 1
ATOM 2379 N N . ARG A 1 326 ? 27.956 -1.171 2.141 1.00 71.19 326 ARG A N 1
ATOM 2380 C CA . ARG A 1 326 ? 29.009 -1.566 3.101 1.00 71.19 326 ARG A CA 1
ATOM 2381 C C . ARG A 1 326 ? 28.551 -1.561 4.560 1.00 71.19 326 ARG A C 1
ATOM 2383 O O . ARG A 1 326 ? 29.166 -2.230 5.383 1.00 71.19 326 ARG A O 1
ATOM 2390 N N . THR A 1 327 ? 27.524 -0.791 4.894 1.00 69.06 327 THR A N 1
ATOM 2391 C CA . THR A 1 327 ? 26.976 -0.683 6.252 1.00 69.06 327 THR A CA 1
ATOM 2392 C C . THR A 1 327 ? 25.857 -1.684 6.523 1.00 69.06 327 THR A C 1
ATOM 2394 O O . THR A 1 327 ? 25.615 -1.995 7.682 1.00 69.06 327 THR A O 1
ATOM 2397 N N . ASP A 1 328 ? 25.241 -2.248 5.482 1.00 73.50 328 ASP A N 1
ATOM 2398 C CA . ASP A 1 328 ? 24.088 -3.143 5.590 1.00 73.50 328 ASP A CA 1
ATOM 2399 C C . ASP A 1 328 ? 24.544 -4.605 5.634 1.00 73.50 328 ASP A C 1
ATOM 2401 O O . ASP A 1 328 ? 24.962 -5.182 4.626 1.00 73.50 328 ASP A O 1
ATOM 2405 N N . TYR A 1 329 ? 24.592 -5.187 6.834 1.00 75.50 329 TYR A N 1
ATOM 2406 C CA . TYR A 1 329 ? 25.105 -6.549 7.004 1.00 75.50 329 TYR A CA 1
ATOM 2407 C C . TYR A 1 329 ? 24.179 -7.594 6.375 1.00 75.50 329 TYR A C 1
ATOM 2409 O O . TYR A 1 329 ? 24.664 -8.562 5.788 1.00 75.50 329 TYR A O 1
ATOM 2417 N N . PHE A 1 330 ? 22.867 -7.381 6.465 1.00 76.81 330 PHE A N 1
ATOM 2418 C CA . PHE A 1 330 ? 21.877 -8.339 5.992 1.00 76.81 330 PHE A CA 1
ATOM 2419 C C . PHE A 1 330 ? 21.856 -8.394 4.461 1.00 76.81 330 PHE A C 1
ATOM 2421 O O . PHE A 1 330 ? 21.907 -9.477 3.880 1.00 76.81 330 PHE A O 1
ATOM 2428 N N . GLU A 1 331 ? 21.896 -7.233 3.800 1.00 76.62 331 GLU A N 1
ATOM 2429 C CA . GLU A 1 331 ? 21.991 -7.145 2.340 1.00 76.62 331 GLU A CA 1
ATOM 2430 C C . GLU A 1 331 ? 23.258 -7.836 1.810 1.00 76.62 331 GLU A C 1
ATOM 2432 O O . GLU A 1 331 ? 23.197 -8.598 0.843 1.00 76.62 331 GLU A O 1
ATOM 2437 N N . ARG A 1 332 ? 24.406 -7.658 2.482 1.00 81.81 332 ARG A N 1
ATOM 2438 C CA . ARG A 1 332 ? 25.648 -8.364 2.120 1.00 81.81 332 ARG A CA 1
ATOM 2439 C C . ARG A 1 332 ? 25.544 -9.874 2.304 1.00 81.81 332 ARG A C 1
ATOM 2441 O O . ARG A 1 332 ? 26.009 -10.607 1.436 1.00 81.81 332 ARG A O 1
ATOM 2448 N N . ALA A 1 333 ? 24.951 -10.334 3.404 1.00 82.50 333 ALA A N 1
ATOM 2449 C CA . ALA A 1 333 ? 24.775 -11.759 3.669 1.00 82.50 333 ALA A CA 1
ATOM 2450 C C . ALA A 1 333 ? 23.862 -12.418 2.620 1.00 82.50 333 ALA A C 1
ATOM 2452 O O . ALA A 1 333 ? 24.204 -13.473 2.087 1.00 82.50 333 ALA A O 1
ATOM 2453 N N . MET A 1 334 ? 22.751 -11.772 2.253 1.00 81.62 334 MET A N 1
ATOM 2454 C CA . MET A 1 334 ? 21.888 -12.247 1.165 1.00 81.62 334 MET A CA 1
ATOM 2455 C C . MET A 1 334 ? 22.600 -12.233 -0.183 1.00 81.62 334 MET A C 1
ATOM 2457 O O . MET A 1 334 ? 22.488 -13.190 -0.942 1.00 81.62 334 MET A O 1
ATOM 2461 N N . HIS A 1 335 ? 23.359 -11.179 -0.483 1.00 84.69 335 HIS A N 1
ATOM 2462 C CA . HIS A 1 335 ? 24.134 -11.104 -1.716 1.00 84.69 335 HIS A CA 1
ATOM 2463 C C . HIS A 1 335 ? 25.180 -12.229 -1.799 1.00 84.69 335 HIS A C 1
ATOM 2465 O O . HIS A 1 335 ? 25.351 -12.844 -2.851 1.00 84.69 335 HIS A O 1
ATOM 2471 N N . GLU A 1 336 ? 25.857 -12.549 -0.693 1.00 88.38 336 GLU A N 1
ATOM 2472 C CA . GLU A 1 336 ? 26.778 -13.688 -0.608 1.00 88.38 336 GLU A CA 1
ATOM 2473 C C . GLU A 1 336 ? 26.053 -15.032 -0.780 1.00 88.38 336 GLU A C 1
ATOM 2475 O O . GLU A 1 336 ? 26.544 -15.900 -1.505 1.00 88.38 336 GLU A O 1
ATOM 2480 N N . ALA A 1 337 ? 24.885 -15.206 -0.154 1.00 87.81 337 ALA A N 1
ATOM 2481 C CA . ALA A 1 337 ? 24.064 -16.405 -0.311 1.00 87.81 337 ALA A CA 1
ATOM 2482 C C . ALA A 1 337 ? 23.638 -16.599 -1.775 1.00 87.81 337 ALA A C 1
ATOM 2484 O O . ALA A 1 337 ? 23.889 -17.662 -2.347 1.00 87.81 337 ALA A O 1
ATOM 2485 N N . MET A 1 338 ? 23.112 -15.548 -2.415 1.00 88.38 338 MET A N 1
ATOM 2486 C CA . MET A 1 338 ? 22.719 -15.560 -3.828 1.00 88.38 338 MET A CA 1
ATOM 2487 C C . MET A 1 338 ? 23.897 -15.894 -4.741 1.00 88.38 338 MET A C 1
ATOM 2489 O O . MET A 1 338 ? 23.758 -16.709 -5.652 1.00 88.38 338 MET A O 1
ATOM 2493 N N . ALA A 1 339 ? 25.079 -15.327 -4.478 1.00 89.00 339 ALA A N 1
ATOM 2494 C CA . ALA A 1 339 ? 26.292 -15.622 -5.243 1.00 89.00 339 ALA A CA 1
ATOM 2495 C C . ALA A 1 339 ? 26.729 -17.096 -5.134 1.00 89.00 339 ALA A C 1
ATOM 2497 O O . ALA A 1 339 ? 27.377 -17.615 -6.041 1.00 89.00 339 ALA A O 1
ATOM 2498 N N . LYS A 1 340 ? 26.350 -17.784 -4.049 1.00 91.50 340 LYS A N 1
ATOM 2499 C CA . LYS A 1 340 ? 26.564 -19.226 -3.843 1.00 91.50 340 LYS A CA 1
ATOM 2500 C C . LYS A 1 340 ? 25.394 -20.091 -4.333 1.00 91.50 340 LYS A C 1
ATOM 2502 O O . LYS A 1 340 ? 25.428 -21.303 -4.145 1.00 91.50 340 LYS A O 1
ATOM 2507 N N . GLY A 1 341 ? 24.377 -19.495 -4.958 1.00 87.31 341 GLY A N 1
ATOM 2508 C CA . GLY A 1 341 ? 23.191 -20.199 -5.449 1.00 87.31 341 GLY A CA 1
ATOM 2509 C C . GLY A 1 341 ? 22.150 -20.519 -4.372 1.00 87.31 341 GLY A C 1
ATOM 2510 O O . GLY A 1 341 ? 21.311 -21.387 -4.592 1.00 87.31 341 GLY A O 1
ATOM 2511 N N . ALA A 1 342 ? 22.199 -19.842 -3.222 1.00 89.00 342 ALA A N 1
ATOM 2512 C CA . ALA A 1 342 ? 21.219 -19.967 -2.148 1.00 89.00 342 ALA A CA 1
ATOM 2513 C C . ALA A 1 342 ? 20.328 -18.716 -2.059 1.00 89.00 342 ALA A C 1
ATOM 2515 O O . ALA A 1 342 ? 20.791 -17.596 -2.266 1.00 89.00 342 ALA A O 1
ATOM 2516 N N . LEU A 1 343 ? 19.054 -18.903 -1.714 1.00 86.31 343 LEU A N 1
ATOM 2517 C CA . LEU A 1 343 ? 18.088 -17.827 -1.474 1.00 86.31 343 LEU A CA 1
ATOM 2518 C C . LEU A 1 343 ? 17.644 -17.836 -0.003 1.00 86.31 343 LEU A C 1
ATOM 2520 O O . LEU A 1 343 ? 17.673 -18.899 0.627 1.00 86.31 343 LEU A O 1
ATOM 2524 N N . PRO A 1 344 ? 17.268 -16.679 0.575 1.00 82.19 344 PRO A N 1
ATOM 2525 C CA . PRO A 1 344 ? 16.691 -16.648 1.913 1.00 82.19 344 PRO A CA 1
ATOM 2526 C C . PRO A 1 344 ? 15.334 -17.357 1.903 1.00 82.19 344 PRO A C 1
ATOM 2528 O O . PRO A 1 344 ? 14.499 -17.079 1.053 1.00 82.19 344 PRO A O 1
ATOM 2531 N N . LEU A 1 345 ? 15.082 -18.254 2.856 1.00 83.38 345 LEU A N 1
ATOM 2532 C CA . LEU A 1 345 ? 13.755 -18.858 2.981 1.00 83.38 345 LEU A CA 1
ATOM 2533 C C . LEU A 1 345 ? 12.717 -17.777 3.345 1.00 83.38 345 LEU A C 1
ATOM 2535 O O . LEU A 1 345 ? 13.011 -16.939 4.202 1.00 83.38 345 LEU A O 1
ATOM 2539 N N . PRO A 1 346 ? 11.507 -17.807 2.754 1.00 83.62 346 PRO A N 1
ATOM 2540 C CA . PRO A 1 346 ? 10.937 -18.878 1.930 1.00 83.62 346 PRO A CA 1
ATOM 2541 C C . PRO A 1 346 ? 11.163 -18.733 0.411 1.00 83.62 346 PRO A C 1
ATOM 2543 O O . PRO A 1 346 ? 10.505 -19.443 -0.346 1.00 83.62 346 PRO A O 1
ATOM 2546 N N . ASP A 1 347 ? 12.031 -17.831 -0.059 1.00 88.56 347 ASP A N 1
ATOM 2547 C CA . ASP A 1 347 ? 12.266 -17.645 -1.495 1.00 88.56 347 ASP A CA 1
ATOM 2548 C C . ASP A 1 347 ? 12.870 -18.897 -2.144 1.00 88.56 347 ASP A C 1
ATOM 2550 O O . ASP A 1 347 ? 13.858 -19.473 -1.683 1.00 88.56 347 ASP A O 1
ATOM 2554 N N . ALA A 1 348 ? 12.295 -19.270 -3.282 1.00 90.31 348 ALA A N 1
ATOM 2555 C CA . ALA A 1 348 ? 12.773 -20.327 -4.155 1.00 90.31 348 ALA A CA 1
ATOM 2556 C C . ALA A 1 348 ? 12.924 -19.827 -5.596 1.00 90.31 348 ALA A C 1
ATOM 2558 O O . ALA A 1 348 ? 12.356 -18.811 -6.002 1.00 90.31 348 ALA A O 1
ATOM 2559 N N . THR A 1 349 ? 13.668 -20.579 -6.398 1.00 91.81 349 THR A N 1
ATOM 2560 C CA . THR A 1 349 ? 13.783 -20.331 -7.836 1.00 91.81 349 THR A CA 1
ATOM 2561 C C . THR A 1 349 ? 12.708 -21.116 -8.575 1.00 91.81 349 THR A C 1
ATOM 2563 O O . THR A 1 349 ? 12.606 -22.331 -8.405 1.00 91.81 349 THR A O 1
ATOM 2566 N N . ALA A 1 350 ? 11.934 -20.440 -9.418 1.00 92.44 350 ALA A N 1
ATOM 2567 C CA . ALA A 1 350 ? 10.905 -21.071 -10.232 1.00 92.44 350 ALA A CA 1
ATOM 2568 C C . ALA A 1 350 ? 11.504 -22.060 -11.236 1.00 92.44 350 ALA A C 1
ATOM 2570 O O . ALA A 1 350 ? 12.617 -21.868 -11.726 1.00 92.44 350 ALA A O 1
ATOM 2571 N N . ALA A 1 351 ? 10.736 -23.078 -11.629 1.00 89.88 351 ALA A N 1
ATOM 2572 C CA . ALA A 1 351 ? 11.172 -24.011 -12.670 1.00 89.88 351 ALA A CA 1
ATOM 2573 C C . ALA A 1 351 ? 11.208 -23.365 -14.070 1.00 89.88 351 ALA A C 1
ATOM 2575 O O . ALA A 1 351 ? 11.969 -23.776 -14.947 1.00 89.88 351 ALA A O 1
ATOM 2576 N N . ARG A 1 352 ? 10.362 -22.356 -14.296 1.00 91.12 352 ARG A N 1
ATOM 2577 C CA . ARG A 1 352 ? 10.177 -21.674 -15.582 1.00 91.12 352 ARG A CA 1
ATOM 2578 C C . ARG A 1 352 ? 9.914 -20.189 -15.374 1.00 91.12 352 ARG A C 1
ATOM 2580 O O . ARG A 1 352 ? 9.575 -19.758 -14.277 1.00 91.12 352 ARG A O 1
ATOM 2587 N N . ARG A 1 353 ? 10.047 -19.417 -16.452 1.00 93.69 353 ARG A N 1
ATOM 2588 C CA . ARG A 1 353 ? 9.617 -18.015 -16.475 1.00 93.69 353 ARG A CA 1
ATOM 2589 C C . ARG A 1 353 ? 8.115 -17.894 -16.267 1.00 93.69 353 ARG A C 1
ATOM 2591 O O . ARG A 1 353 ? 7.355 -18.781 -16.666 1.00 93.69 353 ARG A O 1
ATOM 2598 N N . PHE A 1 354 ? 7.714 -16.792 -15.656 1.00 96.38 354 PHE A N 1
ATOM 2599 C CA . PHE A 1 354 ? 6.313 -16.504 -15.397 1.00 96.38 354 PHE A CA 1
ATOM 2600 C C . PHE A 1 354 ? 5.644 -15.994 -16.669 1.00 96.38 354 PHE A C 1
ATOM 2602 O O . PHE A 1 354 ? 6.284 -15.421 -17.552 1.00 96.38 354 PHE A O 1
ATOM 2609 N N . THR A 1 355 ? 4.340 -16.216 -16.777 1.00 96.75 355 THR A N 1
ATOM 2610 C CA . THR A 1 355 ? 3.525 -15.649 -17.854 1.00 96.75 355 THR A CA 1
ATOM 2611 C C . THR A 1 355 ? 2.628 -14.579 -17.261 1.00 96.75 355 THR A C 1
ATOM 2613 O O . THR A 1 355 ? 1.816 -14.879 -16.395 1.00 96.75 355 THR A O 1
ATOM 2616 N N . VAL A 1 356 ? 2.766 -13.343 -17.737 1.00 96.50 356 VAL A N 1
ATOM 2617 C CA . VAL A 1 356 ? 1.873 -12.225 -17.406 1.00 96.50 356 VAL A CA 1
ATOM 2618 C C . VAL A 1 356 ? 1.277 -11.733 -18.714 1.00 96.50 356 VAL A C 1
ATOM 2620 O O . VAL A 1 356 ? 1.997 -11.236 -19.584 1.00 96.50 356 VAL A O 1
ATOM 2623 N N . ARG A 1 357 ? -0.023 -11.943 -18.889 1.00 96.06 357 ARG A N 1
ATOM 2624 C CA . ARG A 1 357 ? -0.737 -11.614 -20.122 1.00 96.06 357 ARG A CA 1
ATOM 2625 C C . ARG A 1 357 ? -0.951 -10.110 -20.257 1.00 96.06 357 ARG A C 1
ATOM 2627 O O . ARG A 1 357 ? -1.153 -9.411 -19.272 1.00 96.06 357 ARG A O 1
ATOM 2634 N N . THR A 1 358 ? -0.921 -9.622 -21.493 1.00 95.00 358 THR A N 1
ATOM 2635 C CA . THR A 1 358 ? -1.108 -8.200 -21.838 1.00 95.00 358 THR A CA 1
ATOM 2636 C C . THR A 1 358 ? -2.425 -7.939 -22.571 1.00 95.00 358 THR A C 1
ATOM 2638 O O . THR A 1 358 ? -2.676 -6.817 -22.993 1.00 95.00 358 THR A O 1
ATOM 2641 N N . ASP A 1 359 ? -3.218 -8.981 -22.815 1.00 93.38 359 ASP A N 1
ATOM 2642 C CA . ASP A 1 359 ? -4.447 -8.962 -23.616 1.00 93.38 359 ASP A CA 1
ATOM 2643 C C . ASP A 1 359 ? -5.710 -9.250 -22.786 1.00 93.38 359 ASP A C 1
ATOM 2645 O O . ASP A 1 359 ? -6.799 -8.827 -23.162 1.00 93.38 359 ASP A O 1
ATOM 2649 N N . ALA A 1 360 ? -5.558 -9.954 -21.664 1.00 94.56 360 ALA A N 1
ATOM 2650 C CA . ALA A 1 360 ? -6.570 -10.192 -20.640 1.00 94.56 360 ALA A CA 1
ATOM 2651 C C . ALA A 1 360 ? -5.870 -10.450 -19.298 1.00 94.56 360 ALA A C 1
ATOM 2653 O O . ALA A 1 360 ? -4.694 -10.826 -19.282 1.00 94.56 360 ALA A O 1
ATOM 2654 N N . PHE A 1 361 ? -6.573 -10.284 -18.177 1.00 97.31 361 PHE A N 1
ATOM 2655 C CA . PHE A 1 361 ? -5.975 -10.514 -16.862 1.00 97.31 361 PHE A CA 1
ATOM 2656 C C . PHE A 1 361 ? -5.672 -12.005 -16.649 1.00 97.31 361 PHE A C 1
ATOM 2658 O O . PHE A 1 361 ? -6.575 -12.830 -16.482 1.00 97.31 361 PHE A O 1
ATOM 2665 N N . GLY A 1 362 ? -4.384 -12.350 -16.666 1.00 97.25 362 GLY A N 1
ATOM 2666 C CA . GLY A 1 362 ? -3.907 -13.715 -16.483 1.00 97.25 362 GLY A CA 1
ATOM 2667 C C . GLY A 1 362 ? -2.430 -13.764 -16.103 1.00 97.25 362 GLY A C 1
ATOM 2668 O O . GLY A 1 362 ? -1.578 -13.248 -16.829 1.00 97.25 362 GLY A O 1
ATOM 2669 N N . ILE A 1 363 ? -2.144 -14.408 -14.976 1.00 97.75 363 ILE A N 1
ATOM 2670 C CA . ILE A 1 363 ? -0.819 -14.594 -14.389 1.00 97.75 363 ILE A CA 1
ATOM 2671 C C . ILE A 1 363 ? -0.626 -16.085 -14.110 1.00 97.75 363 ILE A C 1
ATOM 2673 O O . ILE A 1 363 ? -1.445 -16.694 -13.431 1.00 97.75 363 ILE A O 1
ATOM 2677 N N . GLU A 1 364 ? 0.485 -16.644 -14.583 1.00 97.50 364 GLU A N 1
ATOM 2678 C CA . GLU A 1 364 ? 0.937 -18.006 -14.280 1.00 97.50 364 GLU A CA 1
ATOM 2679 C C . GLU A 1 364 ? 2.372 -17.943 -13.743 1.00 97.50 364 GLU A C 1
ATOM 2681 O O . GLU A 1 364 ? 3.314 -17.636 -14.484 1.00 97.50 364 GLU A O 1
ATOM 2686 N N . ALA A 1 365 ? 2.540 -18.223 -12.453 1.00 94.88 365 ALA A N 1
ATOM 2687 C CA . ALA A 1 365 ? 3.785 -18.081 -11.710 1.00 94.88 365 ALA A CA 1
ATOM 2688 C C . ALA A 1 365 ? 4.087 -19.343 -10.885 1.00 94.88 365 ALA A C 1
ATOM 2690 O O . ALA A 1 365 ? 3.818 -19.423 -9.684 1.00 94.88 365 ALA A O 1
ATOM 2691 N N . ASP A 1 366 ? 4.668 -20.334 -11.566 1.00 92.88 366 ASP A N 1
ATOM 2692 C CA . ASP A 1 366 ? 5.004 -21.651 -11.013 1.00 92.88 366 ASP A CA 1
ATOM 2693 C C . ASP A 1 366 ? 3.771 -22.368 -10.422 1.00 92.88 366 ASP A C 1
ATOM 2695 O O . ASP A 1 366 ? 2.985 -22.909 -11.205 1.00 92.88 366 ASP A O 1
ATOM 2699 N N . ARG A 1 367 ? 3.562 -22.350 -9.098 1.00 93.62 367 ARG A N 1
ATOM 2700 C CA . ARG A 1 367 ? 2.361 -22.906 -8.433 1.00 93.62 367 ARG A CA 1
ATOM 2701 C C . ARG A 1 367 ? 1.193 -21.927 -8.291 1.00 93.62 367 ARG A C 1
ATOM 2703 O O . ARG A 1 367 ? 0.080 -22.362 -7.993 1.00 93.62 367 ARG A O 1
ATOM 2710 N N . LEU A 1 368 ? 1.444 -20.628 -8.448 1.00 96.94 368 LEU A N 1
ATOM 2711 C CA . LEU A 1 368 ? 0.447 -19.571 -8.301 1.00 96.94 368 LEU A CA 1
ATOM 2712 C C . LEU A 1 368 ? -0.146 -19.205 -9.664 1.00 96.94 368 LEU A C 1
ATOM 2714 O O . LEU A 1 368 ? 0.588 -18.953 -10.616 1.00 96.94 368 LEU A O 1
ATOM 2718 N N . SER A 1 369 ? -1.468 -19.117 -9.741 1.00 98.06 369 SER A N 1
ATOM 2719 C CA . SER A 1 369 ? -2.204 -18.628 -10.907 1.00 98.06 369 SER A CA 1
ATOM 2720 C C . SER A 1 369 ? -3.235 -17.583 -10.486 1.00 98.06 369 SER A C 1
ATOM 2722 O O . SER A 1 369 ? -3.881 -17.711 -9.443 1.00 98.06 369 SER A O 1
ATOM 2724 N N . MET A 1 370 ? -3.382 -16.531 -11.290 1.00 98.50 370 MET A N 1
ATOM 2725 C CA . MET A 1 370 ? -4.402 -15.496 -11.112 1.00 98.50 370 MET A CA 1
ATOM 2726 C C . MET A 1 370 ? -5.069 -15.230 -12.454 1.00 98.50 370 MET A C 1
ATOM 2728 O O . MET A 1 370 ? -4.392 -15.046 -13.460 1.00 98.50 370 MET A O 1
ATOM 2732 N N . SER A 1 371 ? -6.394 -15.203 -12.495 1.00 98.25 371 SER A N 1
ATOM 2733 C CA . SER A 1 371 ? -7.148 -14.972 -13.730 1.00 98.25 371 SER A CA 1
ATOM 2734 C C . SER A 1 371 ? -8.445 -14.235 -13.448 1.00 98.25 371 SER A C 1
ATOM 2736 O O . SER A 1 371 ? -8.885 -14.161 -12.301 1.00 98.25 371 SER A O 1
ATOM 2738 N N . LYS A 1 372 ? -9.053 -13.676 -14.493 1.00 97.56 372 LYS A N 1
ATOM 2739 C CA . LYS A 1 372 ? -10.340 -12.992 -14.411 1.00 97.56 372 LYS A CA 1
ATOM 2740 C C . LYS A 1 372 ? -11.305 -13.587 -15.420 1.00 97.56 372 LYS A C 1
ATOM 2742 O O . LYS A 1 372 ? -10.955 -13.777 -16.583 1.00 97.56 372 LYS A O 1
ATOM 2747 N N . ASP A 1 373 ? -12.517 -13.872 -14.969 1.00 95.88 373 ASP A N 1
ATOM 2748 C CA . ASP A 1 373 ? -13.619 -14.200 -15.860 1.00 95.88 373 ASP A CA 1
ATOM 2749 C C . ASP A 1 373 ? -14.203 -12.899 -16.424 1.00 95.88 373 ASP A C 1
ATOM 2751 O O . ASP A 1 373 ? -14.750 -12.079 -15.690 1.00 95.88 373 ASP A O 1
ATOM 2755 N N . GLU A 1 374 ? -14.067 -12.684 -17.732 1.00 90.75 374 GLU A N 1
ATOM 2756 C CA . GLU A 1 374 ? -14.515 -11.447 -18.388 1.00 90.75 374 GLU A CA 1
ATOM 2757 C C . GLU A 1 374 ? -16.046 -11.289 -18.392 1.00 90.75 374 GLU A C 1
ATOM 2759 O O . GLU A 1 374 ? -16.550 -10.172 -18.514 1.00 90.75 374 GLU A O 1
ATOM 2764 N N . ALA A 1 375 ? -16.803 -12.385 -18.263 1.00 90.75 375 ALA A N 1
ATOM 2765 C CA . ALA A 1 375 ? -18.262 -12.336 -18.275 1.00 90.75 375 ALA A CA 1
ATOM 2766 C C . ALA A 1 375 ? -18.830 -11.907 -16.915 1.00 90.75 375 ALA A C 1
ATOM 2768 O O . ALA A 1 375 ? -19.755 -11.094 -16.865 1.00 90.75 375 ALA A O 1
ATOM 2769 N N . SER A 1 376 ? -18.287 -12.433 -15.815 1.00 93.56 376 SER A N 1
ATOM 2770 C CA . SER A 1 376 ? -18.718 -12.105 -14.454 1.00 93.56 376 SER A CA 1
ATOM 2771 C C . SER A 1 376 ? -17.921 -10.964 -13.818 1.00 93.56 376 SER A C 1
ATOM 2773 O O . SER A 1 376 ? -18.393 -10.354 -12.859 1.00 93.56 376 SER A O 1
ATOM 2775 N N . GLY A 1 377 ? -16.714 -10.683 -14.315 1.00 94.25 377 GLY A N 1
ATOM 2776 C CA . GLY A 1 377 ? -15.748 -9.773 -13.697 1.00 94.25 377 GLY A CA 1
ATOM 2777 C C . GLY A 1 377 ? -15.087 -10.333 -12.432 1.00 94.25 377 GLY A C 1
ATOM 2778 O O . GLY A 1 377 ? -14.405 -9.589 -11.728 1.00 94.25 377 GLY A O 1
ATOM 2779 N N . SER A 1 378 ? -15.304 -11.614 -12.117 1.00 97.56 378 SER A N 1
ATOM 2780 C CA . SER A 1 378 ? -14.749 -12.274 -10.932 1.00 97.56 378 SER A CA 1
ATOM 2781 C C . SER A 1 378 ? -13.297 -12.675 -11.157 1.00 97.56 378 SER A C 1
ATOM 2783 O O . SER A 1 378 ? -12.935 -13.138 -12.237 1.00 97.56 378 SER A O 1
ATOM 2785 N N . TYR A 1 379 ? -12.481 -12.576 -10.115 1.00 98.62 379 TYR A N 1
ATOM 2786 C CA . TYR A 1 379 ? -11.096 -13.040 -10.139 1.00 98.62 379 TYR A CA 1
ATOM 2787 C C . TYR A 1 379 ? -11.014 -14.438 -9.541 1.00 98.62 379 TYR A C 1
ATOM 2789 O O . TYR A 1 379 ? -11.690 -14.727 -8.557 1.00 98.62 379 TYR A O 1
ATOM 2797 N N . ARG A 1 380 ? -10.163 -15.296 -10.095 1.00 98.50 380 ARG A N 1
ATOM 2798 C CA . ARG A 1 380 ? -9.787 -16.579 -9.506 1.00 98.50 380 ARG A CA 1
ATOM 2799 C C . ARG A 1 380 ? -8.301 -16.560 -9.188 1.00 98.50 380 ARG A C 1
ATOM 2801 O O . ARG A 1 380 ? -7.494 -16.308 -10.079 1.00 98.50 380 ARG A O 1
ATOM 2808 N N . VAL A 1 381 ? -7.961 -16.850 -7.939 1.00 98.69 381 VAL A N 1
ATOM 2809 C CA . VAL A 1 381 ? -6.588 -16.922 -7.434 1.00 98.69 381 VAL A CA 1
ATOM 2810 C C . VAL A 1 381 ? -6.374 -18.315 -6.863 1.00 98.69 381 VAL A C 1
ATOM 2812 O O . VAL A 1 381 ? -7.079 -18.725 -5.939 1.00 98.69 381 VAL A O 1
ATOM 2815 N N . CYS A 1 382 ? -5.418 -19.047 -7.426 1.00 98.25 382 CYS A N 1
ATOM 2816 C CA . CYS A 1 382 ? -5.155 -20.431 -7.064 1.00 98.25 382 CYS A CA 1
ATOM 2817 C C . CYS A 1 382 ? -3.665 -20.658 -6.806 1.00 98.25 382 CYS A C 1
ATOM 2819 O O . CYS A 1 382 ? -2.832 -20.404 -7.674 1.00 98.25 382 CYS A O 1
ATOM 2821 N N . LEU A 1 383 ? -3.346 -21.168 -5.619 1.00 96.94 383 LEU A N 1
ATOM 2822 C CA . LEU A 1 383 ? -2.047 -21.719 -5.259 1.00 96.94 383 LEU A CA 1
ATOM 2823 C C . LEU A 1 383 ? -2.194 -23.235 -5.136 1.00 96.94 383 LEU A C 1
ATOM 2825 O O . LEU A 1 383 ? -2.858 -23.726 -4.218 1.00 96.94 383 LEU A O 1
ATOM 2829 N N . SER A 1 384 ? -1.565 -23.985 -6.039 1.00 94.12 384 SER A N 1
ATOM 2830 C CA . SER A 1 384 ? -1.603 -25.446 -5.982 1.00 94.12 384 SER A CA 1
ATOM 2831 C C . SER A 1 384 ? -0.802 -25.978 -4.788 1.00 94.12 384 SER A C 1
ATOM 2833 O O . SER A 1 384 ? 0.316 -25.533 -4.521 1.00 94.12 384 SER A O 1
ATOM 2835 N N . ALA A 1 385 ? -1.366 -26.942 -4.061 1.00 90.12 385 ALA A N 1
ATOM 2836 C CA . ALA A 1 385 ? -0.658 -27.679 -3.016 1.00 90.12 385 ALA A CA 1
ATOM 2837 C C . ALA A 1 385 ? 0.051 -28.904 -3.611 1.00 90.12 385 ALA A C 1
ATOM 2839 O O . ALA A 1 385 ? -0.480 -29.554 -4.512 1.00 90.12 385 ALA A O 1
ATOM 2840 N N . ASP A 1 386 ? 1.202 -29.259 -3.050 1.00 82.62 386 ASP A N 1
ATOM 2841 C CA . ASP A 1 386 ? 1.822 -30.577 -3.163 1.00 82.62 386 ASP A CA 1
ATOM 2842 C C . ASP A 1 386 ? 1.768 -31.268 -1.787 1.00 82.62 386 ASP A C 1
ATOM 2844 O O . ASP A 1 386 ? 2.675 -31.106 -0.965 1.00 82.62 386 ASP A O 1
ATOM 2848 N N . PRO A 1 387 ? 0.705 -32.044 -1.505 1.00 68.12 387 PRO A N 1
ATOM 2849 C CA . PRO A 1 387 ? 0.542 -32.746 -0.233 1.00 68.12 387 PRO A CA 1
ATOM 2850 C C . PRO A 1 387 ? 1.642 -33.770 0.067 1.00 68.12 387 PRO A C 1
ATOM 2852 O O . PRO A 1 387 ? 1.748 -34.221 1.206 1.00 68.12 387 PRO A O 1
ATOM 2855 N N . ALA A 1 388 ? 2.418 -34.180 -0.943 1.00 67.56 388 ALA A N 1
ATOM 2856 C CA . ALA A 1 388 ? 3.525 -35.114 -0.782 1.00 67.56 388 ALA A CA 1
ATOM 2857 C C . ALA A 1 388 ? 4.843 -34.410 -0.416 1.00 67.56 388 ALA A C 1
ATOM 2859 O O . ALA A 1 388 ? 5.830 -35.085 -0.110 1.00 67.56 388 ALA A O 1
ATOM 2860 N N . ALA A 1 389 ? 4.875 -33.075 -0.430 1.00 70.38 389 ALA A N 1
ATOM 2861 C CA . ALA A 1 389 ? 6.073 -32.326 -0.105 1.00 70.38 389 ALA A CA 1
ATOM 2862 C C . ALA A 1 389 ? 6.455 -32.461 1.385 1.00 70.38 389 ALA A C 1
ATOM 2864 O O . ALA A 1 389 ? 5.577 -32.482 2.255 1.00 70.38 389 ALA A O 1
ATOM 2865 N N . PRO A 1 390 ? 7.761 -32.506 1.716 1.00 65.25 390 PRO A N 1
ATOM 2866 C CA . PRO A 1 390 ? 8.216 -32.562 3.103 1.00 65.25 390 PRO A CA 1
ATOM 2867 C C . PRO A 1 390 ? 7.666 -31.402 3.947 1.00 65.25 390 PRO A C 1
ATOM 2869 O O . PRO A 1 390 ? 7.560 -30.267 3.471 1.00 65.25 390 PRO A O 1
ATOM 2872 N N . ALA A 1 391 ? 7.353 -31.664 5.220 1.00 62.31 391 ALA A N 1
ATOM 2873 C CA . ALA A 1 391 ? 6.935 -30.621 6.158 1.00 62.31 391 ALA A CA 1
ATOM 2874 C C . ALA A 1 391 ? 7.986 -29.494 6.232 1.00 62.31 391 ALA A C 1
ATOM 2876 O O . ALA A 1 391 ? 9.187 -29.749 6.168 1.00 62.31 391 ALA A O 1
ATOM 2877 N N . GLY A 1 392 ? 7.531 -28.242 6.341 1.00 60.16 392 GLY A N 1
ATOM 2878 C CA . GLY A 1 392 ? 8.407 -27.061 6.379 1.00 60.16 392 GLY A CA 1
ATOM 2879 C C . GLY A 1 392 ? 8.870 -26.526 5.016 1.00 60.16 392 GLY A C 1
ATOM 2880 O O . GLY A 1 392 ? 9.495 -25.474 4.971 1.00 60.16 392 GLY A O 1
ATOM 2881 N N . THR A 1 393 ? 8.531 -27.179 3.897 1.00 63.59 393 THR A N 1
ATOM 2882 C CA . THR A 1 393 ? 8.890 -26.705 2.539 1.00 63.59 393 THR A CA 1
ATOM 2883 C C . THR A 1 393 ? 7.962 -25.624 1.976 1.00 63.59 393 THR A C 1
ATOM 2885 O O . THR A 1 393 ? 8.205 -25.118 0.885 1.00 63.59 393 THR A O 1
ATOM 2888 N N . GLY A 1 394 ? 6.852 -25.311 2.656 1.00 68.44 394 GLY A N 1
ATOM 2889 C CA . GLY A 1 394 ? 5.809 -24.426 2.115 1.00 68.44 394 GLY A CA 1
ATOM 2890 C C . GLY A 1 394 ? 5.047 -25.017 0.916 1.00 68.44 394 GLY A C 1
ATOM 2891 O O . GLY A 1 394 ? 4.202 -24.352 0.319 1.00 68.44 394 GLY A O 1
ATOM 2892 N N . ALA A 1 395 ? 5.310 -26.274 0.542 1.00 77.81 395 ALA A N 1
ATOM 2893 C CA . ALA A 1 395 ? 4.653 -26.918 -0.591 1.00 77.81 395 ALA A CA 1
ATOM 2894 C C . ALA A 1 395 ? 3.379 -27.690 -0.239 1.00 77.81 395 ALA A C 1
ATOM 2896 O O . ALA A 1 395 ? 2.508 -27.825 -1.087 1.00 77.81 395 ALA A O 1
ATOM 2897 N N . GLY A 1 396 ? 3.190 -28.060 1.027 1.00 83.69 396 GLY A N 1
ATOM 2898 C CA . GLY A 1 396 ? 2.019 -28.823 1.468 1.00 83.69 396 GLY A CA 1
ATOM 2899 C C . GLY A 1 396 ? 0.692 -28.061 1.570 1.00 83.69 396 GLY A C 1
ATOM 2900 O O . GLY A 1 396 ? -0.326 -28.704 1.796 1.00 83.69 396 GLY A O 1
ATOM 2901 N N . PHE A 1 397 ? 0.677 -26.730 1.419 1.00 91.75 397 PHE A N 1
ATOM 2902 C CA . PHE A 1 397 ? -0.541 -25.911 1.519 1.00 91.75 397 PHE A CA 1
ATOM 2903 C C . PHE A 1 397 ? -0.945 -25.307 0.171 1.00 91.75 397 PHE A C 1
ATOM 2905 O O . PHE A 1 397 ? -0.124 -25.185 -0.743 1.00 91.75 397 PHE A O 1
ATOM 2912 N N . GLY A 1 398 ? -2.208 -24.902 0.061 1.00 94.19 398 GLY A N 1
ATOM 2913 C CA . GLY A 1 398 ? -2.743 -24.260 -1.136 1.00 94.19 398 GLY A CA 1
ATOM 2914 C C . GLY A 1 398 ? -4.127 -23.665 -0.912 1.00 94.19 398 GLY A C 1
ATOM 2915 O O . GLY A 1 398 ? -4.730 -23.833 0.148 1.00 94.19 398 GLY A O 1
ATOM 2916 N N . PHE A 1 399 ? -4.640 -22.968 -1.915 1.00 97.12 399 PHE A N 1
ATOM 2917 C CA . PHE A 1 399 ? -6.003 -22.445 -1.918 1.00 97.12 399 PHE A CA 1
ATOM 2918 C C . PHE A 1 399 ? -6.477 -22.202 -3.348 1.00 97.12 399 PHE A C 1
ATOM 2920 O O . PHE A 1 399 ? -5.669 -21.955 -4.235 1.00 97.12 399 PHE A O 1
ATOM 2927 N N . ASP A 1 400 ? -7.787 -22.254 -3.563 1.00 98.12 400 ASP A N 1
ATOM 2928 C CA . ASP A 1 400 ? -8.445 -21.905 -4.825 1.00 98.12 400 ASP A CA 1
ATOM 2929 C C . ASP A 1 400 ? -9.650 -21.038 -4.480 1.00 98.12 400 ASP A C 1
ATOM 2931 O O . ASP A 1 400 ? -10.626 -21.521 -3.899 1.00 98.12 400 ASP A O 1
ATOM 2935 N N . LEU A 1 401 ? -9.526 -19.737 -4.735 1.00 98.75 401 LEU A N 1
ATOM 2936 C CA . LEU A 1 401 ? -10.448 -18.712 -4.267 1.00 98.75 401 LEU A CA 1
ATOM 2937 C C . LEU A 1 401 ? -10.976 -17.900 -5.443 1.00 98.75 401 LEU A C 1
ATOM 2939 O O . LEU A 1 401 ? -10.226 -17.455 -6.308 1.00 98.75 401 LEU A O 1
ATOM 2943 N N . THR A 1 402 ? -12.283 -17.666 -5.439 1.00 98.75 402 THR A N 1
ATOM 2944 C CA . THR A 1 402 ? -12.965 -16.736 -6.335 1.00 98.75 402 THR A CA 1
ATOM 2945 C C . THR A 1 402 ? -13.329 -15.467 -5.574 1.00 98.75 402 THR A C 1
ATOM 2947 O O . THR A 1 402 ? -13.945 -15.538 -4.509 1.00 98.75 402 THR A O 1
ATOM 2950 N N . PHE A 1 403 ? -12.981 -14.316 -6.143 1.00 98.75 403 PHE A N 1
ATOM 2951 C CA . PHE A 1 403 ? -13.245 -12.985 -5.615 1.00 98.75 403 PHE A CA 1
ATOM 2952 C C . PHE A 1 403 ? -14.232 -12.244 -6.515 1.00 98.75 403 PHE A C 1
ATOM 2954 O O . PHE A 1 403 ? -13.978 -12.025 -7.700 1.00 98.75 403 PHE A O 1
ATOM 2961 N N . CYS A 1 404 ? -15.348 -11.806 -5.940 1.00 98.38 404 CYS A N 1
ATOM 2962 C CA . CYS A 1 404 ? -16.363 -11.012 -6.627 1.00 98.38 404 CYS A CA 1
ATOM 2963 C C . CYS A 1 404 ? -16.423 -9.618 -6.005 1.00 98.38 404 CYS A C 1
ATOM 2965 O O . CYS A 1 404 ? -16.790 -9.489 -4.837 1.00 98.38 404 CYS A O 1
ATOM 2967 N N . ALA A 1 405 ? -16.079 -8.576 -6.764 1.00 96.25 405 ALA A N 1
ATOM 2968 C CA . ALA A 1 405 ? -16.145 -7.199 -6.281 1.00 96.25 405 ALA A CA 1
ATOM 2969 C C . ALA A 1 405 ? -17.571 -6.841 -5.827 1.00 96.25 405 ALA A C 1
ATOM 2971 O O . ALA A 1 405 ? -18.536 -7.053 -6.560 1.00 96.25 405 ALA A O 1
ATOM 2972 N N . THR A 1 406 ? -17.707 -6.294 -4.618 1.00 95.44 406 THR A N 1
ATOM 2973 C CA . THR A 1 406 ? -18.995 -5.786 -4.105 1.00 95.44 406 THR A CA 1
ATOM 2974 C C . THR A 1 406 ? -19.055 -4.261 -4.108 1.00 95.44 406 THR A C 1
ATOM 2976 O O . THR A 1 406 ? -20.129 -3.685 -3.938 1.00 95.44 406 THR A O 1
ATOM 2979 N N . LYS A 1 407 ? -17.911 -3.608 -4.344 1.00 94.12 407 LYS A N 1
ATOM 2980 C CA . LYS A 1 407 ? -17.748 -2.160 -4.483 1.00 94.12 407 LYS A CA 1
ATOM 2981 C C . LYS A 1 407 ? -16.895 -1.826 -5.711 1.00 94.12 407 LYS A C 1
ATOM 2983 O O . LYS A 1 407 ? -16.109 -2.671 -6.145 1.00 94.12 407 LYS A O 1
ATOM 2988 N N . PRO A 1 408 ? -17.052 -0.623 -6.292 1.00 93.25 408 PRO A N 1
ATOM 2989 C CA . PRO A 1 408 ? -16.196 -0.181 -7.384 1.00 93.25 408 PRO A CA 1
ATOM 2990 C C . PRO A 1 408 ? -14.744 0.022 -6.913 1.00 93.25 408 PRO A C 1
ATOM 2992 O O . PRO A 1 408 ? -14.510 0.214 -5.718 1.00 93.25 408 PRO A O 1
ATOM 2995 N N . PRO A 1 409 ? -13.775 0.042 -7.845 1.00 95.25 409 PRO A N 1
ATOM 2996 C CA . PRO A 1 409 ? -12.401 0.423 -7.548 1.00 95.25 409 PRO A CA 1
ATOM 2997 C C . PRO A 1 409 ? -12.312 1.832 -6.954 1.00 95.25 409 PRO A C 1
ATOM 2999 O O . PRO A 1 409 ? -12.945 2.774 -7.440 1.00 95.25 409 PRO A O 1
ATOM 3002 N N . VAL A 1 410 ? -11.475 1.976 -5.936 1.00 93.31 410 VAL A N 1
ATOM 3003 C CA . VAL A 1 410 ? -11.222 3.200 -5.184 1.00 93.31 410 VAL A CA 1
ATOM 3004 C C . VAL A 1 410 ? -9.800 3.663 -5.449 1.00 93.31 410 VAL A C 1
ATOM 3006 O O . VAL A 1 410 ? -8.857 2.880 -5.412 1.00 93.31 410 VAL A O 1
ATOM 3009 N N . ARG A 1 411 ? -9.644 4.960 -5.713 1.00 90.25 411 ARG A N 1
ATOM 3010 C CA . ARG A 1 411 ? -8.336 5.580 -5.929 1.00 90.25 411 ARG A CA 1
ATOM 3011 C C . ARG A 1 411 ? -7.652 5.838 -4.591 1.00 90.25 411 ARG A C 1
ATOM 3013 O O . ARG A 1 411 ? -8.253 6.483 -3.733 1.00 90.25 411 ARG A O 1
ATOM 3020 N N . ASN A 1 412 ? -6.398 5.418 -4.456 1.00 87.12 412 ASN A N 1
ATOM 3021 C CA . ASN A 1 412 ? -5.591 5.724 -3.279 1.00 87.12 412 ASN A CA 1
ATOM 3022 C C . ASN A 1 412 ? -4.796 7.020 -3.463 1.00 87.12 412 ASN A C 1
ATOM 3024 O O . ASN A 1 412 ? -4.656 7.535 -4.572 1.00 87.12 412 ASN A O 1
ATOM 3028 N N . GLY A 1 413 ? -4.300 7.593 -2.367 1.00 75.44 413 GLY A N 1
ATOM 3029 C CA . GLY A 1 413 ? -3.532 8.839 -2.421 1.00 75.44 413 GLY A CA 1
ATOM 3030 C C . GLY A 1 413 ? -4.315 10.018 -3.019 1.00 75.44 413 GLY A C 1
ATOM 3031 O O . GLY A 1 413 ? -5.516 10.189 -2.792 1.00 75.44 413 GLY A O 1
ATOM 3032 N N . VAL A 1 414 ? -3.632 10.874 -3.782 1.00 71.75 414 VAL A N 1
ATOM 3033 C CA . VAL A 1 414 ? -4.264 12.007 -4.474 1.00 71.75 414 VAL A CA 1
ATOM 3034 C C . VAL A 1 414 ? -4.670 11.557 -5.874 1.00 71.75 414 VAL A C 1
ATOM 3036 O O . VAL A 1 414 ? -3.862 11.550 -6.799 1.00 71.75 414 VAL A O 1
ATOM 3039 N N . ASP A 1 415 ? -5.941 11.174 -6.016 1.00 74.75 415 ASP A N 1
ATOM 3040 C CA . ASP A 1 415 ? -6.551 10.739 -7.279 1.00 74.75 415 ASP A CA 1
ATOM 3041 C C . ASP A 1 415 ? -5.871 9.531 -7.943 1.00 74.75 415 ASP A C 1
ATOM 3043 O O . ASP A 1 415 ? -5.828 9.403 -9.166 1.00 74.75 415 ASP A O 1
ATOM 3047 N N . GLY A 1 416 ? -5.380 8.604 -7.126 1.00 79.94 416 GLY A N 1
ATOM 3048 C CA . GLY A 1 416 ? -4.697 7.401 -7.582 1.00 79.94 416 GLY A CA 1
ATOM 3049 C C . GLY A 1 416 ? -3.188 7.563 -7.610 1.00 79.94 416 GLY A C 1
ATOM 3050 O O . GLY A 1 416 ? -2.519 6.590 -7.895 1.00 79.94 416 GLY A O 1
ATOM 3051 N N . VAL A 1 417 ? -2.638 8.746 -7.323 1.00 77.31 417 VAL A N 1
ATOM 3052 C CA . VAL A 1 417 ? -1.188 8.976 -7.317 1.00 77.31 417 VAL A CA 1
ATOM 3053 C C . VAL A 1 417 ? -0.688 9.147 -5.885 1.00 77.31 417 VAL A C 1
ATOM 3055 O O . VAL A 1 417 ? -1.241 9.938 -5.108 1.00 77.31 417 VAL A O 1
ATOM 3058 N N . SER A 1 418 ? 0.372 8.420 -5.531 1.00 66.69 418 SER A N 1
ATOM 3059 C CA . SER A 1 418 ? 0.975 8.474 -4.197 1.00 66.69 418 SER A CA 1
ATOM 3060 C C . SER A 1 418 ? 1.455 9.905 -3.862 1.00 66.69 418 SER A C 1
ATOM 3062 O O . SER A 1 418 ? 2.152 10.528 -4.671 1.00 66.69 418 SER A O 1
ATOM 3064 N N . PRO A 1 419 ? 1.068 10.488 -2.706 1.00 49.91 419 PRO A N 1
ATOM 3065 C CA . PRO A 1 419 ? 1.419 11.869 -2.365 1.00 49.91 419 PRO A CA 1
ATOM 3066 C C . PRO A 1 419 ? 2.941 12.070 -2.232 1.00 49.91 419 PRO A C 1
ATOM 3068 O O . PRO A 1 419 ? 3.668 11.150 -1.885 1.00 49.91 419 PRO A O 1
ATOM 3071 N N . GLY A 1 420 ? 3.444 13.280 -2.505 1.00 47.22 420 GLY A N 1
ATOM 3072 C CA . GLY A 1 420 ? 4.889 13.579 -2.489 1.00 47.22 420 GLY A CA 1
ATOM 3073 C C . GLY A 1 420 ? 5.618 13.296 -3.809 1.00 47.22 420 GLY A C 1
ATOM 3074 O O . GLY A 1 420 ? 6.744 13.754 -3.997 1.00 47.22 420 GLY A O 1
ATOM 3075 N N . ALA A 1 421 ? 4.957 12.641 -4.764 1.00 44.78 421 ALA A N 1
ATOM 3076 C CA . ALA A 1 421 ? 5.491 12.403 -6.094 1.00 44.78 421 ALA A CA 1
ATOM 3077 C C . ALA A 1 421 ? 5.211 13.577 -7.057 1.00 44.78 421 ALA A C 1
ATOM 3079 O O . ALA A 1 421 ? 4.373 13.502 -7.950 1.00 44.78 421 ALA A O 1
ATOM 3080 N N . GLU A 1 422 ? 5.938 14.687 -6.892 1.00 45.25 422 GLU A N 1
ATOM 3081 C CA . GLU A 1 422 ? 6.118 15.686 -7.968 1.00 45.25 422 GLU A CA 1
ATOM 3082 C C . GLU A 1 422 ? 7.248 15.270 -8.944 1.00 45.25 422 GLU A C 1
ATOM 3084 O O . GLU A 1 422 ? 7.722 16.071 -9.750 1.00 45.25 422 GLU A O 1
ATOM 3089 N N . SER A 1 423 ? 7.709 14.017 -8.851 1.00 48.47 423 SER A N 1
ATOM 3090 C CA . SER A 1 423 ? 8.895 13.475 -9.510 1.00 48.47 423 SER A CA 1
ATOM 3091 C C . SER A 1 423 ? 8.579 12.225 -10.337 1.00 48.47 423 SER A C 1
ATOM 3093 O O . SER A 1 423 ? 7.496 11.647 -10.263 1.00 48.47 423 SER A O 1
ATOM 3095 N N . ALA A 1 424 ? 9.562 11.793 -11.123 1.00 55.38 424 ALA A N 1
ATOM 3096 C CA . ALA A 1 424 ? 9.478 10.614 -11.976 1.00 55.38 424 ALA A CA 1
ATOM 3097 C C . ALA A 1 424 ? 9.278 9.284 -11.205 1.00 55.38 424 ALA A C 1
ATOM 3099 O O . ALA A 1 424 ? 8.875 8.289 -11.803 1.00 55.38 424 ALA A O 1
ATOM 3100 N N . ASP A 1 425 ? 9.480 9.282 -9.882 1.00 60.06 425 ASP A N 1
ATOM 3101 C CA . ASP A 1 425 ? 9.347 8.114 -9.000 1.00 60.06 425 ASP A CA 1
ATOM 3102 C C . ASP A 1 425 ? 7.889 7.862 -8.532 1.00 60.06 425 ASP A C 1
ATOM 3104 O O . ASP A 1 425 ? 7.652 7.065 -7.628 1.00 60.06 425 ASP A O 1
ATOM 3108 N N . ALA A 1 426 ? 6.897 8.538 -9.126 1.00 71.31 426 ALA A N 1
ATOM 3109 C CA . ALA A 1 426 ? 5.484 8.391 -8.776 1.00 71.31 426 ALA A CA 1
ATOM 3110 C C . ALA A 1 426 ? 4.951 6.963 -8.980 1.00 71.31 426 ALA A C 1
ATOM 3112 O O . ALA A 1 426 ? 5.242 6.318 -9.993 1.00 71.31 426 ALA A O 1
ATOM 3113 N N . MET A 1 427 ? 4.088 6.531 -8.057 1.00 82.38 427 MET A N 1
ATOM 3114 C CA . MET A 1 427 ? 3.286 5.312 -8.168 1.00 82.38 427 MET A CA 1
ATOM 3115 C C . MET A 1 427 ? 1.814 5.666 -8.359 1.00 82.38 427 MET A C 1
ATOM 3117 O O . MET A 1 427 ? 1.317 6.642 -7.786 1.00 82.38 427 MET A O 1
ATOM 3121 N N . TYR A 1 428 ? 1.139 4.862 -9.169 1.00 87.38 428 TYR A N 1
ATOM 3122 C CA . TYR A 1 428 ? -0.302 4.836 -9.293 1.00 87.38 428 TYR A CA 1
ATOM 3123 C C . TYR A 1 428 ? -0.870 3.683 -8.480 1.00 87.38 428 TYR A C 1
ATOM 3125 O O . TYR A 1 428 ? -0.366 2.574 -8.595 1.00 87.38 428 TYR A O 1
ATOM 3133 N N . TYR A 1 429 ? -1.929 3.914 -7.714 1.00 90.69 429 TYR A N 1
ATOM 3134 C CA . TYR A 1 429 ? -2.476 2.935 -6.792 1.00 90.69 429 TYR A CA 1
ATOM 3135 C C . TYR A 1 429 ? -4.004 3.028 -6.697 1.00 90.69 429 TYR A C 1
ATOM 3137 O O . TYR A 1 429 ? -4.585 4.097 -6.460 1.00 90.69 429 TYR A O 1
ATOM 3145 N N . TYR A 1 430 ? -4.670 1.888 -6.864 1.00 94.75 430 TYR A N 1
ATOM 3146 C CA . TYR A 1 430 ? -6.086 1.729 -6.561 1.00 94.75 430 TYR A CA 1
ATOM 3147 C C . TYR A 1 430 ? -6.372 0.392 -5.870 1.00 94.75 430 TYR A C 1
ATOM 3149 O O . TYR A 1 430 ? -5.599 -0.558 -5.984 1.00 94.75 430 TYR A O 1
ATOM 3157 N N . SER A 1 431 ? -7.518 0.333 -5.192 1.00 96.19 431 SER A N 1
ATOM 3158 C CA . SER A 1 431 ? -8.002 -0.841 -4.462 1.00 96.19 431 SER A CA 1
ATOM 3159 C C . SER A 1 431 ? -9.420 -1.212 -4.878 1.00 96.19 431 SER A C 1
ATOM 3161 O O . SER A 1 431 ? -10.247 -0.333 -5.107 1.00 96.19 431 SER A O 1
ATOM 3163 N N . ILE A 1 432 ? -9.770 -2.493 -4.860 1.00 97.50 432 ILE A N 1
ATOM 3164 C CA . ILE A 1 432 ? -11.150 -2.944 -4.650 1.00 97.50 432 ILE A CA 1
ATOM 3165 C C . ILE A 1 432 ? -11.248 -3.350 -3.179 1.00 97.50 432 ILE A C 1
ATOM 3167 O O . ILE A 1 432 ? -10.906 -4.466 -2.792 1.00 97.50 432 ILE A O 1
ATOM 3171 N N . THR A 1 433 ? -11.706 -2.409 -2.352 1.00 96.94 433 THR A N 1
ATOM 3172 C CA . THR A 1 433 ? -11.623 -2.495 -0.883 1.00 96.94 433 THR A CA 1
ATOM 3173 C C . THR A 1 433 ? -12.578 -3.510 -0.259 1.00 96.94 433 THR A C 1
ATOM 3175 O O . THR A 1 433 ? -12.463 -3.830 0.923 1.00 96.94 433 THR A O 1
ATOM 3178 N N . ARG A 1 434 ? -13.546 -4.029 -1.024 1.00 96.44 434 ARG A N 1
ATOM 3179 C CA . ARG A 1 434 ? -14.407 -5.122 -0.574 1.00 96.44 434 ARG A CA 1
ATOM 3180 C C . ARG A 1 434 ? -14.838 -6.026 -1.719 1.00 96.44 434 ARG A C 1
ATOM 3182 O O . ARG A 1 434 ? -15.410 -5.593 -2.722 1.00 96.44 434 ARG A O 1
ATOM 3189 N N . MET A 1 435 ? -14.591 -7.313 -1.524 1.00 97.75 435 MET A N 1
ATOM 3190 C CA . MET A 1 435 ? -14.965 -8.397 -2.422 1.00 97.75 435 MET A CA 1
ATOM 3191 C C . MET A 1 435 ? -15.590 -9.525 -1.604 1.00 97.75 435 MET A C 1
ATOM 3193 O O . MET A 1 435 ? -15.245 -9.718 -0.446 1.00 97.75 435 MET A O 1
ATOM 3197 N N . GLN A 1 436 ? -16.491 -10.302 -2.191 1.00 98.00 436 GLN A N 1
ATOM 3198 C CA . GLN A 1 436 ? -16.873 -11.590 -1.627 1.00 98.00 436 GLN A CA 1
ATOM 3199 C C . GLN A 1 436 ? -15.850 -12.636 -2.074 1.00 98.00 436 GLN A C 1
ATOM 3201 O O . GLN A 1 436 ? -15.689 -12.841 -3.276 1.00 98.00 436 GLN A O 1
ATOM 3206 N N . ALA A 1 437 ? -15.197 -13.297 -1.121 1.00 98.38 437 ALA A N 1
ATOM 3207 C CA . ALA A 1 437 ? -14.250 -14.378 -1.372 1.00 98.38 437 ALA A CA 1
ATOM 3208 C C . ALA A 1 437 ? -14.889 -15.732 -1.026 1.00 98.38 437 ALA A C 1
ATOM 3210 O O . ALA A 1 437 ? -15.493 -15.889 0.038 1.00 98.38 437 ALA A O 1
ATOM 3211 N N . ARG A 1 438 ? -14.795 -16.716 -1.924 1.00 98.38 438 ARG A N 1
ATOM 3212 C CA . ARG A 1 438 ? -15.317 -18.082 -1.727 1.00 98.38 438 ARG A CA 1
ATOM 3213 C C . ARG A 1 438 ? -14.411 -19.097 -2.401 1.00 98.38 438 ARG A C 1
ATOM 3215 O O . ARG A 1 438 ? -13.877 -18.813 -3.466 1.00 98.38 438 ARG A O 1
ATOM 3222 N N . GLY A 1 439 ? -14.298 -20.292 -1.838 1.00 97.94 439 GLY A N 1
ATOM 3223 C CA . GLY A 1 439 ? -13.537 -21.365 -2.468 1.00 97.94 439 GLY A CA 1
ATOM 3224 C C . GLY A 1 439 ? -13.098 -22.416 -1.468 1.00 97.94 439 GLY A C 1
ATOM 3225 O O . GLY A 1 439 ? -13.883 -22.802 -0.601 1.00 97.94 439 GLY A O 1
ATOM 3226 N N . SER A 1 440 ? -11.853 -22.866 -1.581 1.00 97.19 440 SER A N 1
ATOM 3227 C CA . SER A 1 440 ? -11.288 -23.863 -0.674 1.00 97.19 440 SER A CA 1
ATOM 3228 C C . SER A 1 440 ? -9.846 -23.579 -0.280 1.00 97.19 440 SER A C 1
ATOM 3230 O O . SER A 1 440 ? -9.089 -23.020 -1.071 1.00 97.19 440 SER A O 1
ATOM 3232 N N . VAL A 1 441 ? -9.460 -24.032 0.912 1.00 95.50 441 VAL A N 1
ATOM 3233 C CA . VAL A 1 441 ? -8.078 -24.016 1.418 1.00 95.50 441 VAL A CA 1
ATOM 3234 C C . VAL A 1 441 ? -7.594 -25.435 1.692 1.00 95.50 441 VAL A C 1
ATOM 3236 O O . VAL A 1 441 ? -8.379 -26.309 2.051 1.00 95.50 441 VAL A O 1
ATOM 3239 N N . ILE A 1 442 ? -6.297 -25.658 1.540 1.00 92.81 442 ILE A N 1
ATOM 3240 C CA . ILE A 1 442 ? -5.600 -26.885 1.912 1.00 92.81 442 ILE A CA 1
ATOM 3241 C C . ILE A 1 442 ? -4.561 -26.485 2.955 1.00 92.81 442 ILE A C 1
ATOM 3243 O O . ILE A 1 442 ? -3.642 -25.721 2.654 1.00 92.81 442 ILE A O 1
ATOM 3247 N N . GLU A 1 443 ? -4.732 -26.965 4.184 1.00 89.19 443 GLU A N 1
ATOM 3248 C CA . GLU A 1 443 ? -3.807 -26.686 5.285 1.00 89.19 443 GLU A CA 1
ATOM 3249 C C . GLU A 1 443 ? -2.452 -27.381 5.061 1.00 89.19 443 GLU A C 1
ATOM 3251 O O . GLU A 1 443 ? -2.412 -28.477 4.490 1.00 89.19 443 GLU A O 1
ATOM 3256 N N . PRO A 1 444 ? -1.336 -26.787 5.526 1.00 81.69 444 PRO A N 1
ATOM 3257 C CA . PRO A 1 444 ? -0.052 -27.475 5.528 1.00 81.69 444 PRO A CA 1
ATOM 3258 C C . PRO A 1 444 ? -0.115 -28.734 6.412 1.00 81.69 444 PRO A C 1
ATOM 3260 O O . PRO A 1 444 ? -0.840 -28.753 7.412 1.00 81.69 444 PRO A O 1
ATOM 3263 N N . PRO A 1 445 ? 0.676 -29.780 6.108 1.00 71.81 445 PRO A N 1
ATOM 3264 C CA . PRO A 1 445 ? 0.798 -30.926 6.996 1.00 71.81 445 PRO A CA 1
ATOM 3265 C C . PRO A 1 445 ? 1.332 -30.478 8.368 1.00 71.81 445 PRO A C 1
ATOM 3267 O O . PRO A 1 445 ? 2.182 -29.583 8.428 1.00 71.81 445 PRO A O 1
ATOM 3270 N N . PRO A 1 446 ? 0.870 -31.090 9.473 1.00 65.19 446 PRO A N 1
ATOM 3271 C CA . PRO A 1 446 ? 1.318 -30.723 10.809 1.00 65.19 446 PRO A CA 1
ATOM 3272 C C . PRO A 1 446 ? 2.831 -30.922 10.945 1.00 65.19 446 PRO A C 1
ATOM 3274 O O . PRO A 1 446 ? 3.370 -31.967 10.570 1.00 65.19 446 PRO A O 1
ATOM 3277 N N . THR A 1 447 ? 3.519 -29.927 11.503 1.00 56.03 447 THR A N 1
ATOM 3278 C CA . THR A 1 447 ? 4.950 -30.026 11.804 1.00 56.03 447 THR A CA 1
ATOM 3279 C C . THR A 1 447 ? 5.163 -31.110 12.869 1.00 56.03 447 THR A C 1
ATOM 3281 O O . THR A 1 447 ? 4.484 -31.076 13.900 1.00 56.03 447 THR A O 1
ATOM 3284 N N . PRO A 1 448 ? 6.068 -32.088 12.669 1.00 46.78 448 PRO A N 1
ATOM 3285 C CA . PRO A 1 448 ? 6.364 -33.074 13.701 1.00 46.78 448 PRO A CA 1
ATOM 3286 C C . PRO A 1 448 ? 6.908 -32.377 14.955 1.00 46.78 448 PRO A C 1
ATOM 3288 O O . PRO A 1 448 ? 7.708 -31.447 14.857 1.00 46.78 448 PRO A O 1
ATOM 3291 N N . ALA A 1 449 ? 6.460 -32.819 16.134 1.00 37.81 449 ALA A N 1
ATOM 3292 C CA . ALA A 1 449 ? 6.944 -32.289 17.406 1.00 37.81 449 ALA A CA 1
ATOM 3293 C C . ALA A 1 449 ? 8.478 -32.431 17.501 1.00 37.81 449 ALA A C 1
ATOM 3295 O O . ALA A 1 449 ? 9.013 -33.445 17.033 1.00 37.81 449 ALA A O 1
ATOM 3296 N N . PRO A 1 450 ? 9.192 -31.459 18.102 1.00 37.06 450 PRO A N 1
ATOM 3297 C CA . PRO A 1 450 ? 10.629 -31.584 18.307 1.00 37.06 450 PRO A CA 1
ATOM 3298 C C . PRO A 1 450 ? 10.929 -32.865 19.102 1.00 37.06 450 PRO A C 1
ATOM 3300 O O . PRO A 1 450 ? 10.151 -33.224 19.995 1.00 37.06 450 PRO A O 1
ATOM 3303 N N . PRO A 1 451 ? 12.029 -33.578 18.793 1.00 35.22 451 PRO A N 1
ATOM 3304 C CA . PRO A 1 451 ? 12.412 -34.751 19.561 1.00 35.22 451 PRO A CA 1
ATOM 3305 C C . PRO A 1 451 ? 12.584 -34.348 21.026 1.00 35.22 451 PRO A C 1
ATOM 3307 O O . PRO A 1 451 ? 13.226 -33.341 21.330 1.00 35.22 451 PRO A O 1
ATOM 3310 N N . THR A 1 452 ? 12.000 -35.127 21.937 1.00 32.50 452 THR A N 1
ATOM 3311 C CA . THR A 1 452 ? 12.200 -34.945 23.375 1.00 32.50 452 THR A CA 1
ATOM 3312 C C . THR A 1 452 ? 13.708 -34.904 23.639 1.00 32.50 452 THR A C 1
ATOM 3314 O O . THR A 1 452 ? 14.399 -35.828 23.193 1.00 32.50 452 THR A O 1
ATOM 3317 N N . PRO A 1 453 ? 14.251 -33.866 24.305 1.00 35.22 453 PRO A N 1
ATOM 3318 C CA . PRO A 1 453 ? 15.679 -33.808 24.578 1.00 35.22 453 PRO A CA 1
ATOM 3319 C C . PRO A 1 453 ? 16.088 -35.085 25.309 1.00 35.22 453 PRO A C 1
ATOM 3321 O O . PRO A 1 453 ? 15.439 -35.492 26.277 1.00 35.22 453 PRO A O 1
ATOM 3324 N N . ALA A 1 454 ? 17.133 -35.748 24.806 1.00 34.06 454 ALA A N 1
ATOM 3325 C CA . ALA A 1 454 ? 17.679 -36.926 25.458 1.00 34.06 454 ALA A CA 1
ATOM 3326 C C . ALA A 1 454 ? 17.997 -36.566 26.921 1.00 34.06 454 ALA A C 1
ATOM 3328 O O . ALA A 1 454 ? 18.551 -35.486 27.157 1.00 34.06 454 ALA A O 1
ATOM 3329 N N . PRO A 1 455 ? 17.641 -37.417 27.904 1.00 33.44 455 PRO A N 1
ATOM 3330 C CA . PRO A 1 455 ? 17.980 -37.155 29.294 1.00 33.44 455 PRO A CA 1
ATOM 3331 C C . PRO A 1 455 ? 19.481 -36.886 29.389 1.00 33.44 455 PRO A C 1
ATOM 3333 O O . PRO A 1 455 ? 20.289 -37.673 28.889 1.00 33.44 455 PRO A O 1
ATOM 3336 N N . LEU A 1 456 ? 19.834 -35.742 29.984 1.00 35.38 456 LEU A N 1
ATOM 3337 C CA . LEU A 1 456 ? 21.222 -35.376 30.237 1.00 35.38 456 LEU A CA 1
ATOM 3338 C C . LEU A 1 456 ? 21.918 -36.570 30.907 1.00 35.38 456 LEU A C 1
ATOM 3340 O O . LEU A 1 456 ? 21.360 -37.131 31.858 1.00 35.38 456 LEU A O 1
ATOM 3344 N N . PRO A 1 457 ? 23.107 -36.987 30.433 1.00 38.44 457 PRO A N 1
ATOM 3345 C CA . PRO A 1 457 ? 23.856 -38.023 31.121 1.00 38.44 457 PRO A CA 1
ATOM 3346 C C . PRO A 1 457 ? 24.078 -37.571 32.572 1.00 38.44 457 PRO A C 1
ATOM 3348 O O . PRO A 1 457 ? 24.341 -36.385 32.798 1.00 38.44 457 PRO A O 1
ATOM 3351 N N . PRO A 1 458 ? 23.946 -38.474 33.561 1.00 36.66 458 PRO A N 1
ATOM 3352 C CA . PRO A 1 458 ? 24.135 -38.110 34.955 1.00 36.66 458 PRO A CA 1
ATOM 3353 C C . PRO A 1 458 ? 25.508 -37.458 35.115 1.00 36.66 458 PRO A C 1
ATOM 3355 O O . PRO A 1 458 ? 26.528 -38.023 34.715 1.00 36.66 458 PRO A O 1
ATOM 3358 N N . THR A 1 459 ? 25.527 -36.251 35.677 1.00 35.31 459 THR A N 1
ATOM 3359 C CA . THR A 1 459 ? 26.765 -35.566 36.047 1.00 35.31 459 THR A CA 1
ATOM 3360 C C . THR A 1 459 ? 27.583 -36.500 36.939 1.00 35.31 459 THR A C 1
ATOM 3362 O O . THR A 1 459 ? 27.046 -36.961 37.953 1.00 35.31 459 THR A O 1
ATOM 3365 N N . PRO A 1 460 ? 28.850 -36.811 36.608 1.00 35.41 460 PRO A N 1
ATOM 3366 C CA . PRO A 1 460 ? 29.661 -37.641 37.478 1.00 35.41 460 PRO A CA 1
ATOM 3367 C C . PRO A 1 460 ? 29.849 -36.901 38.802 1.00 35.41 460 PRO A C 1
ATOM 3369 O O . PRO A 1 460 ? 30.333 -35.769 38.833 1.00 35.41 460 PRO A O 1
ATOM 3372 N N . ASN A 1 461 ? 29.419 -37.539 39.892 1.00 34.06 461 ASN A N 1
ATOM 3373 C CA . ASN A 1 461 ? 29.670 -37.073 41.249 1.00 34.06 461 ASN A CA 1
ATOM 3374 C C . ASN A 1 461 ? 31.162 -36.759 41.392 1.00 34.06 461 ASN A C 1
ATOM 3376 O O . ASN A 1 461 ? 32.002 -37.645 41.231 1.00 34.06 461 ASN A O 1
ATOM 3380 N N . ALA A 1 462 ? 31.482 -35.513 41.737 1.00 38.06 462 ALA A N 1
ATOM 3381 C CA . ALA A 1 462 ? 32.801 -35.132 42.216 1.00 38.06 462 ALA A CA 1
ATOM 3382 C C . ALA A 1 462 ? 33.013 -35.742 43.613 1.00 38.06 462 ALA A C 1
ATOM 3384 O O . ALA A 1 462 ? 32.897 -35.075 44.638 1.00 38.06 462 ALA A O 1
ATOM 3385 N N . GLY A 1 463 ? 33.269 -37.049 43.643 1.00 31.83 463 GLY A N 1
ATOM 3386 C CA . GLY A 1 463 ? 33.803 -37.766 44.788 1.00 31.83 463 GLY A CA 1
ATOM 3387 C C . GLY A 1 463 ? 35.322 -37.776 44.692 1.00 31.83 463 GLY A C 1
ATOM 3388 O O . GLY A 1 463 ? 35.897 -38.398 43.804 1.00 31.83 463 GLY A O 1
ATOM 3389 N N . SER A 1 464 ? 35.973 -37.064 45.603 1.00 32.31 464 SER A N 1
ATOM 3390 C CA . SER A 1 464 ? 37.414 -37.115 45.811 1.00 32.31 464 SER A CA 1
ATOM 3391 C C . SER A 1 464 ? 37.859 -38.509 46.266 1.00 32.31 464 SER A C 1
ATOM 3393 O O . SER A 1 464 ? 37.419 -38.951 47.325 1.00 32.31 464 SER A O 1
ATOM 3395 N N . SER A 1 465 ? 38.804 -39.139 45.565 1.00 31.97 465 SER A N 1
ATOM 3396 C CA . SER A 1 465 ? 39.889 -39.905 46.204 1.00 31.97 465 SER A CA 1
ATOM 3397 C C . SER A 1 465 ? 40.928 -40.385 45.189 1.00 31.97 465 SER A C 1
ATOM 3399 O O . SER A 1 465 ? 40.596 -41.001 44.182 1.00 31.97 465 SER A O 1
ATOM 3401 N N . ASN A 1 466 ? 42.187 -40.106 45.527 1.00 30.80 466 ASN A N 1
ATOM 3402 C CA . ASN A 1 466 ? 43.439 -40.617 44.969 1.00 30.80 466 ASN A CA 1
ATOM 3403 C C . ASN A 1 466 ? 43.426 -42.109 44.593 1.00 30.80 466 ASN A C 1
ATOM 3405 O O . ASN A 1 466 ? 42.896 -42.924 45.344 1.00 30.80 466 ASN A O 1
ATOM 3409 N N . GLY A 1 467 ? 44.176 -42.483 43.552 1.00 29.91 467 GLY A N 1
ATOM 3410 C CA . GLY A 1 467 ? 44.591 -43.875 43.364 1.00 29.91 467 GLY A CA 1
ATOM 3411 C C . GLY A 1 467 ? 45.268 -44.160 42.026 1.00 29.91 467 GLY A C 1
ATOM 3412 O O . GLY A 1 467 ? 44.650 -44.052 40.981 1.00 29.91 467 GLY A O 1
ATOM 3413 N N . HIS A 1 468 ? 46.545 -44.514 42.100 1.00 28.69 468 HIS A N 1
ATOM 3414 C CA . HIS A 1 468 ? 47.464 -44.925 41.039 1.00 28.69 468 HIS A CA 1
ATOM 3415 C C . HIS A 1 468 ? 47.017 -46.070 40.096 1.00 28.69 468 HIS A C 1
ATOM 3417 O O . HIS A 1 468 ? 46.338 -46.997 40.521 1.00 28.69 468 HIS A O 1
ATOM 3423 N N . ALA A 1 469 ? 47.649 -46.043 38.910 1.00 29.48 469 ALA A N 1
ATOM 3424 C CA . ALA A 1 469 ? 48.255 -47.152 38.146 1.00 29.48 469 ALA A CA 1
ATOM 3425 C C . ALA A 1 469 ? 47.418 -48.006 37.161 1.00 29.48 469 ALA A C 1
ATOM 3427 O O . ALA A 1 469 ? 46.449 -48.657 37.524 1.00 29.48 469 ALA A O 1
ATOM 3428 N N . ASP A 1 470 ? 47.959 -48.023 35.933 1.00 28.36 470 ASP A N 1
ATOM 3429 C CA . ASP A 1 470 ? 48.204 -49.137 35.001 1.00 28.36 470 ASP A CA 1
ATOM 3430 C C . ASP A 1 470 ? 47.071 -50.028 34.453 1.00 28.36 470 ASP A C 1
ATOM 3432 O O . ASP A 1 470 ? 46.326 -50.667 35.185 1.00 28.36 470 ASP A O 1
ATOM 3436 N N . GLY A 1 471 ? 47.114 -50.228 33.124 1.00 28.05 471 GLY A N 1
ATOM 3437 C CA . GLY A 1 471 ? 46.913 -51.558 32.526 1.00 28.05 471 GLY A CA 1
ATOM 3438 C C . GLY A 1 471 ? 45.761 -51.744 31.525 1.00 28.05 471 GLY A C 1
ATOM 3439 O O . GLY A 1 471 ? 44.632 -51.977 31.922 1.00 28.05 471 GLY A O 1
ATOM 3440 N N . ASN A 1 472 ? 46.119 -51.724 30.236 1.00 28.94 472 ASN A N 1
ATOM 3441 C CA . ASN A 1 472 ? 45.769 -52.655 29.142 1.00 28.94 472 ASN A CA 1
ATOM 3442 C C . ASN A 1 472 ? 44.332 -53.173 28.835 1.00 28.94 472 ASN A C 1
ATOM 3444 O O . ASN A 1 472 ? 43.595 -53.643 29.689 1.00 28.94 472 ASN A O 1
ATOM 3448 N N . ASP A 1 473 ? 44.111 -53.278 27.511 1.00 31.48 473 ASP A N 1
ATOM 3449 C CA . ASP A 1 473 ? 43.370 -54.301 26.736 1.00 31.48 473 ASP A CA 1
ATOM 3450 C C . ASP A 1 473 ? 41.836 -54.241 26.491 1.00 31.48 473 ASP A C 1
ATOM 3452 O O . ASP A 1 473 ? 41.004 -54.621 27.302 1.00 31.48 473 ASP A O 1
ATOM 3456 N N . ALA A 1 474 ? 41.516 -53.861 25.242 1.00 31.58 474 ALA A N 1
ATOM 3457 C CA . ALA A 1 474 ? 40.907 -54.667 24.162 1.00 31.58 474 ALA A CA 1
ATOM 3458 C C . ALA A 1 474 ? 39.481 -55.299 24.240 1.00 31.58 474 ALA A C 1
ATOM 3460 O O . ALA A 1 474 ? 39.191 -56.179 25.038 1.00 31.58 474 ALA A O 1
ATOM 3461 N N . ASN A 1 475 ? 38.740 -55.023 23.145 1.00 30.23 475 ASN A N 1
ATOM 3462 C CA . ASN A 1 475 ? 37.866 -55.900 22.324 1.00 30.23 475 ASN A CA 1
ATOM 3463 C C . ASN A 1 475 ? 36.387 -56.211 22.675 1.00 30.23 475 ASN A C 1
ATOM 3465 O O . ASN A 1 475 ? 36.061 -56.713 23.740 1.00 30.23 475 ASN A O 1
ATOM 3469 N N . GLY A 1 476 ? 35.539 -56.121 21.624 1.00 28.83 476 GLY A N 1
ATOM 3470 C CA . GLY A 1 476 ? 34.371 -57.004 21.376 1.00 28.83 476 GLY A CA 1
ATOM 3471 C C . GLY A 1 476 ? 33.002 -56.309 21.237 1.00 28.83 476 GLY A C 1
ATOM 3472 O O . GLY A 1 476 ? 32.325 -56.084 22.224 1.00 28.83 476 GLY A O 1
ATOM 3473 N N . ARG A 1 477 ? 32.603 -55.799 20.059 1.00 28.19 477 ARG A N 1
ATOM 3474 C CA . ARG A 1 477 ? 31.678 -56.411 19.061 1.00 28.19 477 ARG A CA 1
ATOM 3475 C C . ARG A 1 477 ? 30.343 -57.024 19.568 1.00 28.19 477 ARG A C 1
ATOM 3477 O O . ARG A 1 477 ? 30.332 -58.135 20.069 1.00 28.19 477 ARG A O 1
ATOM 3484 N N . ALA A 1 478 ? 29.258 -56.341 19.171 1.00 29.19 478 ALA A N 1
ATOM 3485 C CA . ALA A 1 478 ? 28.095 -56.801 18.378 1.00 29.19 478 ALA A CA 1
ATOM 3486 C C . ALA A 1 478 ? 27.002 -57.748 18.946 1.00 29.19 478 ALA A C 1
ATOM 3488 O O . ALA A 1 478 ? 27.288 -58.849 19.396 1.00 29.19 478 ALA A O 1
ATOM 3489 N N . ALA A 1 479 ? 25.744 -57.344 18.663 1.00 27.64 479 ALA A N 1
ATOM 3490 C CA . ALA A 1 479 ? 24.648 -58.107 18.018 1.00 27.64 479 ALA A CA 1
ATOM 3491 C C . ALA A 1 479 ? 23.311 -58.290 18.791 1.00 27.64 479 ALA A C 1
ATOM 3493 O O . ALA A 1 479 ? 23.232 -59.028 19.760 1.00 27.64 479 ALA A O 1
ATOM 3494 N N . ASN A 1 480 ? 22.270 -57.634 18.247 1.00 28.03 480 ASN A N 1
ATOM 3495 C CA . ASN A 1 480 ? 20.939 -58.106 17.797 1.00 28.03 480 ASN A CA 1
ATOM 3496 C C . ASN A 1 480 ? 20.052 -59.096 18.594 1.00 28.03 480 ASN A C 1
ATOM 3498 O O . ASN A 1 480 ? 20.479 -60.179 18.972 1.00 28.03 480 ASN A O 1
ATOM 3502 N N . GLY A 1 481 ? 18.737 -58.792 18.567 1.00 26.86 481 GLY A N 1
ATOM 3503 C CA . GLY A 1 481 ? 17.585 -59.716 18.703 1.00 26.86 481 GLY A CA 1
ATOM 3504 C C . GLY A 1 481 ? 16.528 -59.168 19.678 1.00 26.86 481 GLY A C 1
ATOM 3505 O O . GLY A 1 481 ? 16.788 -59.131 20.869 1.00 26.86 481 GLY A O 1
ATOM 3506 N N . VAL A 1 482 ? 15.442 -58.497 19.262 1.00 29.72 482 VAL A N 1
ATOM 3507 C CA . VAL A 1 482 ? 14.157 -59.005 18.711 1.00 29.72 482 VAL A CA 1
ATOM 3508 C C . VAL A 1 482 ? 13.551 -60.159 19.522 1.00 29.72 482 VAL A C 1
ATOM 3510 O O . VAL A 1 482 ? 14.042 -61.272 19.393 1.00 29.72 482 VAL A O 1
ATOM 3513 N N . ASP A 1 483 ? 12.447 -59.917 20.249 1.00 29.03 483 ASP A N 1
ATOM 3514 C CA . ASP A 1 483 ? 11.205 -60.704 20.101 1.00 29.03 483 ASP A CA 1
ATOM 3515 C C . ASP A 1 483 ? 9.965 -60.048 20.759 1.00 29.03 483 ASP A C 1
ATOM 3517 O O . ASP A 1 483 ? 10.053 -59.262 21.701 1.00 29.03 483 ASP A O 1
ATOM 3521 N N . ASN A 1 484 ? 8.814 -60.399 20.189 1.00 28.20 484 ASN A N 1
ATOM 3522 C CA . ASN A 1 484 ? 7.435 -59.976 20.406 1.00 28.20 484 ASN A CA 1
ATOM 3523 C C . ASN A 1 484 ? 6.762 -60.625 21.632 1.00 28.20 484 ASN A C 1
ATOM 3525 O O . ASN A 1 484 ? 7.156 -61.706 22.061 1.00 28.20 484 ASN A O 1
ATOM 3529 N N . GLY A 1 485 ? 5.609 -60.091 22.074 1.00 26.06 485 GLY A N 1
ATOM 3530 C CA . GLY A 1 485 ? 4.674 -60.925 22.843 1.00 26.06 485 GLY A CA 1
ATOM 3531 C C . GLY A 1 485 ? 3.455 -60.286 23.520 1.00 26.06 485 GLY A C 1
ATOM 3532 O O . GLY A 1 485 ? 3.492 -60.035 24.712 1.00 26.06 485 GLY A O 1
ATOM 3533 N N . ARG A 1 486 ? 2.338 -60.260 22.774 1.00 28.52 486 ARG A N 1
ATOM 3534 C CA . ARG A 1 486 ? 0.946 -60.601 23.176 1.00 28.52 486 ARG A CA 1
ATOM 3535 C C . ARG A 1 486 ? 0.100 -59.702 24.102 1.00 28.52 486 ARG A C 1
ATOM 3537 O O . ARG A 1 486 ? 0.492 -59.257 25.169 1.00 28.52 486 ARG A O 1
ATOM 3544 N N . ALA A 1 487 ? -1.158 -59.594 23.666 1.00 27.56 487 ALA A N 1
ATOM 3545 C CA . ALA A 1 487 ? -2.322 -58.965 24.283 1.00 27.56 487 ALA A CA 1
ATOM 3546 C C . ALA A 1 487 ? -3.182 -59.948 25.109 1.00 27.56 487 ALA A C 1
ATOM 3548 O O . ALA A 1 487 ? -3.182 -61.148 24.824 1.00 27.56 487 ALA A O 1
ATOM 3549 N N . ALA A 1 488 ? -3.996 -59.419 26.035 1.00 29.20 488 ALA A N 1
ATOM 3550 C CA . ALA A 1 488 ? -5.238 -60.036 26.524 1.00 29.20 488 ALA A CA 1
ATOM 3551 C C . ALA A 1 488 ? -6.208 -58.985 27.123 1.00 29.20 488 ALA A C 1
ATOM 3553 O O . ALA A 1 488 ? -5.781 -58.015 27.741 1.00 29.20 488 ALA A O 1
ATOM 3554 N N . ASN A 1 489 ? -7.507 -59.214 26.896 1.00 26.95 489 ASN A N 1
ATOM 3555 C CA . ASN A 1 489 ? -8.684 -58.359 27.130 1.00 26.95 489 ASN A CA 1
ATOM 3556 C C . ASN A 1 489 ? -9.208 -58.318 28.586 1.00 26.95 489 ASN A C 1
ATOM 3558 O O . ASN A 1 489 ? -9.022 -59.279 29.328 1.00 26.95 489 ASN A O 1
ATOM 3562 N N . GLY A 1 490 ? -10.029 -57.301 28.911 1.00 26.75 490 GLY A N 1
ATOM 3563 C CA . GLY A 1 490 ? -11.012 -57.337 30.012 1.00 26.75 490 GLY A CA 1
ATOM 3564 C C . GLY A 1 490 ? -11.817 -56.034 30.216 1.00 26.75 490 GLY A C 1
ATOM 3565 O O . GLY A 1 490 ? -11.235 -55.011 30.552 1.00 26.75 490 GLY A O 1
ATOM 3566 N N . LEU A 1 491 ? -13.142 -56.099 30.007 1.00 25.78 491 LEU A N 1
ATOM 3567 C CA . LEU A 1 491 ? -14.206 -55.109 30.331 1.00 25.78 491 LEU A CA 1
ATOM 3568 C C . LEU A 1 491 ? -14.401 -55.034 31.880 1.00 25.78 491 LEU A C 1
ATOM 3570 O O . LEU A 1 491 ? -14.020 -55.991 32.543 1.00 25.78 491 LEU A O 1
ATOM 3574 N N . ASP A 1 492 ? -14.939 -54.019 32.581 1.00 26.86 492 ASP A N 1
ATOM 3575 C CA . ASP A 1 492 ? -16.165 -53.220 32.396 1.00 26.86 492 ASP A CA 1
ATOM 3576 C C . ASP A 1 492 ? -16.292 -52.079 33.466 1.00 26.86 492 ASP A C 1
ATOM 3578 O O . ASP A 1 492 ? -15.805 -52.216 34.588 1.00 26.86 492 ASP A O 1
ATOM 3582 N N . SER A 1 493 ? -17.078 -51.040 33.132 1.00 26.92 493 SER A N 1
ATOM 3583 C CA . SER A 1 493 ? -17.901 -50.120 33.964 1.00 26.92 493 SER A CA 1
ATOM 3584 C C . SER A 1 493 ? -17.293 -48.996 34.848 1.00 26.92 493 SER A C 1
ATOM 3586 O O . SER A 1 493 ? -16.501 -49.247 35.750 1.00 26.92 493 SER A O 1
ATOM 3588 N N . GLY A 1 494 ? -17.790 -47.746 34.675 1.00 26.30 494 GLY A N 1
ATOM 3589 C CA . GLY A 1 494 ? -17.757 -46.711 35.738 1.00 26.30 494 GLY A CA 1
ATOM 3590 C C . GLY A 1 494 ? -17.508 -45.218 35.403 1.00 26.30 494 GLY A C 1
ATOM 3591 O O . GLY A 1 494 ? -16.612 -44.633 35.984 1.00 26.30 494 GLY A O 1
ATOM 3592 N N . VAL A 1 495 ? -18.294 -44.598 34.511 1.00 27.72 495 VAL A N 1
ATOM 3593 C CA . VAL A 1 495 ? -18.868 -43.217 34.575 1.00 27.72 495 VAL A CA 1
ATOM 3594 C C . VAL A 1 495 ? -18.028 -41.994 35.087 1.00 27.72 495 VAL A C 1
ATOM 3596 O O . VAL A 1 495 ? -17.740 -41.874 36.271 1.00 27.72 495 VAL A O 1
ATOM 3599 N N . VAL A 1 496 ? -17.893 -40.990 34.183 1.00 26.70 496 VAL A N 1
ATOM 3600 C CA . VAL A 1 496 ? -17.721 -39.502 34.325 1.00 26.70 496 VAL A CA 1
ATOM 3601 C C . VAL A 1 496 ? -16.339 -38.855 34.042 1.00 26.70 496 VAL A C 1
ATOM 3603 O O . VAL A 1 496 ? -15.364 -39.069 34.749 1.00 26.70 496 VAL A O 1
ATOM 3606 N N . ASN A 1 497 ? -16.381 -37.916 33.071 1.00 27.88 497 ASN A N 1
ATOM 3607 C CA . ASN A 1 497 ? -15.423 -36.873 32.637 1.00 27.88 497 ASN A CA 1
ATOM 3608 C C . ASN A 1 497 ? -14.152 -37.356 31.905 1.00 27.88 497 ASN A C 1
ATOM 3610 O O . ASN A 1 497 ? -13.356 -38.097 32.447 1.00 27.88 497 ASN A O 1
ATOM 3614 N N . GLY A 1 498 ? -13.824 -36.953 30.675 1.00 26.61 498 GLY A N 1
ATOM 3615 C CA . GLY A 1 498 ? -14.299 -35.843 29.852 1.00 26.61 498 GLY A CA 1
ATOM 3616 C C . GLY A 1 498 ? -13.096 -35.172 29.181 1.00 26.61 498 GLY A C 1
ATOM 3617 O O . GLY A 1 498 ? -12.526 -34.266 29.774 1.00 26.61 498 GLY A O 1
ATOM 3618 N N . ARG A 1 499 ? -12.727 -35.641 27.976 1.00 27.89 499 ARG A N 1
ATOM 3619 C CA . ARG A 1 499 ? -12.047 -34.953 26.845 1.00 27.89 499 ARG A CA 1
ATOM 3620 C C . ARG A 1 499 ? -11.199 -35.950 26.051 1.00 27.89 499 ARG A C 1
ATOM 3622 O O . ARG A 1 499 ? -10.200 -36.472 26.531 1.00 27.89 499 ARG A O 1
ATOM 3629 N N . ALA A 1 500 ? -11.655 -36.219 24.833 1.00 27.61 500 ALA A N 1
ATOM 3630 C CA . ALA A 1 500 ? -11.031 -37.118 23.881 1.00 27.61 500 ALA A CA 1
ATOM 3631 C C . ALA A 1 500 ? -9.808 -36.453 23.232 1.00 27.61 500 ALA A C 1
ATOM 3633 O O . ALA A 1 500 ? -9.948 -35.461 22.523 1.00 27.61 500 ALA A O 1
ATOM 3634 N N . ASN A 1 501 ? -8.632 -37.046 23.437 1.00 30.48 501 ASN A N 1
ATOM 3635 C CA . ASN A 1 501 ? -7.523 -36.976 22.493 1.00 30.48 501 ASN A CA 1
ATOM 3636 C C . ASN A 1 501 ? -7.567 -38.257 21.657 1.00 30.48 501 ASN A C 1
ATOM 3638 O O . ASN A 1 501 ? -7.311 -39.344 22.168 1.00 30.48 501 ASN A O 1
ATOM 3642 N N . GLY A 1 502 ? -7.911 -38.123 20.380 1.00 26.64 502 GLY A N 1
ATOM 3643 C CA . GLY A 1 502 ? -7.888 -39.208 19.405 1.00 26.64 502 GLY A CA 1
ATOM 3644 C C . GLY A 1 502 ? -7.479 -38.662 18.046 1.00 26.64 502 GLY A C 1
ATOM 3645 O O . GLY A 1 502 ? -8.332 -38.362 17.222 1.00 26.64 502 GLY A O 1
ATOM 3646 N N . HIS A 1 503 ? -6.173 -38.499 17.830 1.00 33.88 503 HIS A N 1
ATOM 3647 C CA . HIS A 1 503 ? -5.613 -38.384 16.485 1.00 33.88 503 HIS A CA 1
ATOM 3648 C C . HIS A 1 503 ? -5.528 -39.793 15.896 1.00 33.88 503 HIS A C 1
ATOM 3650 O O . HIS A 1 503 ? -4.673 -40.586 16.288 1.00 33.88 503 HIS A O 1
ATOM 3656 N N . ALA A 1 504 ? -6.431 -40.105 14.969 1.00 27.86 504 ALA A N 1
ATOM 3657 C CA . ALA A 1 504 ? -6.246 -41.209 14.042 1.00 27.86 504 ALA A CA 1
ATOM 3658 C C . ALA A 1 504 ? -5.426 -40.701 12.848 1.00 27.86 504 ALA A C 1
ATOM 3660 O O . ALA A 1 504 ? -5.776 -39.709 12.210 1.00 27.86 504 ALA A O 1
ATOM 3661 N N . ALA A 1 505 ? -4.314 -41.383 12.587 1.00 31.62 505 ALA A N 1
ATOM 3662 C CA . ALA A 1 505 ? -3.466 -41.192 11.424 1.00 31.62 505 ALA A CA 1
ATOM 3663 C C . ALA A 1 505 ? -4.194 -41.587 10.126 1.00 31.62 505 ALA A C 1
ATOM 3665 O O . ALA A 1 505 ? -4.911 -42.587 10.097 1.00 31.62 505 ALA A O 1
ATOM 3666 N N . GLY A 1 506 ? -3.935 -40.834 9.050 1.00 33.50 506 GLY A N 1
ATOM 3667 C CA . GLY A 1 506 ? -4.299 -41.191 7.676 1.00 33.50 506 GLY A CA 1
ATOM 3668 C C . GLY A 1 506 ? -5.443 -40.373 7.075 1.00 33.50 506 GLY A C 1
ATOM 3669 O O . GLY A 1 506 ? -6.520 -40.907 6.836 1.00 33.50 506 GLY A O 1
ATOM 3670 N N . ALA A 1 507 ? -5.205 -39.101 6.756 1.00 35.78 507 ALA A N 1
ATOM 3671 C CA . ALA A 1 507 ? -6.042 -38.358 5.817 1.00 35.78 507 ALA A CA 1
ATOM 3672 C C . ALA A 1 507 ? -5.125 -37.569 4.878 1.00 35.78 507 ALA A C 1
ATOM 3674 O O . ALA A 1 507 ? -4.288 -36.795 5.339 1.00 35.78 507 ALA A O 1
ATOM 3675 N N . GLY A 1 508 ? -5.243 -37.805 3.567 1.00 47.25 508 GLY A N 1
ATOM 3676 C CA . GLY A 1 508 ? -4.637 -36.927 2.565 1.00 47.25 508 GLY A CA 1
ATOM 3677 C C . GLY A 1 508 ? -5.134 -35.493 2.754 1.00 47.25 508 GLY A C 1
ATOM 3678 O O . GLY A 1 508 ? -6.188 -35.286 3.351 1.00 47.25 508 GLY A O 1
ATOM 3679 N N . ALA A 1 509 ? -4.374 -34.508 2.281 1.00 61.12 509 ALA A N 1
ATOM 3680 C CA . ALA A 1 509 ? -4.721 -33.103 2.464 1.00 61.12 509 ALA A CA 1
ATOM 3681 C C . ALA A 1 509 ? -6.123 -32.812 1.888 1.00 61.12 509 ALA A C 1
ATOM 3683 O O . ALA A 1 509 ? -6.353 -32.934 0.684 1.00 61.12 509 ALA A O 1
ATOM 3684 N N . VAL A 1 510 ? -7.083 -32.505 2.766 1.00 78.62 510 VAL A N 1
ATOM 3685 C CA . VAL A 1 510 ? -8.487 -32.274 2.403 1.00 78.62 510 VAL A CA 1
ATOM 3686 C C . VAL A 1 510 ? -8.677 -30.792 2.106 1.00 78.62 510 VAL A C 1
ATOM 3688 O O . VAL A 1 510 ? -8.335 -29.947 2.929 1.00 78.62 510 VAL A O 1
ATOM 3691 N N . ALA A 1 511 ? -9.257 -30.480 0.948 1.00 89.12 511 ALA A N 1
ATOM 3692 C CA . ALA A 1 511 ? -9.683 -29.124 0.630 1.00 89.12 511 ALA A CA 1
ATOM 3693 C C . ALA A 1 511 ? -10.913 -28.749 1.476 1.00 89.12 511 ALA A C 1
ATOM 3695 O O . ALA A 1 511 ? -11.967 -29.381 1.374 1.00 89.12 511 ALA A O 1
ATOM 3696 N N . LEU A 1 512 ? -10.776 -27.726 2.316 1.00 93.38 512 LEU A N 1
ATOM 3697 C CA . LEU A 1 512 ? -11.821 -27.232 3.207 1.00 93.38 512 LEU A CA 1
ATOM 3698 C C . LEU A 1 512 ? -12.562 -26.067 2.544 1.00 93.38 512 LEU A C 1
ATOM 3700 O O . LEU A 1 512 ? -11.909 -25.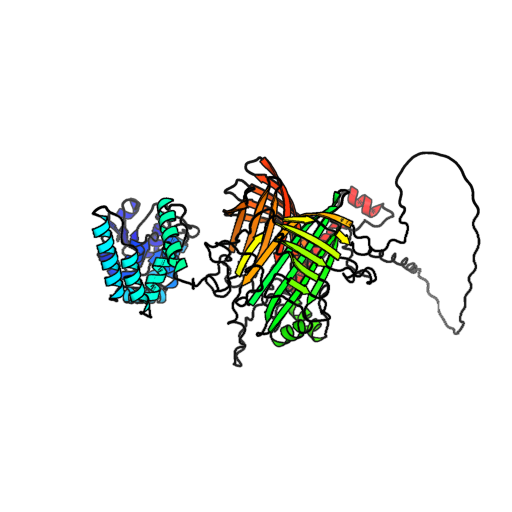098 2.151 1.00 93.38 512 LEU A O 1
ATOM 3704 N N . PRO A 1 513 ? -13.901 -26.118 2.414 1.00 97.19 513 PRO A N 1
ATOM 3705 C CA . PRO A 1 513 ? -14.668 -25.021 1.844 1.00 97.19 513 PRO A CA 1
ATOM 3706 C C . PRO A 1 513 ? -14.664 -23.813 2.783 1.00 97.19 513 PRO A C 1
ATOM 3708 O O . PRO A 1 513 ? -14.903 -23.942 3.985 1.00 97.19 513 PRO A O 1
ATOM 3711 N N . VAL A 1 514 ? -14.440 -22.633 2.214 1.00 98.00 514 VAL A N 1
ATOM 3712 C CA . VAL A 1 514 ? -14.334 -21.372 2.950 1.00 98.00 514 VAL A CA 1
ATOM 3713 C C . VAL A 1 514 ? -15.045 -20.232 2.230 1.00 98.00 514 VAL A C 1
ATOM 3715 O O . VAL A 1 514 ? -15.220 -20.236 1.007 1.00 98.00 514 VAL A O 1
ATOM 3718 N N . GLN A 1 515 ? -15.445 -19.226 3.002 1.00 98.25 515 GLN A N 1
ATOM 3719 C CA . GLN A 1 515 ? -16.024 -17.985 2.497 1.00 98.25 515 GLN A CA 1
ATOM 3720 C C . GLN A 1 515 ? -15.664 -16.802 3.399 1.00 98.25 515 GLN A C 1
ATOM 3722 O O . GLN A 1 515 ? -15.418 -16.987 4.588 1.00 98.25 515 GLN A O 1
ATOM 3727 N N . GLY A 1 516 ? -15.704 -15.589 2.859 1.00 96.88 516 GLY A N 1
ATOM 3728 C CA . GLY A 1 516 ? -15.551 -14.367 3.639 1.00 96.88 516 GLY A CA 1
ATOM 3729 C C . GLY A 1 516 ? -15.369 -13.128 2.770 1.00 96.88 516 GLY A C 1
ATOM 3730 O O . GLY A 1 516 ? -15.924 -13.048 1.668 1.00 96.88 516 GLY A O 1
ATOM 3731 N N . ASP A 1 517 ? -14.611 -12.167 3.283 1.00 96.62 517 ASP A N 1
ATOM 3732 C CA . ASP A 1 517 ? -14.342 -10.889 2.634 1.00 96.62 517 ASP A CA 1
ATOM 3733 C C . ASP A 1 517 ? -12.948 -10.898 2.000 1.00 96.62 517 ASP A C 1
ATOM 3735 O O . ASP A 1 517 ? -11.979 -11.401 2.570 1.00 96.62 517 ASP A O 1
ATOM 3739 N N . GLY A 1 518 ? -12.858 -10.339 0.801 1.00 97.25 518 GLY A N 1
ATOM 3740 C CA . GLY A 1 518 ? -11.629 -10.177 0.045 1.00 97.25 518 GLY A CA 1
ATOM 3741 C C . GLY A 1 518 ? -11.291 -8.716 -0.220 1.00 97.25 518 GLY A C 1
ATOM 3742 O O . GLY A 1 518 ? -12.140 -7.828 -0.091 1.00 97.25 518 GLY A O 1
ATOM 3743 N N . TRP A 1 519 ? -10.048 -8.501 -0.624 1.00 97.75 519 TRP A N 1
ATOM 3744 C CA . TRP A 1 519 ? -9.453 -7.219 -0.973 1.00 97.75 519 TRP A CA 1
ATOM 3745 C C . TRP A 1 519 ? -8.531 -7.417 -2.175 1.00 97.75 519 TRP A C 1
ATOM 3747 O O . TRP A 1 519 ? -7.832 -8.430 -2.245 1.00 97.75 519 TRP A O 1
ATOM 3757 N N . TYR A 1 520 ? -8.519 -6.455 -3.094 1.00 97.81 520 TYR A N 1
ATOM 3758 C CA . TYR A 1 520 ? -7.585 -6.428 -4.218 1.00 97.81 520 TYR A CA 1
ATOM 3759 C C . TYR A 1 520 ? -6.889 -5.073 -4.289 1.00 97.81 520 TYR A C 1
ATOM 3761 O O . TYR A 1 520 ? -7.568 -4.049 -4.266 1.00 97.81 520 TYR A O 1
ATOM 3769 N N . ASP A 1 521 ? -5.565 -5.082 -4.405 1.00 96.06 521 ASP A N 1
ATOM 3770 C CA . ASP A 1 521 ? -4.743 -3.897 -4.632 1.00 96.06 521 ASP A CA 1
ATOM 3771 C C . ASP A 1 521 ? -3.942 -4.022 -5.921 1.00 96.06 521 ASP A C 1
ATOM 3773 O O . ASP A 1 521 ? -3.434 -5.093 -6.263 1.00 96.06 521 ASP A O 1
ATOM 3777 N N . HIS A 1 522 ? -3.819 -2.894 -6.619 1.00 96.19 522 HIS A N 1
ATOM 3778 C CA . HIS A 1 522 ? -3.007 -2.776 -7.821 1.00 96.19 522 HIS A CA 1
ATOM 3779 C C . HIS A 1 522 ? -2.197 -1.487 -7.786 1.00 96.19 522 HIS A C 1
ATOM 3781 O O . HIS A 1 522 ? -2.765 -0.388 -7.822 1.00 96.19 522 HIS A O 1
ATOM 3787 N N . GLU A 1 523 ? -0.875 -1.615 -7.721 1.00 92.00 523 GLU A N 1
ATOM 3788 C CA . GLU A 1 523 ? 0.045 -0.480 -7.636 1.00 92.00 523 GLU A CA 1
ATOM 3789 C C . GLU A 1 523 ? 1.138 -0.573 -8.705 1.00 92.00 523 GLU A C 1
ATOM 3791 O O . GLU A 1 523 ? 1.718 -1.631 -8.921 1.00 92.00 523 GLU A O 1
ATOM 3796 N N . PHE A 1 524 ? 1.426 0.525 -9.408 1.00 92.12 524 PHE A N 1
ATOM 3797 C CA . PHE A 1 524 ? 2.332 0.523 -10.558 1.00 92.12 524 PHE A CA 1
ATOM 3798 C C . PHE A 1 524 ? 2.955 1.898 -10.830 1.00 92.12 524 PHE A C 1
ATOM 3800 O O . PHE A 1 524 ? 2.281 2.922 -10.781 1.00 92.12 524 PHE A O 1
ATOM 3807 N N . GLY A 1 525 ? 4.253 1.951 -11.140 1.00 85.50 525 GLY A N 1
ATOM 3808 C CA . GLY A 1 525 ? 4.948 3.209 -11.432 1.00 85.50 525 GLY A CA 1
ATOM 3809 C C . GLY A 1 525 ? 6.477 3.158 -11.355 1.00 85.50 525 GLY A C 1
ATOM 3810 O O . GLY A 1 525 ? 7.081 2.167 -11.763 1.00 85.50 525 GLY A O 1
ATOM 3811 N N . GLY A 1 526 ? 7.105 4.267 -10.937 1.00 73.56 526 GLY A N 1
ATOM 3812 C CA . GLY A 1 526 ? 8.568 4.443 -10.807 1.00 73.56 526 GLY A CA 1
ATOM 3813 C C . GLY A 1 526 ? 9.306 4.919 -12.077 1.00 73.56 526 GLY A C 1
ATOM 3814 O O . GLY A 1 526 ? 8.785 4.762 -13.184 1.00 73.56 526 GLY A O 1
ATOM 3815 N N . ASP A 1 527 ? 10.512 5.499 -11.944 1.00 65.31 527 ASP A N 1
ATOM 3816 C CA . ASP A 1 527 ? 11.339 5.999 -13.068 1.00 65.31 527 ASP A CA 1
ATOM 3817 C C . ASP A 1 527 ? 12.432 5.009 -13.515 1.00 65.31 527 ASP A C 1
ATOM 3819 O O . ASP A 1 527 ? 13.135 4.415 -12.697 1.00 65.31 527 ASP A O 1
ATOM 3823 N N . GLY A 1 528 ? 12.616 4.869 -14.831 1.00 45.16 528 GLY A N 1
ATOM 3824 C CA . GLY A 1 528 ? 13.682 4.081 -15.456 1.00 45.16 528 GLY A CA 1
ATOM 3825 C C . GLY A 1 528 ? 15.020 4.814 -15.610 1.00 45.16 528 GLY A C 1
ATOM 3826 O O . GLY A 1 528 ? 16.035 4.164 -15.860 1.00 45.16 528 GLY A O 1
ATOM 3827 N N . ALA A 1 529 ? 15.068 6.140 -15.430 1.00 36.91 529 ALA A N 1
ATOM 3828 C CA . ALA A 1 529 ? 16.274 6.939 -15.686 1.00 36.91 529 ALA A CA 1
ATOM 3829 C C . ALA A 1 529 ? 17.421 6.733 -14.672 1.00 36.91 529 ALA A C 1
ATOM 3831 O O . ALA A 1 529 ? 18.555 7.120 -14.942 1.00 36.91 529 ALA A O 1
ATOM 3832 N N . LYS A 1 530 ? 17.172 6.094 -13.520 1.00 39.19 530 LYS A N 1
ATOM 3833 C CA . LYS A 1 530 ? 18.218 5.744 -12.534 1.00 39.19 530 LYS A CA 1
ATOM 3834 C C . LYS A 1 530 ? 18.874 4.375 -12.789 1.00 39.19 530 LYS A C 1
ATOM 3836 O O . LYS A 1 530 ? 19.698 3.939 -11.989 1.00 39.19 530 LYS A O 1
ATOM 3841 N N . GLY A 1 531 ? 18.496 3.688 -13.873 1.00 32.97 531 GLY A N 1
ATOM 3842 C CA . GLY A 1 531 ? 19.020 2.373 -14.255 1.00 32.97 531 GLY A CA 1
ATOM 3843 C C . GLY A 1 531 ? 20.247 2.387 -15.174 1.00 32.97 531 GLY A C 1
ATOM 3844 O O . GLY A 1 531 ? 20.813 1.321 -15.410 1.00 32.97 531 GLY A O 1
ATOM 3845 N N . GLU A 1 532 ? 20.679 3.542 -15.692 1.00 27.66 532 GLU A N 1
ATOM 3846 C CA . GLU A 1 532 ? 21.957 3.630 -16.408 1.00 27.66 532 GLU A CA 1
ATOM 3847 C C . GLU A 1 532 ? 23.101 3.703 -15.394 1.00 27.66 532 GLU A C 1
ATOM 3849 O O . GLU A 1 532 ? 23.229 4.662 -14.630 1.00 27.66 532 GLU A O 1
ATOM 3854 N N . ALA A 1 533 ? 23.936 2.660 -15.378 1.00 29.44 533 ALA A N 1
ATOM 3855 C CA . ALA A 1 533 ? 25.195 2.678 -14.651 1.00 29.44 533 ALA A CA 1
ATOM 3856 C C . ALA A 1 533 ? 25.990 3.929 -15.071 1.00 29.44 533 ALA A C 1
ATOM 3858 O O . ALA A 1 533 ? 26.150 4.154 -16.274 1.00 29.44 533 ALA A O 1
ATOM 3859 N N . PRO A 1 534 ? 26.503 4.744 -14.132 1.00 27.28 534 PRO A N 1
ATOM 3860 C CA . PRO A 1 534 ? 27.356 5.856 -14.506 1.00 27.28 534 PRO A CA 1
ATOM 3861 C C . PRO A 1 534 ? 28.583 5.295 -15.229 1.00 27.28 534 PRO A C 1
ATOM 3863 O O . PRO A 1 534 ? 29.388 4.562 -14.657 1.00 27.28 534 PRO A O 1
ATOM 3866 N N . THR A 1 535 ? 28.726 5.629 -16.510 1.00 29.19 535 THR A N 1
ATOM 3867 C CA . THR A 1 535 ? 29.967 5.421 -17.250 1.00 29.19 535 THR A CA 1
ATOM 3868 C C . THR A 1 535 ? 31.012 6.377 -16.679 1.00 29.19 535 THR A C 1
ATOM 3870 O O . THR A 1 535 ? 31.090 7.536 -17.086 1.00 29.19 535 THR A O 1
ATOM 3873 N N . GLY A 1 536 ? 31.786 5.925 -15.697 1.00 26.59 536 GLY A N 1
ATOM 3874 C CA . GLY A 1 536 ? 32.925 6.680 -15.185 1.00 26.59 536 GLY A CA 1
ATOM 3875 C C . GLY A 1 536 ? 33.386 6.206 -13.814 1.00 26.59 536 GLY A C 1
ATOM 3876 O O . GLY A 1 536 ? 32.575 6.060 -12.904 1.00 26.59 536 GLY A O 1
ATOM 3877 N N . ASP A 1 537 ? 34.699 6.017 -13.677 1.00 27.59 537 ASP A N 1
ATOM 3878 C CA . ASP A 1 537 ? 35.452 5.604 -12.482 1.00 27.59 537 ASP A CA 1
ATOM 3879 C C . ASP A 1 537 ? 35.380 6.603 -11.301 1.00 27.59 537 ASP A C 1
ATOM 3881 O O . ASP A 1 537 ? 36.391 6.995 -10.717 1.00 27.59 537 ASP A O 1
ATOM 3885 N N . ALA A 1 538 ? 34.183 7.034 -10.911 1.00 25.09 538 ALA A N 1
ATOM 3886 C CA . ALA A 1 538 ? 33.956 7.869 -9.742 1.00 25.09 538 ALA A CA 1
ATOM 3887 C C . ALA A 1 538 ? 33.047 7.130 -8.759 1.00 25.09 538 ALA A C 1
ATOM 3889 O O . ALA A 1 538 ? 31.837 7.033 -8.950 1.00 25.09 538 ALA A O 1
ATOM 3890 N N . ALA A 1 539 ? 33.646 6.632 -7.677 1.00 27.08 539 ALA A N 1
ATOM 3891 C CA . ALA A 1 539 ? 32.942 6.133 -6.505 1.00 27.08 539 ALA A CA 1
ATOM 3892 C C . ALA A 1 539 ? 31.972 7.205 -5.967 1.00 27.08 539 ALA A C 1
ATOM 3894 O O . ALA A 1 539 ? 32.363 8.084 -5.201 1.00 27.08 539 ALA A O 1
ATOM 3895 N N . SER A 1 540 ? 30.706 7.130 -6.380 1.00 23.50 540 SER A N 1
ATOM 3896 C CA . SER A 1 540 ? 29.599 7.902 -5.813 1.00 23.50 540 SER A CA 1
ATOM 3897 C C . SER A 1 540 ? 28.765 6.981 -4.918 1.00 23.50 540 SER A C 1
ATOM 3899 O O . SER A 1 540 ? 28.381 5.897 -5.360 1.00 23.50 540 SER A O 1
ATOM 3901 N N . PRO A 1 541 ? 28.489 7.356 -3.657 1.00 28.95 541 PRO A N 1
ATOM 3902 C CA . PRO A 1 541 ? 27.628 6.581 -2.777 1.00 28.95 541 PRO A CA 1
ATOM 3903 C C . PRO A 1 541 ? 26.161 6.887 -3.105 1.00 28.95 541 PRO A C 1
ATOM 3905 O O . PRO A 1 541 ? 25.766 8.050 -3.107 1.00 28.95 541 PRO A O 1
ATOM 3908 N N . GLY A 1 542 ? 25.348 5.857 -3.350 1.00 30.47 542 GLY A N 1
ATOM 3909 C CA . GLY A 1 542 ? 23.887 5.996 -3.406 1.00 30.47 542 GLY A CA 1
ATOM 3910 C C . GLY A 1 542 ? 23.234 5.363 -4.630 1.00 30.47 542 GLY A C 1
ATOM 3911 O O . GLY A 1 542 ? 22.692 6.064 -5.475 1.00 30.47 542 GLY A O 1
ATOM 3912 N N . VAL A 1 543 ? 23.242 4.032 -4.699 1.00 34.88 543 VAL A N 1
ATOM 3913 C CA . VAL A 1 543 ? 22.237 3.273 -5.457 1.00 34.88 543 VAL A CA 1
ATOM 3914 C C . VAL A 1 543 ? 21.313 2.660 -4.398 1.00 34.88 543 VAL A C 1
ATOM 3916 O O . VAL A 1 543 ? 21.813 2.045 -3.459 1.00 34.88 543 VAL A O 1
ATOM 3919 N N . GLY A 1 544 ? 20.007 2.953 -4.486 1.00 38.34 544 GLY A N 1
ATOM 3920 C CA . GLY A 1 544 ? 19.003 2.759 -3.424 1.00 38.34 544 GLY A CA 1
ATOM 3921 C C . GLY A 1 544 ? 18.976 1.356 -2.813 1.00 38.34 544 GLY A C 1
ATOM 3922 O O . GLY A 1 544 ? 19.156 0.372 -3.530 1.00 38.34 544 GLY A O 1
ATOM 3923 N N . GLY A 1 545 ? 18.782 1.300 -1.491 1.00 35.16 545 GLY A N 1
ATOM 3924 C CA . GLY A 1 545 ? 19.013 0.111 -0.671 1.00 35.16 545 GLY A CA 1
ATOM 3925 C C . GLY A 1 545 ? 17.801 -0.760 -0.333 1.00 35.16 545 GLY A C 1
ATOM 3926 O O . GLY A 1 545 ? 17.942 -1.622 0.524 1.00 35.16 545 GLY A O 1
ATOM 3927 N N . GLY A 1 546 ? 16.626 -0.574 -0.938 1.00 46.53 546 GLY A N 1
ATOM 3928 C CA . GLY A 1 546 ? 15.474 -1.452 -0.697 1.00 46.53 546 GLY A CA 1
ATOM 3929 C C . GLY A 1 546 ? 15.339 -2.545 -1.762 1.00 46.53 546 GLY A C 1
ATOM 3930 O O . GLY A 1 546 ? 14.998 -2.246 -2.901 1.00 46.53 546 GLY A O 1
ATOM 3931 N N . GLY A 1 547 ? 15.572 -3.810 -1.416 1.00 51.41 547 GLY A N 1
ATOM 3932 C CA . GLY A 1 547 ? 15.276 -5.006 -2.224 1.00 51.41 547 GLY A CA 1
ATOM 3933 C C . GLY A 1 547 ? 15.461 -4.890 -3.741 1.00 51.41 547 GLY A C 1
ATOM 3934 O O . GLY A 1 547 ? 16.452 -4.341 -4.221 1.00 51.41 547 GLY A O 1
ATOM 3935 N N . LEU A 1 548 ? 14.498 -5.396 -4.519 1.00 46.47 548 LEU A N 1
ATOM 3936 C CA . LEU A 1 548 ? 14.526 -5.393 -5.992 1.00 46.47 548 LEU A CA 1
ATOM 3937 C C . LEU A 1 548 ? 14.527 -3.985 -6.635 1.00 46.47 548 LEU A C 1
ATOM 3939 O O . LEU A 1 548 ? 14.458 -3.879 -7.854 1.00 46.47 548 LEU A O 1
ATOM 3943 N N . GLY A 1 549 ? 14.673 -2.895 -5.880 1.00 43.75 549 GLY A N 1
ATOM 3944 C CA . GLY A 1 549 ? 14.749 -1.532 -6.415 1.00 43.75 549 GLY A CA 1
ATOM 3945 C C . GLY A 1 549 ? 13.783 -0.549 -5.771 1.00 43.75 549 GLY A C 1
ATOM 3946 O O . GLY A 1 549 ? 13.521 0.500 -6.357 1.00 43.75 549 GLY A O 1
ATOM 3947 N N . LEU A 1 550 ? 13.274 -0.865 -4.583 1.00 50.72 550 LEU A N 1
ATOM 3948 C CA . LEU A 1 550 ? 12.513 0.070 -3.775 1.00 50.72 550 LEU A CA 1
ATOM 3949 C C . LEU A 1 550 ? 13.425 1.237 -3.338 1.00 50.72 550 LEU A C 1
ATOM 3951 O O . LEU A 1 550 ? 14.590 1.021 -2.973 1.00 50.72 550 LEU A O 1
ATOM 3955 N N . PRO A 1 551 ? 12.933 2.487 -3.394 1.00 52.16 551 PRO A N 1
ATOM 3956 C CA . PRO A 1 551 ? 13.658 3.634 -2.856 1.00 52.16 551 PRO A CA 1
ATOM 3957 C C . PRO A 1 551 ? 13.921 3.463 -1.347 1.00 52.16 551 PRO A C 1
ATOM 3959 O O . PRO A 1 551 ? 13.310 2.620 -0.694 1.00 52.16 551 PRO A O 1
ATOM 3962 N N . ASP A 1 552 ? 14.836 4.254 -0.771 1.00 59.75 552 ASP A N 1
ATOM 3963 C CA . ASP A 1 552 ? 15.102 4.267 0.680 1.00 59.75 552 ASP A CA 1
ATOM 3964 C C . ASP A 1 552 ? 13.919 4.919 1.440 1.00 59.75 552 ASP A C 1
ATOM 3966 O O . ASP A 1 552 ? 14.001 6.034 1.967 1.00 59.75 552 ASP A O 1
ATOM 3970 N N . VAL A 1 553 ? 12.789 4.213 1.468 1.00 66.06 553 VAL A N 1
ATOM 3971 C CA . VAL A 1 553 ? 11.531 4.607 2.104 1.00 66.06 553 VAL A CA 1
ATOM 3972 C C . VAL A 1 553 ? 11.180 3.651 3.238 1.00 66.06 553 VAL A C 1
ATOM 3974 O O . VAL A 1 553 ? 11.472 2.458 3.185 1.00 66.06 553 VAL A O 1
ATOM 3977 N N . GLN A 1 554 ? 10.531 4.183 4.267 1.00 77.69 554 GLN A N 1
ATOM 3978 C CA . GLN A 1 554 ? 9.790 3.386 5.242 1.00 77.69 554 GLN A CA 1
ATOM 3979 C C . GLN A 1 554 ? 8.311 3.585 4.972 1.00 77.69 554 GLN A C 1
ATOM 3981 O O . GLN A 1 554 ? 7.897 4.702 4.649 1.00 77.69 554 GLN A O 1
ATOM 3986 N N . TRP A 1 555 ? 7.504 2.548 5.146 1.00 81.69 555 TRP A N 1
ATOM 3987 C CA . TRP A 1 555 ? 6.064 2.711 5.076 1.00 81.69 555 TRP A CA 1
ATOM 3988 C C . TRP A 1 555 ? 5.326 1.873 6.104 1.00 81.69 555 TRP A C 1
ATOM 3990 O O . TRP A 1 555 ?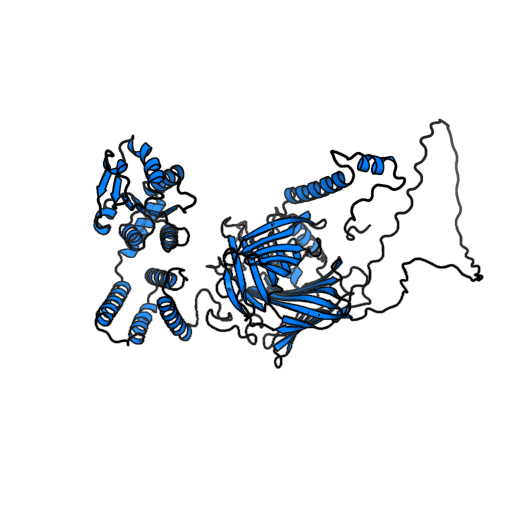 5.808 0.855 6.602 1.00 81.69 555 TRP A O 1
ATOM 4000 N N . VAL A 1 556 ? 4.132 2.356 6.426 1.00 88.94 556 VAL A N 1
ATOM 4001 C CA . VAL A 1 556 ? 3.100 1.581 7.092 1.00 88.94 556 VAL A CA 1
ATOM 4002 C C . VAL A 1 556 ? 1.817 1.766 6.305 1.00 88.94 556 VAL A C 1
ATOM 4004 O O . VAL A 1 556 ? 1.357 2.895 6.133 1.00 88.94 556 VAL A O 1
ATOM 4007 N N . TRP A 1 557 ? 1.241 0.668 5.853 1.00 92.06 557 TRP A N 1
ATOM 4008 C CA . TRP A 1 557 ? -0.032 0.634 5.156 1.00 92.06 557 TRP A CA 1
ATOM 4009 C C . TRP A 1 557 ? -1.051 -0.153 5.979 1.00 92.06 557 TRP A C 1
ATOM 4011 O O . TRP A 1 557 ? -0.682 -1.063 6.721 1.00 92.06 557 TRP A O 1
ATOM 4021 N N . ALA A 1 558 ? -2.329 0.211 5.889 1.00 95.12 558 ALA A N 1
ATOM 4022 C CA . ALA A 1 558 ? -3.404 -0.587 6.456 1.00 95.12 558 ALA A CA 1
ATOM 4023 C C . ALA A 1 558 ? -4.672 -0.542 5.597 1.00 95.12 558 ALA A C 1
ATOM 4025 O O . ALA A 1 558 ? -5.164 0.539 5.279 1.00 95.12 558 ALA A O 1
ATOM 4026 N N . GLY A 1 559 ? -5.246 -1.705 5.300 1.00 96.44 559 GLY A N 1
ATOM 4027 C CA . GLY A 1 559 ? -6.553 -1.854 4.656 1.00 96.44 559 GLY A CA 1
ATOM 4028 C C . GLY A 1 559 ? -7.552 -2.458 5.636 1.00 96.44 559 GLY A C 1
ATOM 4029 O O . GLY A 1 559 ? -7.362 -3.585 6.091 1.00 96.44 559 GLY A O 1
ATOM 4030 N N . LEU A 1 560 ? -8.594 -1.709 6.005 1.00 97.88 560 LEU A N 1
ATOM 4031 C CA . LEU A 1 560 ? -9.547 -2.078 7.058 1.00 97.88 560 LEU A CA 1
ATOM 4032 C C . LEU A 1 560 ? -10.963 -2.210 6.505 1.00 97.88 560 LEU A C 1
ATOM 4034 O O . LEU A 1 560 ? -11.449 -1.311 5.824 1.00 97.88 560 LEU A O 1
ATOM 4038 N N . GLN A 1 561 ? -11.649 -3.284 6.883 1.00 97.88 561 GLN A N 1
ATOM 4039 C CA . GLN A 1 561 ? -13.044 -3.570 6.562 1.00 97.88 561 GLN A CA 1
ATOM 4040 C C . GLN A 1 561 ? -13.868 -3.589 7.850 1.00 97.88 561 GLN A C 1
ATOM 4042 O O . GLN A 1 561 ? -13.722 -4.485 8.683 1.00 97.88 561 GLN A O 1
ATOM 4047 N N . LEU A 1 562 ? -14.738 -2.591 8.014 1.00 97.94 562 LEU A N 1
ATOM 4048 C CA . LEU A 1 562 ? -15.554 -2.413 9.214 1.00 97.94 562 LEU A CA 1
ATOM 4049 C C . LEU A 1 562 ? -16.936 -3.070 9.061 1.00 97.94 562 LEU A C 1
ATOM 4051 O O . LEU A 1 562 ? -17.431 -3.277 7.947 1.00 97.94 562 LEU A O 1
ATOM 4055 N N . ASP A 1 563 ? -17.556 -3.409 10.189 1.00 96.69 563 ASP A N 1
ATOM 4056 C CA . ASP A 1 563 ? -18.868 -4.060 10.293 1.00 96.69 563 ASP A CA 1
ATOM 4057 C C . ASP A 1 563 ? -20.044 -3.136 9.935 1.00 96.69 563 ASP A C 1
ATOM 4059 O O . ASP A 1 563 ? -21.091 -3.603 9.482 1.00 96.69 563 ASP A O 1
ATOM 4063 N N . ASP A 1 564 ? -19.854 -1.817 10.032 1.00 95.00 564 ASP A N 1
ATOM 4064 C CA . ASP A 1 564 ? -20.784 -0.801 9.519 1.00 95.00 564 ASP A CA 1
ATOM 4065 C C . ASP A 1 564 ? -20.831 -0.738 7.973 1.00 95.00 564 ASP A C 1
ATOM 4067 O O . ASP A 1 564 ? -21.638 -0.008 7.382 1.00 95.00 564 ASP A O 1
ATOM 4071 N N . GLY A 1 565 ? -19.995 -1.543 7.308 1.00 95.12 565 GLY A N 1
ATOM 4072 C CA . GLY A 1 565 ? -19.875 -1.637 5.861 1.00 95.12 565 GLY A CA 1
ATOM 4073 C C . GLY A 1 565 ? -18.985 -0.563 5.245 1.00 95.12 565 GLY A C 1
ATOM 4074 O O . GLY A 1 565 ? -18.971 -0.461 4.021 1.00 95.12 565 GLY A O 1
ATOM 4075 N N . SER A 1 566 ? -18.281 0.243 6.042 1.00 96.56 566 SER A N 1
ATOM 4076 C CA . SER A 1 566 ? -17.247 1.168 5.569 1.00 96.56 566 SER A CA 1
ATOM 4077 C C . SER A 1 566 ? -15.858 0.524 5.550 1.00 96.56 566 SER A C 1
ATOM 4079 O O . SER A 1 566 ? -15.629 -0.535 6.141 1.00 96.56 566 SER A O 1
ATOM 4081 N N . GLU A 1 567 ? -14.922 1.159 4.851 1.00 97.50 567 GLU A N 1
ATOM 4082 C CA . GLU A 1 567 ? -13.520 0.747 4.793 1.00 97.50 567 GLU A CA 1
ATOM 4083 C C . GLU A 1 567 ? -12.584 1.939 4.981 1.00 97.50 567 GLU A C 1
ATOM 4085 O O . GLU A 1 567 ? -12.944 3.098 4.736 1.00 97.50 567 GLU A O 1
ATOM 4090 N N . VAL A 1 568 ? -11.361 1.639 5.409 1.00 96.50 568 VAL A N 1
ATOM 4091 C CA . VAL A 1 568 ? -10.280 2.613 5.549 1.00 96.50 568 VAL A CA 1
ATOM 4092 C C . VAL A 1 568 ? -9.047 2.062 4.853 1.00 96.50 568 VAL A C 1
ATOM 4094 O O . VAL A 1 568 ? -8.591 0.979 5.200 1.00 96.50 568 VAL A O 1
ATOM 4097 N N . VAL A 1 569 ? -8.496 2.818 3.907 1.00 94.81 569 VAL A N 1
ATOM 4098 C CA . VAL A 1 569 ? -7.130 2.613 3.409 1.00 94.81 569 VAL A CA 1
ATOM 4099 C C . VAL A 1 569 ? -6.261 3.660 4.077 1.00 94.81 569 VAL A C 1
ATOM 4101 O O . VAL A 1 569 ? -6.523 4.848 3.922 1.00 94.81 569 VAL A O 1
ATOM 4104 N N . TYR A 1 570 ? -5.258 3.260 4.838 1.00 92.69 570 TYR A N 1
ATOM 4105 C CA . TYR A 1 570 ? -4.296 4.149 5.473 1.00 92.69 570 TYR A CA 1
ATOM 4106 C C . TYR A 1 570 ? -2.923 3.912 4.861 1.00 92.69 570 TYR A C 1
ATOM 4108 O O . TYR A 1 570 ? -2.507 2.769 4.703 1.00 92.69 570 TYR A O 1
ATOM 4116 N N . ALA A 1 571 ? -2.200 4.986 4.568 1.00 86.50 571 ALA A N 1
ATOM 4117 C CA . ALA A 1 571 ? -0.814 4.896 4.150 1.00 86.50 571 ALA A CA 1
ATOM 4118 C C . ALA A 1 571 ? 0.001 6.002 4.812 1.00 86.50 571 ALA A C 1
ATOM 4120 O O . ALA A 1 571 ? -0.330 7.191 4.717 1.00 86.50 571 ALA A O 1
ATOM 4121 N N . ARG A 1 572 ? 1.101 5.591 5.445 1.00 82.56 572 ARG A N 1
ATOM 4122 C CA . ARG A 1 572 ? 2.182 6.475 5.847 1.00 82.56 572 ARG A CA 1
ATOM 4123 C C . ARG A 1 572 ? 3.462 6.081 5.144 1.00 82.56 572 ARG A C 1
ATOM 4125 O O . ARG A 1 572 ? 3.899 4.949 5.296 1.00 82.56 572 ARG A O 1
ATOM 4132 N N . THR A 1 573 ? 4.101 7.032 4.476 1.00 75.31 573 THR A N 1
ATOM 4133 C CA . THR A 1 573 ? 5.418 6.838 3.857 1.00 75.31 573 THR A CA 1
ATOM 4134 C C . THR A 1 573 ? 6.370 7.905 4.368 1.00 75.31 573 THR A C 1
ATOM 4136 O O . THR A 1 573 ? 6.001 9.078 4.440 1.00 75.31 573 THR A O 1
ATOM 4139 N N . LEU A 1 574 ? 7.580 7.490 4.733 1.00 68.88 574 LEU A N 1
ATOM 4140 C CA . LEU A 1 574 ? 8.677 8.346 5.158 1.00 68.88 574 LEU A CA 1
ATOM 4141 C C . LEU A 1 574 ? 9.848 8.171 4.192 1.00 68.88 574 LEU A C 1
ATOM 4143 O O . LEU A 1 574 ? 10.424 7.087 4.097 1.00 68.88 574 LEU A O 1
ATOM 4147 N N . ASP A 1 575 ? 10.237 9.254 3.526 1.00 61.81 575 ASP A N 1
ATOM 4148 C CA . ASP A 1 575 ? 11.510 9.312 2.811 1.00 61.81 575 ASP A CA 1
ATOM 4149 C C . ASP A 1 575 ? 12.660 9.542 3.803 1.00 61.81 575 ASP A C 1
ATOM 4151 O O . ASP A 1 575 ? 12.758 10.585 4.461 1.00 61.81 575 ASP A O 1
ATOM 4155 N N . THR A 1 576 ? 13.547 8.553 3.899 1.00 55.03 576 THR A N 1
ATOM 4156 C CA . THR A 1 576 ? 14.680 8.574 4.834 1.00 55.03 576 THR A CA 1
ATOM 4157 C C . THR A 1 576 ? 15.861 9.416 4.342 1.00 55.03 576 THR A C 1
ATOM 4159 O O . THR A 1 576 ? 16.768 9.715 5.118 1.00 55.03 576 THR A O 1
ATOM 4162 N N . THR A 1 577 ? 15.854 9.840 3.074 1.00 50.72 577 THR A N 1
ATOM 4163 C CA . THR A 1 577 ? 16.908 10.673 2.472 1.00 50.72 577 THR A CA 1
ATOM 4164 C C . THR A 1 577 ? 16.625 12.164 2.616 1.00 50.72 577 THR A C 1
ATOM 4166 O O . THR A 1 577 ? 17.545 12.947 2.858 1.00 50.72 577 THR A O 1
ATOM 4169 N N . SER A 1 578 ? 15.353 12.567 2.527 1.00 45.22 578 SER A N 1
ATOM 4170 C CA . SER A 1 578 ? 14.933 13.965 2.682 1.00 45.22 578 SER A CA 1
ATOM 4171 C C . SER A 1 578 ? 14.521 14.340 4.110 1.00 45.22 578 SER A C 1
ATOM 4173 O O . SER A 1 578 ? 14.257 15.516 4.366 1.00 45.22 578 SER A O 1
ATOM 4175 N N . LEU A 1 579 ? 14.482 13.371 5.042 1.00 40.03 579 LEU A N 1
ATOM 4176 C CA . LEU A 1 579 ? 14.105 13.541 6.459 1.00 40.03 579 LEU A CA 1
ATOM 4177 C C . LEU A 1 579 ? 12.759 14.272 6.676 1.00 40.03 579 LEU A C 1
ATOM 4179 O O . LEU A 1 579 ? 12.510 14.774 7.773 1.00 40.03 579 LEU A O 1
ATOM 4183 N N . GLY A 1 580 ? 11.897 14.384 5.656 1.00 40.03 580 GLY A N 1
ATOM 4184 C CA . GLY A 1 580 ? 10.872 15.434 5.671 1.00 40.03 580 GLY A CA 1
ATOM 4185 C C . GLY A 1 580 ? 9.591 15.217 4.872 1.00 40.03 580 GLY A C 1
ATOM 4186 O O . GLY A 1 580 ? 8.641 15.962 5.115 1.00 40.03 580 GLY A O 1
ATOM 4187 N N . SER A 1 581 ? 9.494 14.235 3.969 1.00 44.88 581 SER A N 1
ATOM 4188 C CA . SER A 1 581 ? 8.192 13.904 3.373 1.00 44.88 581 SER A CA 1
ATOM 4189 C C . SER A 1 581 ? 7.544 12.766 4.159 1.00 44.88 581 SER A C 1
ATOM 4191 O O . SER A 1 581 ? 7.867 11.595 3.991 1.00 44.88 581 SER A O 1
ATOM 4193 N N . ILE A 1 582 ? 6.663 13.147 5.086 1.00 54.41 582 ILE A N 1
ATOM 4194 C CA . ILE A 1 582 ? 5.690 12.237 5.684 1.00 54.41 582 ILE A CA 1
ATOM 4195 C C . ILE A 1 582 ? 4.410 12.413 4.881 1.00 54.41 582 ILE A C 1
ATOM 4197 O O . ILE A 1 582 ? 3.755 13.456 4.954 1.00 54.41 582 ILE A O 1
ATOM 4201 N N . VAL A 1 583 ? 4.057 11.398 4.106 1.00 60.09 583 VAL A N 1
ATOM 4202 C CA . VAL A 1 583 ? 2.669 11.235 3.687 1.00 60.09 583 VAL A CA 1
ATOM 4203 C C . VAL A 1 583 ? 1.968 10.554 4.841 1.00 60.09 583 VAL A C 1
ATOM 4205 O O . VAL A 1 583 ? 2.452 9.530 5.292 1.00 60.09 583 VAL A O 1
ATOM 4208 N N . ASP A 1 584 ? 0.882 11.129 5.340 1.00 70.88 584 ASP A N 1
ATOM 4209 C CA . ASP A 1 584 ? 0.042 10.511 6.364 1.00 70.88 584 ASP A CA 1
ATOM 4210 C C . ASP A 1 584 ? -1.413 10.792 5.999 1.00 70.88 584 ASP A C 1
ATOM 4212 O O . ASP A 1 584 ? -1.904 11.918 6.149 1.00 70.88 584 ASP A O 1
ATOM 4216 N N . LYS A 1 585 ? -2.049 9.823 5.339 1.00 79.88 585 LYS A N 1
ATOM 4217 C CA . LYS A 1 585 ? -3.374 9.996 4.739 1.00 79.88 585 LYS A CA 1
ATOM 4218 C C . LYS A 1 585 ? -4.188 8.723 4.854 1.00 79.88 585 LYS A C 1
ATOM 4220 O O . LYS A 1 585 ? -3.655 7.617 4.797 1.00 79.88 585 LYS A O 1
ATOM 4225 N N . ALA A 1 586 ? -5.499 8.912 4.946 1.00 88.12 586 ALA A N 1
ATOM 4226 C CA . ALA A 1 586 ? -6.461 7.842 4.788 1.00 88.12 586 ALA A CA 1
ATOM 4227 C C . ALA A 1 586 ? -7.424 8.122 3.631 1.00 88.12 586 ALA A C 1
ATOM 4229 O O . ALA A 1 586 ? -7.836 9.262 3.411 1.00 88.12 586 ALA A O 1
ATOM 4230 N N . VAL A 1 587 ? -7.840 7.067 2.943 1.00 91.94 587 VAL A N 1
ATOM 4231 C CA . VAL A 1 587 ? -9.022 7.049 2.087 1.00 91.94 587 VAL A CA 1
ATOM 4232 C C . VAL A 1 587 ? -10.131 6.359 2.860 1.00 91.94 587 VAL A C 1
ATOM 4234 O O . VAL A 1 587 ? -9.987 5.218 3.292 1.00 91.94 587 VAL A O 1
ATOM 4237 N N . LEU A 1 588 ? -11.241 7.063 3.053 1.00 94.62 588 LEU A N 1
ATOM 4238 C CA . LEU A 1 588 ? -12.439 6.508 3.668 1.00 94.62 588 LEU A CA 1
ATOM 4239 C C . LEU A 1 588 ? -13.408 6.110 2.571 1.00 94.62 588 LEU A C 1
ATOM 4241 O O . LEU A 1 588 ? -13.719 6.933 1.708 1.00 94.62 588 LEU A O 1
ATOM 4245 N N . VAL A 1 589 ? -13.906 4.882 2.641 1.00 96.31 589 VAL A N 1
ATOM 4246 C CA . VAL A 1 589 ? -14.875 4.339 1.691 1.00 96.31 589 VAL A CA 1
ATOM 4247 C C . VAL A 1 589 ? -16.182 4.080 2.427 1.00 96.31 589 VAL A C 1
ATOM 4249 O O . VAL A 1 589 ? -16.227 3.383 3.440 1.00 96.31 589 VAL A O 1
ATOM 4252 N N . GLY A 1 590 ? -17.254 4.706 1.954 1.00 94.62 590 GLY A N 1
ATOM 4253 C CA . GLY A 1 590 ? -18.595 4.538 2.492 1.00 94.62 590 GLY A CA 1
ATOM 4254 C C . GLY A 1 590 ? -19.202 3.190 2.115 1.00 94.62 590 GLY A C 1
ATOM 4255 O O . GLY A 1 590 ? -18.750 2.499 1.200 1.00 94.62 590 GLY A O 1
ATOM 4256 N N . ARG A 1 591 ? -20.290 2.819 2.795 1.00 93.75 591 ARG A N 1
ATOM 4257 C CA . ARG A 1 591 ? -21.074 1.612 2.477 1.00 93.75 591 ARG A CA 1
ATOM 4258 C C . ARG A 1 591 ? -21.606 1.599 1.040 1.00 93.75 591 ARG A C 1
ATOM 4260 O O . ARG A 1 591 ? -21.760 0.533 0.457 1.00 93.75 591 ARG A O 1
ATOM 4267 N N . ASP A 1 592 ? -21.858 2.775 0.483 1.00 90.88 592 ASP A N 1
ATOM 4268 C CA . ASP A 1 592 ? -22.280 3.013 -0.899 1.00 90.88 592 ASP A CA 1
ATOM 4269 C C . ASP A 1 592 ? -21.133 2.926 -1.925 1.00 90.88 592 ASP A C 1
ATOM 4271 O O . ASP A 1 592 ? -21.377 3.022 -3.126 1.00 90.88 592 ASP A O 1
ATOM 4275 N N . GLY A 1 593 ? -19.890 2.743 -1.470 1.00 89.44 593 GLY A N 1
ATOM 4276 C CA . GLY A 1 593 ? -18.695 2.745 -2.310 1.00 89.44 593 GLY A CA 1
ATOM 4277 C C . GLY A 1 593 ? -18.158 4.142 -2.625 1.00 89.44 593 GLY A C 1
ATOM 4278 O O . GLY A 1 593 ? -17.162 4.250 -3.338 1.00 89.44 593 GLY A O 1
ATOM 4279 N N . ALA A 1 594 ? -18.763 5.215 -2.101 1.00 88.94 594 ALA A N 1
ATOM 4280 C CA . ALA A 1 594 ? -18.225 6.558 -2.264 1.00 88.94 594 ALA A CA 1
ATOM 4281 C C . ALA A 1 594 ? -16.942 6.712 -1.436 1.00 88.94 594 ALA A C 1
ATOM 4283 O O . ALA A 1 594 ? -16.931 6.444 -0.234 1.00 88.94 594 ALA A O 1
ATOM 4284 N N . SER A 1 595 ? -15.860 7.164 -2.067 1.00 90.50 595 SER A N 1
ATOM 4285 C CA . SER A 1 595 ? -14.561 7.333 -1.413 1.00 90.50 595 SER A CA 1
ATOM 4286 C C . SER A 1 595 ? -14.178 8.798 -1.249 1.00 90.50 595 SER A C 1
ATOM 4288 O O . SER A 1 595 ? -14.451 9.620 -2.126 1.00 90.50 595 SER A O 1
ATOM 4290 N N . ARG A 1 596 ? -13.463 9.122 -0.172 1.00 87.69 596 ARG A N 1
ATOM 4291 C CA . ARG A 1 596 ? -12.878 10.451 0.038 1.00 87.69 596 ARG A CA 1
ATOM 4292 C C . ARG A 1 596 ? -11.583 10.386 0.838 1.00 87.69 596 ARG A C 1
ATOM 4294 O O . ARG A 1 596 ? -11.453 9.585 1.759 1.00 87.69 596 ARG A O 1
ATOM 4301 N N . ASN A 1 597 ? -10.667 11.300 0.546 1.00 85.75 597 ASN A N 1
ATOM 4302 C CA . ASN A 1 597 ? -9.464 11.491 1.350 1.00 85.75 597 ASN A CA 1
ATOM 4303 C C . ASN A 1 597 ? -9.795 12.089 2.729 1.00 85.75 597 ASN A C 1
ATOM 4305 O O . ASN A 1 597 ? -10.760 12.846 2.889 1.00 85.75 597 ASN A O 1
ATOM 4309 N N . ALA A 1 598 ? -8.983 11.751 3.725 1.00 85.12 598 ALA A N 1
ATOM 4310 C CA . ALA A 1 598 ? -9.054 12.243 5.091 1.00 85.12 598 ALA A CA 1
ATOM 4311 C C . ALA A 1 598 ? -7.652 12.344 5.704 1.00 85.12 598 ALA A C 1
ATOM 4313 O O . ALA A 1 598 ? -6.750 11.575 5.367 1.00 85.12 598 ALA A O 1
ATOM 4314 N N . ASP A 1 599 ? -7.490 13.276 6.639 1.00 85.00 599 ASP A N 1
ATOM 4315 C CA . ASP A 1 599 ? -6.342 13.258 7.541 1.00 85.00 599 ASP A CA 1
ATOM 4316 C C . ASP A 1 599 ? -6.523 12.134 8.561 1.00 85.00 599 ASP A C 1
ATOM 4318 O O . ASP A 1 599 ? -7.615 11.948 9.113 1.00 85.00 599 ASP A O 1
ATOM 4322 N N . ALA A 1 600 ? -5.446 11.398 8.797 1.00 86.88 600 ALA A N 1
ATOM 4323 C CA . ALA A 1 600 ? -5.396 10.309 9.749 1.00 86.88 600 ALA A CA 1
ATOM 4324 C C . ALA A 1 600 ? -4.063 10.332 10.494 1.00 86.88 600 ALA A C 1
ATOM 4326 O O . ALA A 1 600 ? -3.094 10.925 10.031 1.00 86.88 600 ALA A O 1
ATOM 4327 N N . GLU A 1 601 ? -4.041 9.695 11.656 1.00 89.12 601 GLU A N 1
ATOM 4328 C CA . GLU A 1 601 ? -2.839 9.510 12.456 1.00 89.12 601 GLU A CA 1
ATOM 4329 C C . GLU A 1 601 ? -2.822 8.081 12.981 1.00 89.12 601 GLU A C 1
ATOM 4331 O O . GLU A 1 601 ? -3.766 7.661 13.657 1.00 89.12 601 GLU A O 1
ATOM 4336 N N . MET A 1 602 ? -1.745 7.342 12.713 1.00 88.94 602 MET A N 1
ATOM 4337 C CA . MET A 1 602 ? -1.526 6.031 13.319 1.00 88.94 602 MET A CA 1
ATOM 4338 C C . MET A 1 602 ? -0.302 6.020 14.234 1.00 88.94 602 MET A C 1
ATOM 4340 O O . MET A 1 602 ? 0.785 6.472 13.863 1.00 88.94 602 MET A O 1
ATOM 4344 N N . ALA A 1 603 ? -0.466 5.474 15.434 1.00 89.12 603 ALA A N 1
ATOM 4345 C CA . ALA A 1 603 ? 0.607 5.279 16.400 1.00 89.12 603 ALA A CA 1
ATOM 4346 C C . ALA A 1 603 ? 0.787 3.789 16.693 1.00 89.12 603 ALA A C 1
ATOM 4348 O O . ALA A 1 603 ? -0.184 3.086 16.958 1.00 89.12 603 ALA A O 1
ATOM 4349 N N . GLN A 1 604 ? 2.031 3.314 16.684 1.00 89.19 604 GLN A N 1
ATOM 4350 C CA . GLN A 1 604 ? 2.364 1.982 17.178 1.00 89.19 604 GLN A CA 1
ATOM 4351 C C . GLN A 1 604 ? 2.291 1.994 18.711 1.00 89.19 604 GLN A C 1
ATOM 4353 O O . GLN A 1 604 ? 2.986 2.776 19.358 1.00 89.19 604 GLN A O 1
ATOM 4358 N N . VAL A 1 605 ? 1.436 1.149 19.286 1.00 91.44 605 VAL A N 1
ATOM 4359 C CA . VAL A 1 605 ? 1.202 1.059 20.743 1.00 91.44 605 VAL A CA 1
ATOM 4360 C C . VAL A 1 605 ? 1.647 -0.280 21.334 1.00 91.44 605 VAL A C 1
ATOM 4362 O O . VAL A 1 605 ? 1.797 -0.397 22.546 1.00 91.44 605 VAL A O 1
ATOM 4365 N N . GLY A 1 606 ? 1.894 -1.278 20.485 1.00 87.19 606 GLY A N 1
ATOM 4366 C CA . GLY A 1 606 ? 2.502 -2.557 20.845 1.00 87.19 606 GLY A CA 1
ATOM 4367 C C . GLY A 1 606 ? 3.537 -2.969 19.805 1.00 87.19 606 GLY A C 1
ATOM 4368 O O . GLY A 1 606 ? 3.460 -2.551 18.647 1.00 87.19 606 GLY A O 1
ATOM 4369 N N . ALA A 1 607 ? 4.518 -3.767 20.219 1.00 88.81 607 ALA A N 1
ATOM 4370 C CA . ALA A 1 607 ? 5.600 -4.202 19.349 1.00 88.81 607 ALA A CA 1
ATOM 4371 C C . ALA A 1 607 ? 5.970 -5.669 19.570 1.00 88.81 607 ALA A C 1
ATOM 4373 O O . ALA A 1 607 ? 5.963 -6.153 20.703 1.00 88.81 607 ALA A O 1
ATOM 4374 N N . TRP A 1 608 ? 6.384 -6.319 18.490 1.00 88.25 608 TRP A N 1
ATOM 4375 C CA . TRP A 1 608 ? 6.993 -7.641 18.480 1.00 88.25 608 TRP A CA 1
ATOM 4376 C C . TRP A 1 608 ? 8.367 -7.557 17.811 1.00 88.25 608 TRP A C 1
ATOM 4378 O O . TRP A 1 608 ? 8.565 -6.778 16.883 1.00 88.25 608 TRP A O 1
ATOM 4388 N N . THR A 1 609 ? 9.328 -8.343 18.294 1.00 86.00 609 THR A N 1
ATOM 4389 C CA . THR A 1 609 ? 10.680 -8.394 17.721 1.00 86.00 609 THR A CA 1
ATOM 4390 C C . THR A 1 609 ? 10.887 -9.759 17.093 1.00 86.00 609 THR A C 1
ATOM 4392 O O . THR A 1 609 ? 10.796 -10.764 17.804 1.00 86.00 609 THR A O 1
ATOM 4395 N N . SER A 1 610 ? 11.190 -9.786 15.795 1.00 84.75 610 SER A N 1
ATOM 4396 C CA . SER A 1 610 ? 11.512 -11.019 15.080 1.00 84.75 610 SER A CA 1
ATOM 4397 C C . SER A 1 610 ? 12.751 -11.683 15.671 1.00 84.75 610 SER A C 1
ATOM 4399 O O . SER A 1 610 ? 13.738 -11.022 15.980 1.00 84.75 610 SER A O 1
ATOM 4401 N N . LEU A 1 611 ? 12.729 -13.009 15.797 1.00 83.69 611 LEU A N 1
ATOM 4402 C CA . LEU A 1 611 ? 13.917 -13.792 16.155 1.00 83.69 611 LEU A CA 1
ATOM 4403 C C . LEU A 1 611 ? 14.774 -14.158 14.934 1.00 83.69 611 LEU A C 1
ATOM 4405 O O . LEU A 1 611 ? 15.881 -14.660 15.103 1.00 83.69 611 LEU A O 1
ATOM 4409 N N . ARG A 1 612 ? 14.266 -13.923 13.717 1.00 81.75 612 ARG A N 1
ATOM 4410 C CA . ARG A 1 612 ? 14.959 -14.220 12.456 1.00 81.75 612 ARG A CA 1
ATOM 4411 C C . ARG A 1 612 ? 15.804 -13.036 11.996 1.00 81.75 612 ARG A C 1
ATOM 4413 O O . ARG A 1 612 ? 16.950 -13.215 11.598 1.00 81.75 612 ARG A O 1
ATOM 4420 N N . THR A 1 613 ? 15.252 -11.827 12.083 1.00 80.25 613 THR A N 1
ATOM 4421 C CA . THR A 1 613 ? 15.909 -10.595 11.611 1.00 80.25 613 THR A CA 1
ATOM 4422 C C . THR A 1 613 ? 16.274 -9.628 12.737 1.00 80.25 613 THR A C 1
ATOM 4424 O O . THR A 1 613 ? 17.038 -8.691 12.510 1.00 80.25 613 THR A O 1
ATOM 4427 N N . PHE A 1 614 ? 15.727 -9.830 13.945 1.00 81.19 614 PHE A N 1
ATOM 4428 C CA . PHE A 1 614 ? 15.804 -8.889 15.073 1.00 81.19 614 PHE A CA 1
ATOM 4429 C C . PHE A 1 614 ? 15.168 -7.520 14.808 1.00 81.19 614 PHE A C 1
ATOM 4431 O O . PHE A 1 614 ? 15.395 -6.571 15.561 1.00 81.19 614 PHE A O 1
ATOM 4438 N N . ILE A 1 615 ? 14.323 -7.419 13.780 1.00 81.56 615 ILE A N 1
ATOM 4439 C CA . ILE A 1 615 ? 13.541 -6.218 13.501 1.00 81.56 615 ILE A CA 1
ATOM 4440 C C . ILE A 1 615 ? 12.354 -6.152 14.458 1.00 81.56 615 ILE A C 1
ATOM 4442 O O . ILE A 1 615 ? 11.682 -7.149 14.730 1.00 81.56 615 ILE A O 1
ATOM 4446 N N . LYS A 1 616 ? 12.107 -4.951 14.982 1.00 84.81 616 LYS A N 1
ATOM 4447 C CA . LYS A 1 616 ? 10.993 -4.655 15.878 1.00 84.81 616 LYS A CA 1
ATOM 4448 C C . LYS A 1 616 ? 9.825 -4.069 15.090 1.00 84.81 616 LYS A C 1
ATOM 4450 O O . LYS A 1 616 ? 9.847 -2.895 14.730 1.00 84.81 616 LYS A O 1
ATOM 4455 N N . TYR A 1 617 ? 8.808 -4.884 14.857 1.00 88.31 617 TYR A N 1
ATOM 4456 C CA . TYR A 1 617 ? 7.572 -4.516 14.172 1.00 88.31 617 TYR A CA 1
ATOM 4457 C C . TYR A 1 617 ? 6.490 -4.085 15.157 1.00 88.31 617 TYR A C 1
ATOM 4459 O O . TYR A 1 617 ? 6.543 -4.389 16.352 1.00 88.31 617 TYR A O 1
ATOM 4467 N N . GLY A 1 618 ? 5.494 -3.356 14.665 1.00 89.50 618 GLY A N 1
ATOM 4468 C CA . GLY A 1 618 ? 4.245 -3.173 15.384 1.00 89.50 618 GLY A CA 1
ATOM 4469 C C . GLY A 1 618 ? 3.460 -4.478 15.450 1.00 89.50 618 GLY A C 1
ATOM 4470 O O . GLY A 1 618 ? 3.473 -5.265 14.513 1.00 89.50 618 GLY A O 1
ATOM 4471 N N . CYS A 1 619 ? 2.776 -4.701 16.568 1.00 91.44 619 CYS A N 1
ATOM 4472 C CA . CYS A 1 619 ? 1.743 -5.739 16.682 1.00 91.44 619 CYS A CA 1
ATOM 4473 C C . CYS A 1 619 ? 0.399 -5.165 17.153 1.00 91.44 619 CYS A C 1
ATOM 4475 O O . CYS A 1 619 ? -0.631 -5.834 17.082 1.00 91.44 619 CYS A O 1
ATOM 4477 N N . ARG A 1 620 ? 0.391 -3.910 17.628 1.00 95.19 620 ARG A N 1
ATOM 4478 C CA . ARG A 1 620 ? -0.820 -3.145 17.936 1.00 95.19 620 ARG A CA 1
ATOM 4479 C C . ARG A 1 620 ? -0.648 -1.689 17.529 1.00 95.19 620 ARG A C 1
ATOM 4481 O O . ARG A 1 620 ? 0.393 -1.084 17.810 1.00 95.19 620 ARG A O 1
ATOM 4488 N N . TRP A 1 621 ? -1.692 -1.109 16.946 1.00 95.56 621 TRP A N 1
ATOM 4489 C CA . TRP A 1 621 ? -1.717 0.277 16.487 1.00 95.56 621 TRP A CA 1
ATOM 4490 C C . TRP A 1 621 ? -2.994 0.985 16.928 1.00 95.56 621 TRP A C 1
ATOM 4492 O O . TRP A 1 621 ? -4.062 0.385 16.986 1.00 95.56 621 TRP A O 1
ATOM 4502 N N . ALA A 1 622 ? -2.882 2.280 17.206 1.00 95.50 622 ALA A N 1
ATOM 4503 C CA . ALA A 1 622 ? -4.012 3.173 17.404 1.00 95.50 622 ALA A CA 1
ATOM 4504 C C . ALA A 1 622 ? -4.128 4.095 16.187 1.00 95.50 622 ALA A C 1
ATOM 4506 O O . ALA A 1 622 ? -3.235 4.910 15.957 1.00 95.50 622 ALA A O 1
ATOM 4507 N N . LEU A 1 623 ? -5.214 3.969 15.428 1.00 95.81 623 LEU A N 1
ATOM 4508 C CA . LEU A 1 623 ? -5.534 4.796 14.268 1.00 95.81 623 LEU A CA 1
ATOM 4509 C C . LEU A 1 623 ? -6.647 5.783 14.620 1.00 95.81 623 LEU A C 1
ATOM 4511 O O . LEU A 1 623 ? -7.672 5.415 15.196 1.00 95.81 623 LEU A O 1
ATOM 4515 N N . ARG A 1 624 ? -6.462 7.049 14.252 1.00 95.12 624 ARG A N 1
ATOM 4516 C CA . ARG A 1 624 ? -7.448 8.113 14.447 1.00 95.12 624 ARG A CA 1
ATOM 4517 C C . ARG A 1 624 ? -7.722 8.819 13.133 1.00 95.12 624 ARG A C 1
ATOM 4519 O O . ARG A 1 624 ? -6.790 9.206 12.439 1.00 95.12 624 ARG A O 1
ATOM 4526 N N . VAL A 1 625 ? -8.998 9.045 12.835 1.00 93.94 625 VAL A N 1
ATOM 4527 C CA . VAL A 1 625 ? -9.447 9.892 11.722 1.00 93.94 625 VAL A CA 1
ATOM 4528 C C . VAL A 1 625 ? -10.324 11.001 12.311 1.00 93.94 625 VAL A C 1
ATOM 4530 O O . VAL A 1 625 ? -11.533 10.807 12.482 1.00 93.94 625 VAL A O 1
ATOM 4533 N N . PRO A 1 626 ? -9.740 12.165 12.664 1.00 90.50 626 PRO A N 1
ATOM 4534 C CA . PRO A 1 626 ? -10.441 13.206 13.418 1.00 90.50 626 PRO A CA 1
ATOM 4535 C C . PRO A 1 626 ? -11.715 13.710 12.735 1.00 90.50 626 PRO A C 1
ATOM 4537 O O . PRO A 1 626 ? -12.716 13.942 13.405 1.00 90.50 626 PRO A O 1
ATOM 4540 N N . SER A 1 627 ? -11.702 13.815 11.399 1.00 87.62 627 SER A N 1
ATOM 4541 C CA . SER A 1 627 ? -12.855 14.282 10.608 1.00 87.62 627 SER A CA 1
ATOM 4542 C C . SER A 1 627 ? -14.112 13.409 10.733 1.00 87.62 627 SER A C 1
ATOM 4544 O O . SER A 1 627 ? -15.198 13.872 10.399 1.00 87.62 627 SER A O 1
ATOM 4546 N N . GLU A 1 628 ? -13.982 12.167 11.208 1.00 90.50 628 GLU A N 1
ATOM 4547 C CA . GLU A 1 628 ? -15.094 11.229 11.410 1.00 90.50 628 GLU A CA 1
ATOM 4548 C C . GLU A 1 628 ? -15.310 10.845 12.875 1.00 90.50 628 GLU A C 1
ATOM 4550 O O . GLU A 1 628 ? -16.147 9.987 13.153 1.00 90.50 628 GLU A O 1
ATOM 4555 N N . GLU A 1 629 ? -14.552 11.440 13.806 1.00 94.88 629 GLU A N 1
ATOM 4556 C CA . GLU A 1 629 ? -14.467 10.983 15.202 1.00 94.88 629 GLU A CA 1
ATOM 4557 C C . GLU A 1 629 ? -14.266 9.457 15.284 1.00 94.88 629 GLU A C 1
ATOM 4559 O O . GLU A 1 629 ? -14.878 8.768 16.103 1.00 94.88 629 GLU A O 1
ATOM 4564 N N . LEU A 1 630 ? -13.451 8.923 14.370 1.00 96.50 630 LEU A N 1
ATOM 4565 C CA . LEU A 1 630 ? -13.153 7.502 14.264 1.00 96.50 630 LEU A CA 1
ATOM 4566 C C . LEU A 1 630 ? -11.856 7.216 15.017 1.00 96.50 630 LEU A C 1
ATOM 4568 O O . LEU A 1 630 ? -10.813 7.807 14.723 1.00 96.50 630 LEU A O 1
ATOM 4572 N N . VAL A 1 631 ? -11.931 6.313 15.987 1.00 97.25 631 VAL A N 1
ATOM 4573 C CA . VAL A 1 631 ? -10.798 5.856 16.793 1.00 97.25 631 VAL A CA 1
ATOM 4574 C C . VAL A 1 631 ? -10.802 4.341 16.772 1.00 97.25 631 VAL A C 1
ATOM 4576 O O . VAL A 1 631 ? -11.751 3.724 17.249 1.00 97.25 631 VAL A O 1
ATOM 4579 N N . LEU A 1 632 ? -9.743 3.758 16.223 1.00 98.25 632 LEU A N 1
ATOM 4580 C CA . LEU A 1 632 ? -9.595 2.324 16.036 1.00 98.25 632 LEU A CA 1
ATOM 4581 C C . LEU A 1 632 ? -8.322 1.834 16.720 1.00 98.25 632 LEU A C 1
ATOM 4583 O O . LEU A 1 632 ? -7.270 2.467 16.639 1.00 98.25 632 LEU A O 1
ATOM 4587 N N . GLU A 1 633 ? -8.420 0.681 17.360 1.00 98.25 633 GLU A N 1
ATOM 4588 C CA . GLU A 1 633 ? -7.295 -0.160 17.724 1.00 98.25 633 GLU A CA 1
ATOM 4589 C C . GLU A 1 633 ? -7.208 -1.320 16.730 1.00 98.25 633 GLU A C 1
ATOM 4591 O O . GLU A 1 633 ? -8.197 -2.014 16.478 1.00 98.25 633 GLU A O 1
ATOM 4596 N N . LEU A 1 634 ? -6.015 -1.514 16.179 1.00 98.00 634 LEU A N 1
ATOM 4597 C CA . LEU A 1 634 ? -5.659 -2.608 15.294 1.00 98.00 634 LEU A CA 1
ATOM 4598 C C . LEU A 1 634 ? -4.745 -3.543 16.081 1.00 98.00 634 LEU A C 1
ATOM 4600 O O . LEU A 1 634 ? -3.713 -3.092 16.576 1.00 98.00 634 LEU A O 1
ATOM 4604 N N . ALA A 1 635 ? -5.096 -4.819 16.199 1.00 96.62 635 ALA A N 1
ATOM 4605 C CA . ALA A 1 635 ? -4.296 -5.814 16.908 1.00 96.62 635 ALA A CA 1
ATOM 4606 C C . ALA A 1 635 ? -3.986 -7.000 15.996 1.00 96.62 635 ALA A C 1
ATOM 4608 O O . ALA A 1 635 ? -4.907 -7.586 15.428 1.00 96.62 635 ALA A O 1
ATOM 4609 N N . ALA A 1 636 ? -2.709 -7.354 15.865 1.00 93.81 636 ALA A N 1
ATOM 4610 C CA . ALA A 1 636 ? -2.270 -8.496 15.076 1.00 93.81 636 ALA A CA 1
ATOM 4611 C C . ALA A 1 636 ? -2.941 -9.791 15.558 1.00 93.81 636 ALA A C 1
ATOM 4613 O O . ALA A 1 636 ? -3.077 -10.027 16.759 1.00 93.81 636 ALA A O 1
ATOM 4614 N N . VAL A 1 637 ? -3.387 -10.625 14.615 1.00 90.94 637 VAL A N 1
ATOM 4615 C CA . VAL A 1 637 ? -3.948 -11.949 14.935 1.00 90.94 637 VAL A CA 1
ATOM 4616 C C . VAL A 1 637 ? -2.849 -12.913 15.376 1.00 90.94 637 VAL A C 1
ATOM 4618 O O . VAL A 1 637 ? -3.064 -13.686 16.304 1.00 90.94 637 VAL A O 1
ATOM 4621 N N . ALA A 1 638 ? -1.678 -12.815 14.749 1.00 88.12 638 ALA A N 1
ATOM 4622 C CA . ALA A 1 638 ? -0.448 -13.478 15.151 1.00 88.12 638 ALA A CA 1
ATOM 4623 C C . ALA A 1 638 ? 0.707 -12.468 15.105 1.00 88.12 638 ALA A C 1
ATOM 4625 O O . ALA A 1 638 ? 0.745 -11.603 14.229 1.00 88.12 638 ALA A O 1
ATOM 4626 N N . ASP A 1 639 ? 1.647 -12.568 16.041 1.00 88.25 639 ASP A N 1
ATOM 4627 C CA . ASP A 1 639 ? 2.791 -11.652 16.089 1.00 88.25 639 ASP A CA 1
ATOM 4628 C C . ASP A 1 639 ? 3.775 -11.904 14.932 1.00 88.25 639 ASP A C 1
ATOM 4630 O O . ASP A 1 639 ? 4.231 -10.965 14.276 1.00 88.25 639 ASP A O 1
ATOM 4634 N N . ASP A 1 640 ? 4.079 -13.178 14.663 1.00 87.56 640 ASP A N 1
ATOM 4635 C CA . ASP A 1 640 ? 5.052 -13.599 13.651 1.00 87.56 640 ASP A CA 1
ATOM 4636 C C . ASP A 1 640 ? 4.405 -13.725 12.265 1.00 87.56 640 ASP A C 1
ATOM 4638 O O . ASP A 1 640 ? 4.045 -14.810 11.811 1.00 87.56 640 ASP A O 1
ATOM 4642 N N . GLN A 1 641 ? 4.246 -12.574 11.614 1.00 90.31 641 GLN A N 1
ATOM 4643 C CA . GLN A 1 641 ? 3.799 -12.434 10.223 1.00 90.31 641 GLN A CA 1
ATOM 4644 C C . GLN A 1 641 ? 4.877 -11.718 9.379 1.00 90.31 641 GLN A C 1
ATOM 4646 O O . GLN A 1 641 ? 4.590 -10.970 8.447 1.00 90.31 641 GLN A O 1
ATOM 4651 N N . GLU A 1 642 ? 6.150 -11.887 9.762 1.00 89.50 642 GLU A N 1
ATOM 4652 C CA . GLU A 1 642 ? 7.293 -11.347 9.022 1.00 89.50 642 GLU A CA 1
ATOM 4653 C C . GLU A 1 642 ? 7.606 -12.196 7.785 1.00 89.50 642 GLU A C 1
ATOM 4655 O O . GLU A 1 642 ? 7.719 -13.427 7.847 1.00 89.50 642 GLU A O 1
ATOM 4660 N N . LEU A 1 643 ? 7.881 -11.502 6.686 1.00 86.56 643 LEU A N 1
ATOM 4661 C CA . LEU A 1 643 ? 8.325 -12.069 5.433 1.00 86.56 643 LEU A CA 1
ATOM 4662 C C . LEU A 1 643 ? 9.722 -11.562 5.067 1.00 86.56 643 LEU A C 1
ATOM 4664 O O . LEU A 1 643 ? 9.937 -10.384 4.784 1.00 86.56 643 LEU A O 1
ATOM 4668 N N . ILE A 1 644 ? 10.672 -12.494 5.042 1.00 85.19 644 ILE A N 1
ATOM 4669 C CA . ILE A 1 644 ? 12.029 -12.281 4.539 1.00 85.19 644 ILE A CA 1
ATOM 4670 C C . ILE A 1 644 ? 12.009 -12.608 3.050 1.00 85.19 644 ILE A C 1
ATOM 4672 O O . ILE A 1 644 ? 11.705 -13.738 2.679 1.00 85.19 644 ILE A O 1
ATOM 4676 N N . SER A 1 645 ? 12.320 -11.640 2.193 1.00 81.69 645 SER A N 1
ATOM 4677 C CA . SER A 1 645 ? 12.361 -11.880 0.751 1.00 81.69 645 SER A CA 1
ATOM 4678 C C . SER A 1 645 ? 13.331 -10.940 0.043 1.00 81.69 645 SER A C 1
ATOM 4680 O O . SER A 1 645 ? 13.532 -9.798 0.459 1.00 81.69 645 SER A O 1
ATOM 4682 N N . VAL A 1 646 ? 13.895 -11.399 -1.076 1.00 77.44 646 VAL A N 1
ATOM 4683 C CA . VAL A 1 646 ? 14.735 -10.593 -1.974 1.00 77.44 646 VAL A CA 1
ATOM 4684 C C . VAL A 1 646 ? 13.984 -9.405 -2.583 1.00 77.44 646 VAL A C 1
ATOM 4686 O O . VAL A 1 646 ? 14.616 -8.438 -3.007 1.00 77.44 646 VAL A O 1
ATOM 4689 N N . ILE A 1 647 ? 12.647 -9.445 -2.603 1.00 71.81 647 ILE A N 1
ATOM 4690 C CA . ILE A 1 647 ? 11.794 -8.365 -3.121 1.00 71.81 647 ILE A CA 1
ATOM 4691 C C . ILE A 1 647 ? 11.930 -7.089 -2.292 1.00 71.81 647 ILE A C 1
ATOM 4693 O O . ILE A 1 647 ? 12.072 -6.005 -2.857 1.00 71.81 647 ILE A O 1
ATOM 4697 N N . ALA A 1 648 ? 11.926 -7.226 -0.968 1.00 72.19 648 ALA A N 1
ATOM 4698 C CA . ALA A 1 648 ? 11.965 -6.124 -0.019 1.00 72.19 648 ALA A CA 1
ATOM 4699 C C . ALA A 1 648 ? 12.922 -6.486 1.117 1.00 72.19 648 ALA A C 1
ATOM 4701 O O . ALA A 1 648 ? 12.566 -7.137 2.099 1.00 72.19 648 ALA A O 1
ATOM 4702 N N . THR A 1 649 ? 14.174 -6.068 0.955 1.00 71.12 649 THR A N 1
ATOM 4703 C CA . THR A 1 649 ? 15.236 -6.397 1.899 1.00 71.12 649 THR A CA 1
ATOM 4704 C C . THR A 1 649 ? 15.230 -5.443 3.090 1.00 71.12 649 THR A C 1
ATOM 4706 O O . THR A 1 649 ? 15.014 -4.242 2.912 1.00 71.12 649 THR A O 1
ATOM 4709 N N . PRO A 1 650 ? 15.507 -5.940 4.302 1.00 69.62 650 PRO A N 1
ATOM 4710 C CA . PRO A 1 650 ? 15.771 -7.344 4.634 1.00 69.62 650 PRO A CA 1
ATOM 4711 C C . PRO A 1 650 ? 14.504 -8.194 4.785 1.00 69.62 650 PRO A C 1
ATOM 4713 O O . PRO A 1 650 ? 14.558 -9.399 4.563 1.00 69.62 650 PRO A O 1
ATOM 4716 N N . ALA A 1 651 ? 13.402 -7.571 5.193 1.00 83.19 651 ALA A N 1
ATOM 4717 C CA . ALA A 1 651 ? 12.111 -8.184 5.443 1.00 83.19 651 ALA A CA 1
ATOM 4718 C C . ALA A 1 651 ? 11.060 -7.090 5.651 1.00 83.19 651 ALA A C 1
ATOM 4720 O O . ALA A 1 651 ? 11.380 -5.962 6.044 1.00 83.19 651 ALA A O 1
ATOM 4721 N N . TYR A 1 652 ? 9.799 -7.448 5.476 1.00 87.19 652 TYR A N 1
ATOM 4722 C CA . TYR A 1 652 ? 8.643 -6.630 5.824 1.00 87.19 652 TYR A CA 1
ATOM 4723 C C . TYR A 1 652 ? 7.679 -7.460 6.664 1.00 87.19 652 TYR A C 1
ATOM 4725 O O . TYR A 1 652 ? 7.728 -8.689 6.662 1.00 87.19 652 TYR A O 1
ATOM 4733 N N . TRP A 1 653 ? 6.842 -6.787 7.441 1.00 91.62 653 TRP A N 1
ATOM 4734 C CA . TRP A 1 653 ? 5.772 -7.436 8.186 1.00 91.62 653 TRP A CA 1
ATOM 4735 C C . TRP A 1 653 ? 4.475 -7.189 7.449 1.00 91.62 653 TRP A C 1
ATOM 4737 O O . TRP A 1 653 ? 4.141 -6.037 7.187 1.00 91.62 653 TRP A O 1
ATOM 4747 N N . GLU A 1 654 ? 3.763 -8.254 7.120 1.00 89.56 654 GLU A N 1
ATOM 4748 C CA . GLU A 1 654 ? 2.496 -8.175 6.412 1.00 89.56 654 GLU A CA 1
ATOM 4749 C C . GLU A 1 654 ? 1.533 -9.156 7.051 1.00 89.56 654 GLU A C 1
ATOM 4751 O O . GLU A 1 654 ? 1.703 -10.374 6.970 1.00 89.56 654 GLU A O 1
ATOM 4756 N N . GLY A 1 655 ? 0.536 -8.617 7.743 1.00 89.31 655 GLY A N 1
ATOM 4757 C CA . GLY A 1 655 ? -0.233 -9.440 8.648 1.00 89.31 655 GLY A CA 1
ATOM 4758 C C . GLY A 1 655 ? -1.658 -8.995 8.878 1.00 89.31 655 GLY A C 1
ATOM 4759 O O . GLY A 1 655 ? -2.021 -7.819 8.810 1.00 89.31 655 GLY A O 1
ATOM 4760 N N . GLN A 1 656 ? -2.477 -9.990 9.202 1.00 92.38 656 GLN A N 1
ATOM 4761 C CA . GLN A 1 656 ? -3.858 -9.804 9.595 1.00 92.38 656 GLN A CA 1
ATOM 4762 C C . GLN A 1 656 ? -3.941 -9.098 10.945 1.00 92.38 656 GLN A C 1
ATOM 4764 O O . GLN A 1 656 ? -3.276 -9.481 11.916 1.00 92.38 656 GLN A O 1
ATOM 4769 N N . VAL A 1 657 ? -4.862 -8.143 11.023 1.00 94.81 657 VAL A N 1
ATOM 4770 C CA . VAL A 1 657 ? -5.258 -7.467 12.252 1.00 94.81 657 VAL A CA 1
ATOM 4771 C C . VAL A 1 657 ? -6.761 -7.606 12.500 1.00 94.81 657 VAL A C 1
ATOM 4773 O O . VAL A 1 657 ? -7.576 -7.649 11.577 1.00 94.81 657 VAL A O 1
ATOM 4776 N N . ARG A 1 658 ? -7.146 -7.652 13.775 1.00 96.06 658 ARG A N 1
ATOM 4777 C CA . ARG A 1 658 ? -8.516 -7.377 14.223 1.00 96.06 658 ARG A CA 1
ATOM 4778 C C . ARG A 1 658 ? -8.652 -5.897 14.517 1.00 96.06 658 ARG A C 1
ATOM 4780 O O . ARG A 1 658 ? -7.724 -5.282 15.039 1.00 96.06 658 ARG A O 1
ATOM 4787 N N . VAL A 1 659 ? -9.826 -5.356 14.225 1.00 98.31 659 VAL A N 1
ATOM 4788 C CA . VAL A 1 659 ? -10.134 -3.943 14.415 1.00 98.31 659 VAL A CA 1
ATOM 4789 C C . VAL A 1 659 ? -11.242 -3.807 15.448 1.00 98.31 659 VAL A C 1
ATOM 4791 O O . VAL A 1 659 ? -12.290 -4.444 15.345 1.00 98.31 659 VAL A O 1
ATOM 4794 N N . THR A 1 660 ? -11.024 -2.957 16.444 1.00 98.38 660 THR A N 1
ATOM 4795 C CA . THR A 1 660 ? -12.046 -2.576 17.427 1.00 98.38 660 THR A CA 1
ATOM 4796 C C . THR A 1 660 ? -11.969 -1.084 17.689 1.00 98.38 660 THR A C 1
ATOM 4798 O O . THR A 1 660 ? -10.887 -0.508 17.636 1.00 98.38 660 THR A O 1
ATOM 4801 N N . GLY A 1 661 ? -13.087 -0.430 17.974 1.00 97.81 661 GLY A N 1
ATOM 4802 C CA . GLY A 1 661 ? -13.056 0.993 18.276 1.00 97.81 661 GLY A CA 1
ATOM 4803 C C . GLY A 1 661 ? -14.429 1.632 18.287 1.00 97.81 661 GLY A C 1
ATOM 4804 O O . GLY A 1 661 ? -15.432 0.987 18.592 1.00 97.81 661 GLY A O 1
ATOM 4805 N N . SER A 1 662 ? -14.473 2.920 17.959 1.00 97.62 662 SER A N 1
ATOM 4806 C CA . SER A 1 662 ? -15.729 3.644 17.801 1.00 97.62 662 SER A CA 1
ATOM 4807 C C . SER A 1 662 ? -15.663 4.715 16.718 1.00 97.62 662 SER A C 1
ATOM 4809 O O . SER A 1 662 ? -14.604 5.271 16.426 1.00 97.62 662 SER A O 1
ATOM 4811 N N . ARG A 1 663 ? -16.828 5.014 16.139 1.00 96.56 663 ARG A N 1
ATOM 4812 C CA . ARG A 1 663 ? -17.077 6.136 15.231 1.00 96.56 663 ARG A CA 1
ATOM 4813 C C . ARG A 1 663 ? -18.126 7.034 15.877 1.00 96.56 663 ARG A C 1
ATOM 4815 O O . ARG A 1 663 ? -19.250 6.586 16.099 1.00 96.56 663 ARG A O 1
ATOM 4822 N N . ARG A 1 664 ? -17.776 8.282 16.209 1.00 95.62 664 ARG A N 1
ATOM 4823 C CA . ARG A 1 664 ? -18.684 9.234 16.898 1.00 95.62 664 ARG A CA 1
ATOM 4824 C C . ARG A 1 664 ? -19.307 8.631 18.169 1.00 95.62 664 ARG A C 1
ATOM 4826 O O . ARG A 1 664 ? -20.497 8.774 18.434 1.00 95.62 664 ARG A O 1
ATOM 4833 N N . GLY A 1 665 ? -18.505 7.868 18.914 1.00 93.94 665 GLY A N 1
ATOM 4834 C CA . GLY A 1 665 ? -18.917 7.167 20.135 1.00 93.94 665 GLY A CA 1
ATOM 4835 C C . GLY A 1 665 ? -19.709 5.867 19.932 1.00 93.94 665 GLY A C 1
ATOM 4836 O O . GLY A 1 665 ? -19.924 5.151 20.907 1.00 93.94 665 GLY A O 1
ATOM 4837 N N . VAL A 1 666 ? -20.106 5.515 18.704 1.00 97.06 666 VAL A N 1
ATOM 4838 C CA . VAL A 1 666 ? -20.773 4.237 18.405 1.00 97.06 666 VAL A CA 1
ATOM 4839 C C . VAL A 1 666 ? -19.715 3.150 18.200 1.00 97.06 666 VAL A C 1
ATOM 4841 O O . VAL A 1 666 ? -18.802 3.372 17.402 1.00 97.06 666 VAL A O 1
ATOM 4844 N N . PRO A 1 667 ? -19.795 1.997 18.894 1.00 98.12 667 PRO A N 1
ATOM 4845 C CA . PRO A 1 667 ? -18.856 0.897 18.698 1.00 98.12 667 PRO A CA 1
ATOM 4846 C C . PRO A 1 667 ? -18.810 0.429 17.243 1.00 98.12 667 PRO A C 1
ATOM 4848 O O . PRO A 1 667 ? -19.849 0.306 16.600 1.00 98.12 667 PRO A O 1
ATOM 4851 N N . VAL A 1 668 ? -17.604 0.155 16.756 1.00 97.94 668 VAL A N 1
ATOM 4852 C CA . VAL A 1 668 ? -17.350 -0.413 15.429 1.00 97.94 668 VAL A CA 1
ATOM 4853 C C . VAL A 1 668 ? -16.277 -1.488 15.565 1.00 97.94 668 VAL A C 1
ATOM 4855 O O . VAL A 1 668 ? -15.329 -1.338 16.347 1.00 97.94 668 VAL A O 1
ATOM 4858 N N . CYS A 1 669 ? -16.424 -2.584 14.834 1.00 98.25 669 CYS A N 1
ATOM 4859 C CA . CYS A 1 669 ? -15.413 -3.632 14.776 1.00 98.25 669 CYS A CA 1
ATOM 4860 C C . CYS A 1 669 ? -15.146 -4.047 13.334 1.00 98.25 669 CYS A C 1
ATOM 4862 O O . CYS A 1 669 ? -15.810 -3.597 12.404 1.00 98.25 669 CYS A O 1
ATOM 4864 N N . GLY A 1 670 ? -14.121 -4.860 13.127 1.00 97.00 670 GLY A N 1
ATOM 4865 C CA . GLY A 1 670 ? -13.772 -5.291 11.789 1.00 97.00 670 GLY A CA 1
ATOM 4866 C C . GLY A 1 670 ? -12.509 -6.120 11.735 1.00 97.00 670 GLY A C 1
ATOM 4867 O O . GLY A 1 670 ? -11.969 -6.583 12.745 1.00 97.00 670 GLY A O 1
ATOM 4868 N N . VAL A 1 671 ? -12.034 -6.271 10.514 1.00 96.50 671 VAL A N 1
ATOM 4869 C CA . VAL A 1 671 ? -10.820 -6.996 10.157 1.00 96.50 671 VAL A CA 1
ATOM 4870 C C . VAL A 1 671 ? -9.995 -6.129 9.221 1.00 96.50 671 VAL A C 1
ATOM 4872 O O . VAL A 1 671 ? -10.493 -5.153 8.656 1.00 96.50 671 VAL A O 1
ATOM 4875 N N . G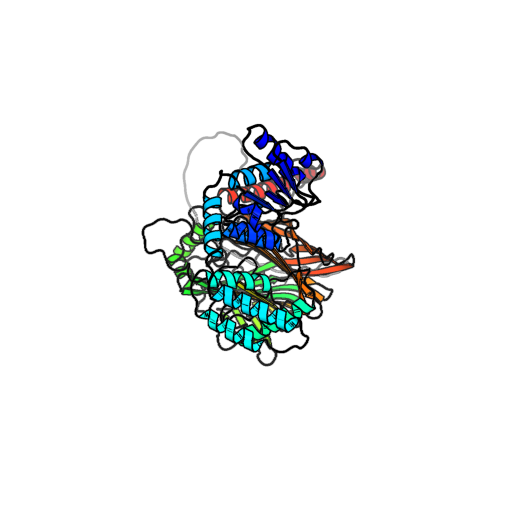LY A 1 672 ? -8.722 -6.452 9.079 1.00 95.69 672 GLY A N 1
ATOM 4876 C CA . GLY A 1 672 ? -7.896 -5.797 8.089 1.00 95.69 672 GLY A CA 1
ATOM 4877 C C . GLY A 1 672 ? -6.515 -6.399 7.985 1.00 95.69 672 GLY A C 1
ATOM 4878 O O . GLY A 1 672 ? -6.194 -7.416 8.609 1.00 95.69 672 GLY A O 1
ATOM 4879 N N . PHE A 1 673 ? -5.694 -5.700 7.224 1.00 95.25 673 PHE A N 1
ATOM 4880 C CA . PHE A 1 673 ? -4.291 -5.995 7.009 1.00 95.25 673 PHE A CA 1
ATOM 4881 C C . PHE A 1 673 ? -3.468 -4.777 7.385 1.00 95.25 673 PHE A C 1
ATOM 4883 O O . PHE A 1 673 ? -3.908 -3.644 7.186 1.00 95.25 673 PHE A O 1
ATOM 4890 N N . VAL A 1 674 ? -2.287 -5.020 7.939 1.00 95.12 674 VAL A N 1
ATOM 4891 C CA . VAL A 1 674 ? -1.251 -4.005 8.095 1.00 95.12 674 VAL A CA 1
ATOM 4892 C C . VAL A 1 674 ? 0.001 -4.515 7.402 1.00 95.12 674 VAL A C 1
ATOM 4894 O O . VAL A 1 674 ? 0.382 -5.671 7.572 1.00 95.12 674 VAL A O 1
ATOM 4897 N N . GLU A 1 675 ? 0.638 -3.636 6.645 1.00 92.12 675 GLU A N 1
ATOM 4898 C CA . GLU A 1 675 ? 1.965 -3.856 6.091 1.00 92.12 675 GLU A CA 1
ATOM 4899 C C . GLU A 1 675 ? 2.912 -2.820 6.699 1.00 92.12 675 GLU A C 1
ATOM 4901 O O . GLU A 1 675 ? 2.581 -1.636 6.797 1.00 92.12 675 GLU A O 1
ATOM 4906 N N . GLN A 1 676 ? 4.086 -3.252 7.145 1.00 89.81 676 GLN A N 1
ATOM 4907 C CA . GLN A 1 676 ? 5.102 -2.387 7.720 1.00 89.81 676 GLN A CA 1
ATOM 4908 C C . GLN A 1 676 ? 6.485 -2.757 7.194 1.00 89.81 676 GLN A C 1
ATOM 4910 O O . GLN A 1 676 ? 6.986 -3.864 7.405 1.00 89.81 676 GLN A O 1
ATOM 4915 N N . TYR A 1 677 ? 7.141 -1.770 6.592 1.00 85.56 677 TYR A N 1
ATOM 4916 C CA . TYR A 1 677 ? 8.506 -1.875 6.103 1.00 85.56 677 TYR A CA 1
ATOM 4917 C C . TYR A 1 677 ? 9.342 -0.696 6.587 1.00 85.56 677 TYR A C 1
ATOM 4919 O O . TYR A 1 677 ? 8.930 0.463 6.534 1.00 85.56 677 TYR A O 1
ATOM 4927 N N . PHE A 1 678 ? 10.550 -0.990 7.058 1.00 75.25 678 PHE A N 1
ATOM 4928 C CA . PHE A 1 678 ? 11.429 -0.000 7.678 1.00 75.25 678 PHE A CA 1
ATOM 4929 C C . PHE A 1 678 ? 12.562 0.483 6.775 1.00 75.25 678 PHE A C 1
ATOM 4931 O O . PHE A 1 678 ? 13.437 1.230 7.232 1.00 75.25 678 PHE A O 1
ATOM 4938 N N . GLY A 1 679 ? 12.564 0.089 5.502 1.00 68.62 679 GLY A N 1
ATOM 4939 C CA . GLY A 1 679 ? 13.699 0.363 4.638 1.00 68.62 679 GLY A CA 1
ATOM 4940 C C . GLY A 1 679 ? 14.957 -0.317 5.149 1.00 68.62 679 GLY A C 1
ATOM 4941 O O . GLY A 1 679 ? 14.990 -0.975 6.187 1.00 68.62 679 GLY A O 1
ATOM 4942 N N . ALA A 1 680 ? 16.042 -0.097 4.429 1.00 56.78 680 ALA A N 1
ATOM 4943 C CA . ALA A 1 680 ? 17.280 -0.779 4.734 1.00 56.78 680 ALA A CA 1
ATOM 4944 C C . ALA A 1 680 ? 18.213 0.031 5.677 1.00 56.78 680 ALA A C 1
ATOM 4946 O O . ALA A 1 680 ? 19.355 -0.344 5.929 1.00 56.78 680 ALA A O 1
ATOM 4947 N N . GLN A 1 681 ? 17.740 1.157 6.234 1.00 54.28 681 GLN A N 1
ATOM 4948 C CA . GLN A 1 681 ? 18.507 1.984 7.184 1.00 54.28 681 GLN A CA 1
ATOM 4949 C C . GLN A 1 681 ? 18.592 1.396 8.608 1.00 54.28 681 GLN A C 1
ATOM 4951 O O . GLN A 1 681 ? 19.389 1.877 9.410 1.00 54.28 681 GLN A O 1
ATOM 4956 N N . ASN A 1 682 ? 17.842 0.334 8.920 1.00 53.84 682 ASN A N 1
ATOM 4957 C CA . ASN A 1 682 ? 17.802 -0.272 10.257 1.00 53.84 682 ASN A CA 1
ATOM 4958 C C . ASN A 1 682 ? 18.715 -1.506 10.429 1.00 53.84 682 ASN A C 1
ATOM 4960 O O . ASN A 1 682 ? 18.586 -2.223 11.421 1.00 53.84 682 ASN A O 1
ATOM 4964 N N . HIS A 1 683 ? 19.639 -1.778 9.497 1.00 63.25 683 HIS A N 1
ATOM 4965 C CA . HIS A 1 683 ? 20.409 -3.041 9.476 1.00 63.25 683 HIS A CA 1
ATOM 4966 C C . HIS A 1 683 ? 21.919 -2.857 9.601 1.00 63.25 683 HIS A C 1
ATOM 4968 O O . HIS A 1 683 ? 22.712 -3.650 9.079 1.00 63.25 683 HIS A O 1
ATOM 4974 N N . ASP A 1 684 ? 22.332 -1.827 10.342 1.00 66.88 684 ASP A N 1
ATOM 4975 C CA . ASP A 1 684 ? 23.685 -1.816 10.877 1.00 66.88 684 ASP A CA 1
ATOM 4976 C C . ASP A 1 684 ? 23.837 -2.842 12.014 1.00 66.88 684 ASP A C 1
ATOM 4978 O O . ASP A 1 684 ? 22.891 -3.248 12.698 1.00 66.88 684 ASP A O 1
ATOM 4982 N N . PHE A 1 685 ? 25.073 -3.291 12.215 1.00 72.12 685 PHE A N 1
ATOM 4983 C CA . PHE A 1 685 ? 25.389 -4.324 13.198 1.00 72.12 685 PHE A CA 1
ATOM 4984 C C . PHE A 1 685 ? 25.019 -3.917 14.635 1.00 72.12 685 PHE A C 1
ATOM 4986 O O . PHE A 1 685 ? 24.688 -4.768 15.459 1.00 72.12 685 PHE A O 1
ATOM 4993 N N . ARG A 1 686 ? 25.050 -2.615 14.951 1.00 74.81 686 ARG A N 1
ATOM 4994 C CA . ARG A 1 686 ? 24.721 -2.109 16.289 1.00 74.81 686 ARG A CA 1
ATOM 4995 C C . ARG A 1 686 ? 23.227 -2.250 16.568 1.00 74.81 686 ARG A C 1
ATOM 4997 O O . ARG A 1 686 ? 22.865 -2.659 17.667 1.00 74.81 686 ARG A O 1
ATOM 5004 N N . THR A 1 687 ? 22.386 -1.931 15.594 1.00 72.38 687 THR A N 1
ATOM 5005 C CA . THR A 1 687 ? 20.927 -2.033 15.691 1.00 72.38 687 THR A CA 1
ATOM 5006 C C . THR A 1 687 ? 20.507 -3.488 15.851 1.00 72.38 687 THR A C 1
ATOM 5008 O O . THR A 1 687 ? 19.741 -3.806 16.759 1.00 72.38 687 THR A O 1
ATOM 5011 N N . MET A 1 688 ? 21.114 -4.388 15.069 1.00 74.62 688 MET A N 1
ATOM 5012 C CA . MET A 1 688 ? 20.930 -5.833 15.220 1.00 74.62 688 MET A CA 1
ATOM 5013 C C . MET A 1 688 ? 21.293 -6.307 16.637 1.00 74.62 688 MET A C 1
ATOM 5015 O O . MET A 1 688 ? 20.483 -6.955 17.295 1.00 74.62 688 MET A O 1
ATOM 5019 N N . LEU A 1 689 ? 22.482 -5.950 17.146 1.00 79.25 689 LEU A N 1
ATOM 5020 C CA . LEU A 1 689 ? 22.893 -6.309 18.511 1.00 79.25 689 LEU A CA 1
ATOM 5021 C C . LEU A 1 689 ? 21.971 -5.717 19.584 1.00 79.25 689 LEU A C 1
ATOM 5023 O O . LEU A 1 689 ? 21.738 -6.360 20.606 1.00 79.25 689 LEU A O 1
ATOM 5027 N N . GLY A 1 690 ? 21.435 -4.517 19.355 1.00 78.31 690 GLY A N 1
ATOM 5028 C CA . GLY A 1 690 ? 20.419 -3.910 20.212 1.00 78.31 690 GLY A CA 1
ATOM 5029 C C . GLY A 1 690 ? 19.156 -4.768 20.297 1.00 78.31 690 GLY A C 1
ATOM 5030 O O . GLY A 1 690 ? 18.713 -5.078 21.401 1.00 78.31 690 GLY A O 1
ATOM 5031 N N . GLY A 1 691 ? 18.635 -5.220 19.152 1.00 76.50 691 GLY A N 1
ATOM 5032 C CA . GLY A 1 691 ? 17.480 -6.123 19.086 1.00 76.50 691 GLY A CA 1
ATOM 5033 C C . GLY A 1 691 ? 17.738 -7.470 19.770 1.00 76.50 691 GLY A C 1
ATOM 5034 O O . GLY A 1 691 ? 16.918 -7.921 20.570 1.00 76.50 691 GLY A O 1
ATOM 5035 N N . VAL A 1 692 ? 18.912 -8.072 19.541 1.00 80.69 692 VAL A N 1
ATOM 5036 C CA . VAL A 1 692 ? 19.344 -9.299 20.239 1.00 80.69 692 VAL A CA 1
ATOM 5037 C C . VAL A 1 692 ? 19.365 -9.076 21.752 1.00 80.69 692 VAL A C 1
ATOM 5039 O O . VAL A 1 692 ? 18.784 -9.858 22.501 1.00 80.69 692 VAL A O 1
ATOM 5042 N N . SER A 1 693 ? 20.003 -7.995 22.212 1.00 80.81 693 SER A N 1
ATOM 5043 C CA . SER A 1 693 ? 20.101 -7.670 23.635 1.00 80.81 693 SER A CA 1
ATOM 5044 C C . SER A 1 693 ? 18.727 -7.464 24.267 1.00 80.81 693 SER A C 1
ATOM 5046 O O . SER A 1 693 ? 18.491 -7.965 25.362 1.00 80.81 693 SER A O 1
ATOM 5048 N N . GLU A 1 694 ? 17.819 -6.745 23.603 1.00 79.31 694 GLU A N 1
ATOM 5049 C CA . GLU A 1 694 ? 16.459 -6.507 24.098 1.00 79.31 694 GLU A CA 1
ATOM 5050 C C . GLU A 1 694 ? 15.694 -7.828 24.262 1.00 79.31 694 GLU A C 1
ATOM 5052 O O . GLU A 1 694 ? 15.116 -8.085 25.319 1.00 79.31 694 GLU A O 1
ATOM 5057 N N . VAL A 1 695 ? 15.740 -8.698 23.249 1.00 79.62 695 VAL A N 1
ATOM 5058 C CA . VAL A 1 695 ? 15.086 -10.013 23.286 1.00 79.62 695 VAL A CA 1
ATOM 5059 C C . VAL A 1 695 ? 15.665 -10.889 24.393 1.00 79.62 695 VAL A C 1
ATOM 5061 O O . VAL A 1 695 ? 14.903 -11.501 25.142 1.00 79.62 695 VAL A O 1
ATOM 5064 N N . VAL A 1 696 ? 16.993 -10.962 24.511 1.00 81.25 696 VAL A N 1
ATOM 5065 C CA . VAL A 1 696 ? 17.658 -11.773 25.538 1.00 81.25 696 VAL A CA 1
ATOM 5066 C C . VAL A 1 696 ? 17.294 -11.267 26.928 1.00 81.25 696 VAL A C 1
ATOM 5068 O O . VAL A 1 696 ? 16.828 -12.056 27.744 1.00 81.25 696 VAL A O 1
ATOM 5071 N N . LEU A 1 697 ? 17.433 -9.964 27.189 1.00 80.69 697 LEU A N 1
ATOM 5072 C CA . LEU A 1 697 ? 17.112 -9.379 28.493 1.00 80.69 697 LEU A CA 1
ATOM 5073 C C . LEU A 1 697 ? 15.645 -9.595 28.866 1.00 80.69 697 LEU A C 1
ATOM 5075 O O . LEU A 1 697 ? 15.371 -9.989 29.993 1.00 80.69 697 LEU A O 1
ATOM 5079 N N . ARG A 1 698 ? 14.715 -9.430 27.917 1.00 79.00 698 ARG A N 1
ATOM 5080 C CA . ARG A 1 698 ? 13.286 -9.685 28.144 1.00 79.00 698 ARG A CA 1
ATOM 5081 C C . ARG A 1 698 ? 13.005 -11.144 28.510 1.00 79.00 698 ARG A C 1
ATOM 5083 O O . ARG A 1 698 ? 12.222 -11.405 29.417 1.00 79.00 698 ARG A O 1
ATOM 5090 N N . ASN A 1 699 ? 13.621 -12.101 27.812 1.00 77.44 699 ASN A N 1
ATOM 5091 C CA . ASN A 1 699 ? 13.448 -13.525 28.122 1.00 77.44 699 ASN A CA 1
ATOM 5092 C C . ASN A 1 699 ? 14.097 -13.897 29.460 1.00 77.44 699 ASN A C 1
ATOM 5094 O O . ASN A 1 699 ? 13.516 -14.659 30.227 1.00 77.44 699 ASN A O 1
ATOM 5098 N N . VAL A 1 700 ? 15.268 -13.332 29.764 1.00 79.69 700 VAL A N 1
ATOM 5099 C CA . VAL A 1 700 ? 15.915 -13.506 31.068 1.00 79.69 700 VAL A CA 1
ATOM 5100 C C . VAL A 1 700 ? 15.035 -12.937 32.175 1.00 79.69 700 VAL A C 1
ATOM 5102 O O . VAL A 1 700 ? 14.819 -13.631 33.156 1.00 79.69 700 VAL A O 1
ATOM 5105 N N . GLU A 1 701 ? 14.471 -11.738 32.017 1.00 77.31 701 GLU A N 1
ATOM 5106 C CA . GLU A 1 701 ? 13.573 -11.120 33.001 1.00 77.31 701 GLU A CA 1
ATOM 5107 C C . GLU A 1 701 ? 12.268 -11.911 33.189 1.00 77.31 701 GLU A C 1
ATOM 5109 O O . GLU A 1 701 ? 11.746 -11.976 34.299 1.00 77.31 701 GLU A O 1
ATOM 5114 N N . ALA A 1 702 ? 11.761 -12.566 32.140 1.00 72.00 702 ALA A N 1
ATOM 5115 C CA . ALA A 1 702 ? 10.587 -13.434 32.242 1.00 72.00 702 ALA A CA 1
ATOM 5116 C C . ALA A 1 702 ? 10.837 -14.687 33.104 1.00 72.00 702 ALA A C 1
ATOM 5118 O O . ALA A 1 702 ? 9.907 -15.179 33.738 1.00 72.00 702 ALA A O 1
ATOM 5119 N N . VAL A 1 703 ? 12.075 -15.194 33.130 1.00 73.06 703 VAL A N 1
ATOM 5120 C CA . VAL A 1 703 ? 12.476 -16.368 33.930 1.00 73.06 703 VAL A CA 1
ATOM 5121 C C . VAL A 1 703 ? 13.033 -15.957 35.302 1.00 73.06 703 VAL A C 1
ATOM 5123 O O . VAL A 1 703 ? 12.797 -16.627 36.304 1.00 73.06 703 VAL A O 1
ATOM 5126 N N . TYR A 1 704 ? 13.764 -14.846 35.353 1.00 76.44 704 TYR A N 1
ATOM 5127 C CA . TYR A 1 704 ? 14.436 -14.284 36.523 1.00 76.44 704 TYR A CA 1
ATOM 5128 C C . TYR A 1 704 ? 14.117 -12.785 36.640 1.00 76.44 704 TYR A C 1
ATOM 5130 O O . TYR A 1 704 ? 14.961 -11.941 36.316 1.00 76.44 704 TYR A O 1
ATOM 5138 N N . PRO A 1 705 ? 12.907 -12.418 37.098 1.00 71.50 705 PRO A N 1
ATOM 5139 C CA . PRO A 1 705 ? 12.529 -11.017 37.222 1.00 71.50 705 PRO A CA 1
ATOM 5140 C C . PRO A 1 705 ? 13.409 -10.308 38.253 1.00 71.50 705 PRO A C 1
ATOM 5142 O O . PRO A 1 705 ? 13.702 -10.853 39.317 1.00 71.50 705 PRO A O 1
ATOM 5145 N N . LEU A 1 706 ? 13.790 -9.059 37.967 1.00 74.19 706 LEU A N 1
ATOM 5146 C CA . LEU A 1 706 ? 14.655 -8.254 38.845 1.00 74.19 706 LEU A CA 1
ATOM 5147 C C . LEU A 1 706 ? 14.037 -7.999 40.232 1.00 74.19 706 LEU A C 1
ATOM 5149 O O . LEU A 1 706 ? 14.758 -7.804 41.209 1.00 74.19 706 LEU A O 1
ATOM 5153 N N . ALA A 1 707 ? 12.706 -8.021 40.322 1.00 80.06 707 ALA A N 1
ATOM 5154 C CA . ALA A 1 707 ? 11.943 -7.922 41.562 1.00 80.06 707 ALA A CA 1
ATOM 5155 C C . ALA A 1 707 ? 10.919 -9.073 41.636 1.00 80.06 707 ALA A C 1
ATOM 5157 O O . ALA A 1 707 ? 9.744 -8.878 41.311 1.00 80.06 707 ALA A O 1
ATOM 5158 N N . PRO A 1 708 ? 11.340 -10.294 42.017 1.00 76.44 708 PRO A N 1
ATOM 5159 C CA . PRO A 1 708 ? 10.465 -11.456 41.991 1.00 76.44 708 PRO A CA 1
ATOM 5160 C C . PRO A 1 708 ? 9.393 -11.352 43.082 1.00 76.44 708 PRO A C 1
ATOM 5162 O O . PRO A 1 708 ? 9.671 -11.008 44.233 1.00 76.44 708 PRO A O 1
ATOM 5165 N N . SER A 1 709 ? 8.145 -11.678 42.737 1.00 79.62 709 SER A N 1
ATOM 5166 C CA . SER A 1 709 ? 7.082 -11.802 43.737 1.00 79.62 709 SER A CA 1
ATOM 5167 C C . SER A 1 709 ? 7.326 -13.035 44.616 1.00 79.62 709 SER A C 1
ATOM 5169 O O . SER A 1 709 ? 8.002 -13.984 44.214 1.00 79.62 709 SER A O 1
ATOM 5171 N N . ARG A 1 710 ? 6.730 -13.074 45.815 1.00 78.25 710 ARG A N 1
ATOM 5172 C CA . ARG A 1 710 ? 6.816 -14.255 46.695 1.00 78.25 710 ARG A CA 1
ATOM 5173 C C . ARG A 1 710 ? 6.327 -15.532 45.999 1.00 78.25 710 ARG A C 1
ATOM 5175 O O . ARG A 1 710 ? 6.895 -16.592 46.224 1.00 78.25 710 ARG A O 1
ATOM 5182 N N . GLN A 1 711 ? 5.296 -15.421 45.161 1.00 75.75 711 GLN A N 1
ATOM 5183 C CA . GLN A 1 711 ? 4.776 -16.537 44.372 1.00 75.75 711 GLN A CA 1
ATOM 5184 C C . GLN A 1 711 ? 5.798 -17.010 43.328 1.00 75.75 711 GLN A C 1
ATOM 5186 O O . GLN A 1 711 ? 6.066 -18.202 43.247 1.00 75.75 711 GLN A O 1
ATOM 5191 N N . HIS A 1 712 ? 6.438 -16.077 42.621 1.00 73.06 712 HIS A N 1
ATOM 5192 C CA . HIS A 1 712 ? 7.474 -16.377 41.631 1.00 73.06 712 HIS A CA 1
ATOM 5193 C C . HIS A 1 712 ? 8.692 -17.068 42.275 1.00 73.06 712 HIS A C 1
ATOM 5195 O O . HIS A 1 712 ? 9.226 -18.034 41.741 1.00 73.06 712 HIS A O 1
ATOM 5201 N N . LEU A 1 713 ? 9.102 -16.625 43.472 1.00 73.56 713 LEU A N 1
ATOM 5202 C CA . LEU A 1 713 ? 10.167 -17.274 44.247 1.00 73.56 713 LEU A CA 1
ATOM 5203 C C . LEU A 1 713 ? 9.794 -18.696 44.682 1.00 73.56 713 LEU A C 1
ATOM 5205 O O . LEU A 1 713 ? 10.648 -19.576 44.667 1.00 73.56 713 LEU A O 1
ATOM 5209 N N . VAL A 1 714 ? 8.538 -18.934 45.067 1.00 73.50 714 VAL A N 1
ATOM 5210 C CA . VAL A 1 714 ? 8.036 -20.272 45.425 1.00 73.50 714 VAL A CA 1
ATOM 5211 C C . VAL A 1 714 ? 8.028 -21.198 44.208 1.00 73.50 714 VAL A C 1
ATOM 5213 O O . VAL A 1 714 ? 8.498 -22.329 44.309 1.00 73.50 714 VAL A O 1
ATOM 5216 N N . GLU A 1 715 ? 7.569 -20.716 43.054 1.00 71.56 715 GLU A N 1
ATOM 5217 C CA . GLU A 1 715 ? 7.603 -21.463 41.790 1.00 71.56 715 GLU A CA 1
ATOM 5218 C C . GLU A 1 715 ? 9.046 -21.815 41.383 1.00 71.56 715 GLU A C 1
ATOM 5220 O O . GLU A 1 715 ? 9.308 -22.955 41.011 1.00 71.56 715 GLU A O 1
ATOM 5225 N N . LEU A 1 716 ? 10.001 -20.893 41.555 1.00 69.50 716 LEU A N 1
ATOM 5226 C CA . LEU A 1 716 ? 11.421 -21.119 41.248 1.00 69.50 716 LEU A CA 1
ATOM 5227 C C . LEU A 1 716 ? 12.148 -22.063 42.222 1.00 69.50 716 LEU A C 1
ATOM 5229 O O . LEU A 1 716 ? 13.145 -22.668 41.838 1.00 69.50 716 LEU A O 1
ATOM 5233 N N . THR A 1 717 ? 11.715 -22.153 43.484 1.00 68.81 717 THR A N 1
ATOM 5234 C CA . THR A 1 717 ? 12.463 -22.869 44.543 1.00 68.81 717 THR A CA 1
ATOM 5235 C C . THR A 1 717 ? 11.838 -24.189 44.985 1.00 68.81 717 THR A C 1
ATOM 5237 O O . THR A 1 717 ? 12.542 -25.013 45.565 1.00 68.81 717 THR A O 1
ATOM 5240 N N . ILE A 1 718 ? 10.538 -24.396 44.747 1.00 67.19 718 ILE A N 1
ATOM 5241 C CA . ILE A 1 718 ? 9.775 -25.535 45.292 1.00 67.19 718 ILE A CA 1
ATOM 5242 C C . ILE A 1 718 ? 9.161 -26.408 44.182 1.00 67.19 718 ILE A C 1
ATOM 5244 O O . ILE A 1 718 ? 8.772 -27.545 44.446 1.00 67.19 718 ILE A O 1
ATOM 5248 N N . SER A 1 719 ? 9.086 -25.923 42.938 1.00 57.97 719 SER A N 1
ATOM 5249 C CA . SER A 1 719 ? 8.589 -26.728 41.819 1.00 57.97 719 SER A CA 1
ATOM 5250 C C . SER A 1 719 ? 9.615 -27.806 41.424 1.00 57.97 719 SER A C 1
ATOM 5252 O O . SER A 1 719 ? 10.767 -27.465 41.156 1.00 57.97 719 SER A O 1
ATOM 5254 N N . PRO A 1 720 ? 9.237 -29.099 41.361 1.00 55.41 720 PRO A N 1
ATOM 5255 C CA . PRO A 1 720 ? 10.095 -30.151 40.808 1.00 55.41 720 PRO A CA 1
ATOM 5256 C C . PRO A 1 720 ? 10.276 -30.018 39.286 1.00 55.41 720 PRO A C 1
ATOM 5258 O O . PRO A 1 720 ? 11.223 -30.576 38.735 1.00 55.41 720 PRO A O 1
ATOM 5261 N N . ASP A 1 721 ? 9.393 -29.263 38.626 1.00 52.94 721 ASP A N 1
ATOM 5262 C CA . ASP A 1 721 ? 9.486 -28.932 37.208 1.00 52.94 721 ASP A CA 1
ATOM 5263 C C . ASP A 1 721 ? 10.200 -27.582 37.024 1.00 52.94 721 ASP A C 1
ATOM 5265 O O . ASP A 1 721 ? 9.883 -26.634 37.756 1.00 52.94 721 ASP A O 1
ATOM 5269 N N . PRO A 1 722 ? 11.119 -27.450 36.045 1.00 53.06 722 PRO A N 1
ATOM 5270 C CA . PRO A 1 722 ? 11.755 -26.174 35.737 1.00 53.06 722 PRO A CA 1
ATOM 5271 C C . PRO A 1 722 ? 10.697 -25.110 35.394 1.00 53.06 722 PRO A C 1
ATOM 5273 O O . PRO A 1 722 ? 9.639 -25.452 34.850 1.00 53.06 722 PRO A O 1
ATOM 5276 N N . PRO A 1 723 ? 10.961 -23.818 35.680 1.00 54.09 723 PRO A N 1
ATOM 5277 C CA . PRO A 1 723 ? 10.042 -22.741 35.329 1.00 54.09 723 PRO A CA 1
ATOM 5278 C C . PRO A 1 723 ? 9.694 -22.840 33.843 1.00 54.09 723 PRO A C 1
ATOM 5280 O O . PRO A 1 723 ? 10.581 -22.962 32.993 1.00 54.09 723 PRO A O 1
ATOM 5283 N N . ARG A 1 724 ? 8.394 -22.831 33.523 1.00 49.25 724 ARG A N 1
ATOM 5284 C CA . ARG A 1 724 ? 7.935 -22.858 32.132 1.00 49.25 724 ARG A CA 1
ATOM 5285 C C . ARG A 1 724 ? 8.440 -21.593 31.451 1.00 49.25 724 ARG A C 1
ATOM 5287 O O . ARG A 1 724 ? 7.912 -20.511 31.697 1.00 49.25 724 ARG A O 1
ATOM 5294 N N . ALA A 1 725 ? 9.454 -21.735 30.601 1.00 45.78 725 ALA A N 1
ATOM 5295 C CA . ALA A 1 725 ? 9.819 -20.674 29.680 1.00 45.78 725 ALA A CA 1
ATOM 5296 C C . ALA A 1 725 ? 8.566 -20.287 28.868 1.00 45.78 725 ALA A C 1
ATOM 5298 O O . ALA A 1 725 ? 7.765 -21.173 28.535 1.00 45.78 725 ALA A O 1
ATOM 5299 N N . PRO A 1 726 ? 8.363 -18.997 28.549 1.00 44.12 726 PRO A N 1
ATOM 5300 C CA . PRO A 1 726 ? 7.369 -18.633 27.550 1.00 44.12 726 PRO A CA 1
ATOM 5301 C C . PRO A 1 726 ? 7.635 -19.448 26.274 1.00 44.12 726 PRO A C 1
ATOM 5303 O O . PRO A 1 726 ? 8.796 -19.769 26.003 1.00 44.12 726 PRO A O 1
ATOM 5306 N N . PRO A 1 727 ? 6.594 -19.831 25.511 1.00 41.19 727 PRO A N 1
ATOM 5307 C CA . PRO A 1 727 ? 6.779 -20.621 24.304 1.00 41.19 727 PRO A CA 1
ATOM 5308 C C . PRO A 1 727 ? 7.792 -19.922 23.395 1.00 41.19 727 PRO A C 1
ATOM 5310 O O . PRO A 1 727 ? 7.556 -18.823 22.894 1.00 41.19 727 PRO A O 1
ATOM 5313 N N . ILE A 1 728 ? 8.952 -20.554 23.236 1.00 43.34 728 ILE A N 1
ATOM 5314 C CA . ILE A 1 728 ? 9.937 -20.171 22.235 1.00 43.34 728 ILE A CA 1
ATOM 5315 C C . ILE A 1 728 ? 9.284 -20.472 20.885 1.00 43.34 728 ILE A C 1
ATOM 5317 O O . ILE A 1 728 ? 8.702 -21.544 20.710 1.00 43.34 728 ILE A O 1
ATOM 5321 N N . SER A 1 729 ? 9.328 -19.507 19.963 1.00 37.69 729 SER A N 1
ATOM 5322 C CA . SER A 1 729 ? 8.773 -19.660 18.613 1.00 37.69 729 SER A CA 1
ATOM 5323 C C . SER A 1 729 ? 9.221 -21.000 17.996 1.00 37.69 729 SER A C 1
ATOM 5325 O O . SER A 1 729 ? 10.404 -21.338 18.106 1.00 37.69 729 SER A O 1
ATOM 5327 N N . PRO A 1 730 ? 8.322 -21.762 17.339 1.00 34.62 730 PRO A N 1
ATOM 5328 C CA . PRO A 1 730 ? 8.599 -23.102 16.805 1.00 34.62 730 PRO A CA 1
ATOM 5329 C C . PRO A 1 730 ? 9.694 -23.158 15.720 1.00 34.62 730 PRO A C 1
ATOM 5331 O O . PRO A 1 730 ? 10.016 -24.240 15.238 1.00 34.62 730 PRO A O 1
ATOM 5334 N N . TYR A 1 731 ? 10.273 -22.018 15.330 1.00 34.50 731 TYR A N 1
ATOM 5335 C CA . TYR A 1 731 ? 11.285 -21.903 14.277 1.00 34.50 731 TYR A CA 1
ATOM 5336 C C . TYR A 1 731 ? 12.742 -21.994 14.751 1.00 34.50 731 TYR A C 1
ATOM 5338 O O . TYR A 1 731 ? 13.647 -21.977 13.915 1.00 34.50 731 TYR A O 1
ATOM 5346 N N . LEU A 1 732 ? 13.003 -22.139 16.054 1.00 30.70 732 LEU A N 1
ATOM 5347 C CA . LEU A 1 732 ? 14.302 -22.644 16.502 1.00 30.70 732 LEU A CA 1
ATOM 5348 C C . LEU A 1 732 ? 14.307 -24.164 16.298 1.00 30.70 732 LEU A C 1
ATOM 5350 O O . LEU A 1 732 ? 13.895 -24.927 17.169 1.00 30.70 732 LEU A O 1
ATOM 5354 N N . GLY A 1 733 ? 14.724 -24.590 15.103 1.00 28.38 733 GLY A N 1
ATOM 5355 C CA . GLY A 1 733 ? 15.137 -25.973 14.871 1.00 28.38 733 GLY A CA 1
ATOM 5356 C C . GLY A 1 733 ? 16.274 -26.385 15.826 1.00 28.38 733 GLY A C 1
ATOM 5357 O O . GLY A 1 733 ? 16.870 -25.514 16.464 1.00 28.38 733 GLY A O 1
ATOM 5358 N N . PRO A 1 734 ? 16.540 -27.698 15.954 1.00 26.67 734 PRO A N 1
ATOM 5359 C CA . PRO A 1 734 ? 17.531 -28.239 16.887 1.00 26.67 734 PRO A CA 1
ATOM 5360 C C . PRO A 1 734 ? 18.951 -27.703 16.680 1.00 26.67 734 PRO A C 1
ATOM 5362 O O . PRO A 1 734 ? 19.323 -27.416 15.517 1.00 26.67 734 PRO A O 1
#

Foldseek 3Di:
DEADDQPQLVQLVLLCVVVPVVPDDAAEYEAPRRDPVQVPDDRYDYDNDDDLLVVQLVDLAYEYQQDPVNLVSNLLSLHAYEHEHPACQDVSVVSQVVCVVLLQYHYQYPVRSHSVSSNVRCCCSNPVPVSNSVSSVVSNVLVPPDDPLVVLVVVVVVVVVVVVVPDDDDDPVVVVVSVVVVVVDDDDVVVVVVSVVVVLPDDDPPDDPVSVVVSVVVVVVVVVVDQDDPQADNQGDDLPDAPDCFRQLADDPQFQKKKKKKWDWKAFPVRQTKIKIKMWIWHAALNDIKIKIKIWMQGSLPDIFIAIEIEQCQLVSCLVRDDADPQFPLSVVQSVCSVVVHHPPPYDYAPHDWDGDRNAGWTGGRQWIWHADPVQRKIWIKGDADCPDDAPNSRHKMWIKIWHQPFGKDAPPNSQWPPPPPDQFIKGKIKSLKTKMWTWIFDGDDDDDAPDPDPDDPDPPPDDDDDDDDDDDDDDDDDDDDDDDDDDDDDDDDDDDDDDDDDDDDDGGDITIMIGIMMIMIMTGGDPPLSDDPPDPDDDDDQANWFSRDHQKWKKWKWWQKPQQKIKTWIWMDHPVVRDDTDTKIWIADNNRDIDIFGKDKDQPAWDADPVQLDIDGQWMWMAGPVFRWIKIWGFSDRPQWDQGSRTPRIKHKGKTWIWTDGVPHTMTTIMIMITDNGSPQRGPVNSVVSVVVVVVVQCCVQVPPDADPVSVCCCPPDPDRPDRDDDPPPPDD

Radius of gyration: 34.09 Å; chains: 1; bounding box: 72×116×77 Å

Sequence (734 aa):
MTCSQAPWAGALLEALSPQRRGGGVRLLAIGAAVPRAVRGWADTLWVASVPHAYAFPRCSAAVHHGGAGTSAAAAAAGLPAVVVPFLAWSDQSSFAAWLVSRSAAVHLPPSSRSAAHFAGAVAAVMGGAPALRRGATALAGELRRSSPAGEAAVAALDAHFAAAGGGGGGGGGEVMAQLEALRSLGGSDAAKLRSGLYCLLRDSAVAPLRTYALRDAWLASLSKELPAHPLYKPDWPLRHRAIDLRVHDLPHASSMIEWWYFHAHLAAADGTPYCAFAALFRVRVGGELLCHAHASLLCRGETHAYYSCGEPHAAAAVLRHRQPRRTDYFERAMHEAMAKGALPLPDATAARRFTVRTDAFGIEADRLSMSKDEASGSYRVCLSADPAAPAGTGAGFGFDLTFCATKPPVRNGVDGVSPGAESADAMYYYSITRMQARGSVIEPPPTPAPPTPAPLPPTPNAGSSNGHADGNDANGRAANGVDNGRAANGLDSGVVNGRANGHAAGAGAVALPVQGDGWYDHEFGGDGAKGEAPTGDAASPGVGGGGLGLPDVQWVWAGLQLDDGSEVVYARTLDTTSLGSIVDKAVLVGRDGASRNADAEMAQVGAWTSLRTFIKYGCRWALRVPSEELVLELAAVADDQELISVIATPAYWEGQVRVTGSRRGVPVCGVGFVEQYFGAQNHDFRTMLGGVSEVVLRNVEAVYPLAPSRQHLVELTISPDPPRAPPISPYLGP

InterPro domains:
  IPR010610 Erythromycin biosynthesis protein CIII-like, C-terminal domain [PF06722] (47-144)
  IPR010791 AttH domain [PF07143] (257-441)
  IPR023374 AttH-like domain superfamily [G3DSA:2.40.370.10] (248-443)
  IPR023374 AttH-like domain superfamily [G3DSA:2.40.370.10] (551-679)

Secondary structure (DSSP, 8-state):
-EE--HHHHHHHHHHHHHHHTTT---EEEESTTS-GGGGG-TTEEEES---HHHHGGG-S-EEE---HHHHHHHHHHT--EEE--SSTTSHHHHHHHHHHHTTSEEE--GGG-SHHHHHHHHHIIIII-HHHHHHHHHHHHHHHS--HHHHHHHHHHHHHHHHHTS-----HHHHHHHHHHGGG--SHHHHHHHHHHHHHHS--TTS-HHHHHHHHHHHHHHHHH----TTS-TTSPPTTS---TTTTTSPPTT-SEEEEEEEEEEEETT--EEEEEEEEEEEEETTEEEEEEEEEEEETTTEEEEEEEE-TTHHHHHHHH----TT-HHHHHHHHHHHTT---TTEEE-SS--EE-SSSSEEEETTEEEEE-TTT--EEEEE---TTSPTTSS-S-EEEEEEEESS--EE-TBTTB-TT--STT-EEEEEEEEEEEEEEEEPPPPPPPPPPPPPPPPPPP------------------------------------------------PPEEEEEEEEEEEEEE--SGGGS--SSS-----S--BTTTB-SEEEEEEEEEETTS-EEEEEEEEETTTS--EEEEEEEE-TTS-EEEE--EEEEEEEEE-TTT--EEEEEEEEEEGGGTEEEEEEES-S--EEEETTEEEEEEEEEEEEEEEETTEEEEEEEEEEEE--GGG-SHHHHHHHHHHHHHHHHHHHS-SS--HHHHHHHHH-SSPP------TT---

Organism: Emiliania huxleyi (NCBI:txid2903)